Protein AF-0000000067868327 (afdb_homodimer)

Radius of gyration: 33.92 Å; Cα contacts (8 Å, |Δi|>4): 1290; chains: 2; bounding box: 62×102×83 Å

Structure (mmCIF, N/CA/C/O backbone):
data_AF-0000000067868327-model_v1
#
loop_
_entity.id
_entity.type
_entity.pdbx_description
1 polymer Phosphoribulokinase
#
loop_
_atom_site.group_PDB
_atom_site.id
_atom_site.type_symbol
_atom_site.label_atom_id
_atom_site.label_alt_id
_atom_site.label_comp_id
_atom_site.label_asym_id
_atom_site.label_entity_id
_atom_site.label_seq_id
_atom_site.pdbx_PDB_ins_code
_atom_site.Cartn_x
_atom_site.Cartn_y
_atom_site.Cartn_z
_atom_site.occupancy
_atom_site.B_iso_or_equiv
_atom_site.auth_seq_id
_atom_site.auth_comp_id
_atom_site.auth_asym_id
_atom_site.auth_atom_id
_atom_site.pdbx_PDB_model_num
ATOM 1 N N . MET A 1 1 ? 2.818 30.891 40.094 1 38.47 1 MET A N 1
ATOM 2 C CA . MET A 1 1 ? 3.377 29.781 39.312 1 38.47 1 MET A CA 1
ATOM 3 C C . MET A 1 1 ? 4.801 30.078 38.875 1 38.47 1 MET A C 1
ATOM 5 O O . MET A 1 1 ? 5.082 31.188 38.406 1 38.47 1 MET A O 1
ATOM 9 N N . SER A 1 2 ? 5.742 29.391 39.375 1 47.66 2 SER A N 1
ATOM 10 C CA . SER A 1 2 ? 7.152 29.641 39.094 1 47.66 2 SER A CA 1
ATOM 11 C C . SER A 1 2 ? 7.391 29.844 37.594 1 47.66 2 SER A C 1
ATOM 13 O O . SER A 1 2 ? 6.688 29.266 36.781 1 47.66 2 SER A O 1
ATOM 15 N N . LYS A 1 3 ? 7.977 30.969 37.188 1 58.06 3 LYS A N 1
ATOM 16 C CA . LYS A 1 3 ? 8.367 31.297 35.844 1 58.06 3 LYS A CA 1
ATOM 17 C C . LYS A 1 3 ? 8.906 30.078 35.094 1 58.06 3 LYS A C 1
ATOM 19 O O . LYS A 1 3 ? 9.805 29.391 35.594 1 58.06 3 LYS A O 1
ATOM 24 N N . PRO A 1 4 ? 8.094 29.688 34.062 1 64.44 4 PRO A N 1
ATOM 25 C CA . PRO A 1 4 ? 8.594 28.5 33.344 1 64.44 4 PRO A CA 1
ATOM 26 C C . PRO A 1 4 ? 10 28.703 32.781 1 64.44 4 PRO A C 1
ATOM 28 O O . PRO A 1 4 ? 10.367 29.812 32.406 1 64.44 4 PRO A O 1
ATOM 31 N N . ASP A 1 5 ? 10.883 27.781 32.969 1 71.19 5 ASP A N 1
ATOM 32 C CA . ASP A 1 5 ? 12.266 27.828 32.469 1 71.19 5 ASP A CA 1
ATOM 33 C C . ASP A 1 5 ? 12.32 28 30.969 1 71.19 5 ASP A C 1
ATOM 35 O O . ASP A 1 5 ? 13.133 28.781 30.453 1 71.19 5 ASP A O 1
ATOM 39 N N . ARG A 1 6 ? 11.367 27.453 30.219 1 88.62 6 ARG A N 1
ATOM 40 C CA . ARG A 1 6 ? 11.328 27.625 28.781 1 88.62 6 ARG A CA 1
ATOM 41 C C . ARG A 1 6 ? 9.898 27.547 28.25 1 88.62 6 ARG A C 1
ATOM 43 O O . ARG A 1 6 ? 9.164 26.609 28.578 1 88.62 6 ARG A O 1
ATOM 50 N N . VAL A 1 7 ? 9.492 28.594 27.547 1 94.75 7 VAL A N 1
ATOM 51 C CA . VAL A 1 7 ? 8.156 28.625 26.969 1 94.75 7 VAL A CA 1
ATOM 52 C C . VAL A 1 7 ? 8.188 28.031 25.562 1 94.75 7 VAL A C 1
ATOM 54 O O . VAL A 1 7 ? 9.008 28.422 24.719 1 94.75 7 VAL A O 1
ATOM 57 N N . VAL A 1 8 ? 7.402 26.984 25.375 1 96.06 8 VAL A N 1
ATOM 58 C CA . VAL A 1 8 ? 7.234 26.438 24.031 1 96.06 8 VAL A CA 1
ATOM 59 C C . VAL A 1 8 ? 6.059 27.109 23.328 1 96.06 8 VAL A C 1
ATOM 61 O O . VAL A 1 8 ? 4.941 27.125 23.844 1 96.06 8 VAL A O 1
ATOM 64 N N . LEU A 1 9 ? 6.348 27.734 22.188 1 97.75 9 LEU A N 1
ATOM 65 C CA . LEU A 1 9 ? 5.359 28.516 21.453 1 97.75 9 LEU A CA 1
ATOM 66 C C . LEU A 1 9 ? 4.879 27.766 20.219 1 97.75 9 LEU A C 1
ATOM 68 O O . LEU A 1 9 ? 5.676 27.406 19.359 1 97.75 9 LEU A O 1
ATOM 72 N N . ILE A 1 10 ? 3.545 27.531 20.125 1 97.88 10 ILE A N 1
ATOM 73 C CA . ILE A 1 10 ? 2.938 26.766 19.047 1 97.88 10 ILE A CA 1
ATOM 74 C C . ILE A 1 10 ? 1.974 27.656 18.266 1 97.88 10 ILE A C 1
ATOM 76 O O . ILE A 1 10 ? 1.19 28.406 18.859 1 97.88 10 ILE A O 1
ATOM 80 N N . GLY A 1 11 ? 2.072 27.641 16.953 1 98.44 11 GLY A N 1
ATOM 81 C CA . GLY A 1 11 ? 1.162 28.406 16.109 1 98.44 11 GLY A CA 1
ATOM 82 C C . GLY A 1 11 ? 0.113 27.531 15.43 1 98.44 11 GLY A C 1
ATOM 83 O O . GLY A 1 11 ? 0.439 26.516 14.836 1 98.44 11 GLY A O 1
ATOM 84 N N . VAL A 1 12 ? -1.164 27.875 15.531 1 98.44 12 VAL A N 1
ATOM 85 C CA . VAL A 1 12 ? -2.275 27.219 14.859 1 98.44 12 VAL A CA 1
ATOM 86 C C . VAL A 1 12 ? -3.006 28.219 13.961 1 98.44 12 VAL A C 1
ATOM 88 O O . VAL A 1 12 ? -3.701 29.109 14.453 1 98.44 12 VAL A O 1
ATOM 91 N N . ALA A 1 13 ? -2.84 28.016 12.688 1 98.31 13 ALA A N 1
ATOM 92 C CA . ALA A 1 13 ? -3.412 28.969 11.734 1 98.31 13 ALA A CA 1
ATOM 93 C C . ALA A 1 13 ? -4.523 28.312 10.914 1 98.31 13 ALA A C 1
ATOM 95 O O . ALA A 1 13 ? -4.488 27.109 10.656 1 98.31 13 ALA A O 1
ATOM 96 N N . GLY A 1 14 ? -5.461 29.094 10.508 1 95.75 14 GLY A N 1
ATOM 97 C CA . GLY A 1 14 ? -6.559 28.688 9.641 1 95.75 14 GLY A CA 1
ATOM 98 C C . GLY A 1 14 ? -7.66 29.719 9.555 1 95.75 14 GLY A C 1
ATOM 99 O O . GLY A 1 14 ? -7.715 30.656 10.367 1 95.75 14 GLY A O 1
ATOM 100 N N . ASP A 1 15 ? -8.5 29.516 8.625 1 92.81 15 ASP A N 1
ATOM 101 C CA . ASP A 1 15 ? -9.633 30.422 8.438 1 92.81 15 ASP A CA 1
ATOM 102 C C . ASP A 1 15 ? -10.727 30.156 9.469 1 92.81 15 ASP A C 1
ATOM 104 O O . ASP A 1 15 ? -10.594 29.266 10.305 1 92.81 15 ASP A O 1
ATOM 108 N N . SER A 1 16 ? -11.695 31.094 9.477 1 85.75 16 SER A N 1
ATOM 109 C CA . SER A 1 16 ? -12.844 30.891 10.359 1 85.75 16 SER A CA 1
ATOM 110 C C . SER A 1 16 ? -13.594 29.609 10.008 1 85.75 16 SER A C 1
ATOM 112 O O . SER A 1 16 ? -13.789 29.297 8.828 1 85.75 16 SER A O 1
ATOM 114 N N . GLY A 1 17 ? -13.859 28.781 10.977 1 83.81 17 GLY A N 1
ATOM 115 C CA . GLY A 1 17 ? -14.68 27.594 10.781 1 83.81 17 GLY A CA 1
ATOM 116 C C . GLY A 1 17 ? -13.891 26.391 10.297 1 83.81 17 GLY A C 1
ATOM 117 O O . GLY A 1 17 ? -14.461 25.438 9.773 1 83.81 17 GLY A O 1
ATOM 118 N N . CYS A 1 18 ? -12.617 26.422 10.477 1 89.19 18 CYS A N 1
ATOM 119 C CA . CYS A 1 18 ? -11.805 25.359 9.914 1 89.19 18 CYS A CA 1
ATOM 120 C C . CYS A 1 18 ? -11.523 24.281 10.953 1 89.19 18 CYS A C 1
ATOM 122 O O . CYS A 1 18 ? -10.773 23.344 10.688 1 89.19 18 CYS A O 1
ATOM 124 N N . GLY A 1 19 ? -12.023 24.422 12.156 1 89.25 19 GLY A N 1
ATOM 125 C CA . GLY A 1 19 ? -11.852 23.375 13.156 1 89.25 1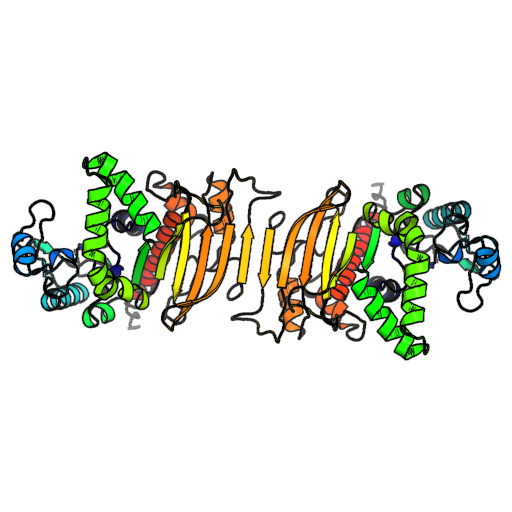9 GLY A CA 1
ATOM 126 C C . GLY A 1 19 ? -10.781 23.688 14.18 1 89.25 19 GLY A C 1
ATOM 127 O O . GLY A 1 19 ? -10.352 22.812 14.93 1 89.25 19 GLY A O 1
ATOM 128 N N . LYS A 1 20 ? -10.344 24.938 14.305 1 93.94 20 LYS A N 1
ATOM 129 C CA . LYS A 1 20 ? -9.32 25.344 15.258 1 93.94 20 LYS A CA 1
ATOM 130 C C . LYS A 1 20 ? -9.758 25.047 16.688 1 93.94 20 LYS A C 1
ATOM 132 O O . LYS A 1 20 ? -8.977 24.516 17.484 1 93.94 20 LYS A O 1
ATOM 137 N N . SER A 1 21 ? -11.055 25.406 16.969 1 91.69 21 SER A N 1
ATOM 138 C CA . SER A 1 21 ? -11.547 25.234 18.328 1 91.69 21 SER A CA 1
ATOM 139 C C . SER A 1 21 ? -11.531 23.766 18.734 1 91.69 21 SER A C 1
ATOM 141 O O . SER A 1 21 ? -11.109 23.438 19.844 1 91.69 21 SER A O 1
ATOM 143 N N . THR A 1 22 ? -12 22.938 17.828 1 92.31 22 THR A N 1
ATOM 144 C CA . THR A 1 22 ? -11.984 21.5 18.125 1 92.31 22 THR A CA 1
ATOM 145 C C . THR A 1 22 ? -10.555 21.016 18.344 1 92.31 22 THR A C 1
ATOM 147 O O . THR A 1 22 ? -10.289 20.266 19.281 1 92.31 22 THR A O 1
ATOM 150 N N . PHE A 1 23 ? -9.672 21.438 17.516 1 95.88 23 PHE A N 1
ATOM 151 C CA . PHE A 1 23 ? -8.266 21.047 17.641 1 95.88 23 PHE A CA 1
ATOM 152 C C . PHE A 1 23 ? -7.684 21.516 18.969 1 95.88 23 PHE A C 1
ATOM 154 O O . PHE A 1 23 ? -7.008 20.734 19.656 1 95.88 23 PHE A O 1
ATOM 161 N N . LEU A 1 24 ? -7.949 22.703 19.359 1 95.38 24 LEU A N 1
ATOM 162 C CA . LEU A 1 24 ? -7.43 23.266 20.594 1 95.38 24 LEU A CA 1
ATOM 163 C C . LEU A 1 24 ? -7.965 22.5 21.812 1 95.38 24 LEU A C 1
ATOM 165 O O . LEU A 1 24 ? -7.254 22.328 22.797 1 95.38 24 LEU A O 1
ATOM 169 N N . ASN A 1 25 ? -9.203 22.062 21.688 1 93.5 25 ASN A N 1
ATOM 170 C CA . ASN A 1 25 ? -9.758 21.25 22.766 1 93.5 25 ASN A CA 1
ATOM 171 C C . ASN A 1 25 ? -9.023 19.922 22.891 1 93.5 25 ASN A C 1
ATOM 173 O O . ASN A 1 25 ? -8.742 19.453 24 1 93.5 25 ASN A O 1
ATOM 177 N N . ARG A 1 26 ? -8.672 19.406 21.812 1 93.44 26 ARG A N 1
ATOM 178 C CA . ARG A 1 26 ? -7.926 18.156 21.828 1 93.44 26 ARG A CA 1
ATOM 179 C C . ARG A 1 26 ? -6.531 18.359 22.406 1 93.44 26 ARG A C 1
ATOM 181 O O . ARG A 1 26 ? -6.023 17.5 23.141 1 93.44 26 ARG A O 1
ATOM 188 N N . LEU A 1 27 ? -5.938 19.469 22.094 1 94.06 27 LEU A N 1
ATOM 189 C CA . LEU A 1 27 ? -4.625 19.781 22.641 1 94.06 27 LEU A CA 1
ATOM 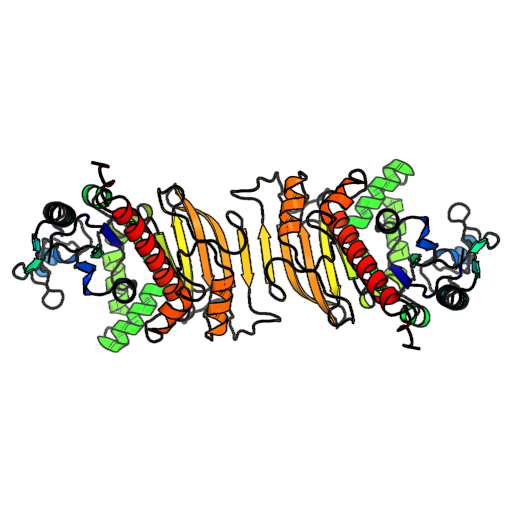190 C C . LEU A 1 27 ? -4.699 19.953 24.156 1 94.06 27 LEU A C 1
ATOM 192 O O . LEU A 1 27 ? -3.809 19.5 24.891 1 94.06 27 LEU A O 1
ATOM 196 N N . ALA A 1 28 ? -5.73 20.609 24.578 1 91.38 28 ALA A N 1
ATOM 197 C CA . ALA A 1 28 ? -5.914 20.812 26 1 91.38 28 ALA A CA 1
ATOM 198 C C . ALA A 1 28 ? -6.047 19.484 26.734 1 91.38 28 ALA A C 1
ATOM 200 O O . ALA A 1 28 ? -5.539 19.328 27.859 1 91.38 28 ALA A O 1
ATOM 201 N N . ASP A 1 29 ? -6.68 18.609 26.125 1 88.25 29 ASP A N 1
ATOM 202 C CA . ASP A 1 29 ? -6.832 17.266 26.703 1 88.25 29 ASP A CA 1
ATOM 203 C C . ASP A 1 29 ? -5.488 16.547 26.781 1 88.25 29 ASP A C 1
ATOM 205 O O . ASP A 1 29 ? -5.23 15.805 27.719 1 88.25 29 ASP A O 1
ATOM 209 N N . LEU A 1 30 ? -4.707 16.766 25.844 1 90.81 30 LEU A N 1
ATOM 210 C CA . LEU A 1 30 ? -3.42 16.078 25.75 1 90.81 30 LEU A CA 1
ATOM 211 C C . LEU A 1 30 ? -2.416 16.672 26.734 1 90.81 30 LEU A C 1
ATOM 213 O O . LEU A 1 30 ? -1.729 15.93 27.438 1 90.81 30 LEU A O 1
ATOM 217 N N . PHE A 1 31 ? -2.334 18.016 26.812 1 90.25 31 PHE A N 1
ATOM 218 C CA . PHE A 1 31 ? -1.317 18.688 27.625 1 90.25 31 PHE A CA 1
ATOM 219 C C . PHE A 1 31 ? -1.834 18.969 29.031 1 90.25 31 PHE A C 1
ATOM 221 O O . PHE A 1 31 ? -1.048 19.094 29.969 1 90.25 31 PHE A O 1
ATOM 228 N N . GLY A 1 32 ? -3.111 19.016 29.156 1 87.56 32 GLY A N 1
ATOM 229 C CA . GLY A 1 32 ? -3.705 19.562 30.375 1 87.56 32 GLY A CA 1
ATOM 230 C C . GLY A 1 32 ? -3.896 21.062 30.328 1 87.56 32 GLY A C 1
ATOM 231 O O . GLY A 1 32 ? -3.027 21.797 29.844 1 87.56 32 GLY A O 1
ATOM 232 N N . THR A 1 33 ? -4.941 21.516 30.906 1 84.25 33 THR A N 1
ATOM 233 C CA . THR A 1 33 ? -5.324 22.922 30.812 1 84.25 33 THR A CA 1
ATOM 234 C C . THR A 1 33 ? -4.391 23.797 31.656 1 84.25 33 THR A C 1
ATOM 236 O O . THR A 1 33 ? -4.23 24.984 31.406 1 84.25 33 THR A O 1
ATOM 239 N N . GLU A 1 34 ? -3.684 23.219 32.531 1 88.06 34 GLU A N 1
ATOM 240 C CA . GLU A 1 34 ? -2.828 23.984 33.438 1 88.06 34 GLU A CA 1
ATOM 241 C C . GLU A 1 34 ? -1.495 24.328 32.781 1 88.06 34 GLU A C 1
ATOM 243 O O . GLU A 1 34 ? -0.847 25.312 33.125 1 88.06 34 GLU A O 1
ATOM 248 N N . LEU A 1 35 ? -1.161 23.531 31.812 1 89.81 35 LEU A N 1
ATOM 249 C CA . LEU A 1 35 ? 0.156 23.688 31.203 1 89.81 35 LEU A CA 1
ATOM 250 C C . LEU A 1 35 ? 0.079 24.547 29.938 1 89.81 35 LEU A C 1
ATOM 252 O O . LEU A 1 35 ? 1.105 25.016 29.438 1 89.81 35 LEU A O 1
ATOM 256 N N . MET A 1 36 ? -1.143 24.844 29.547 1 93.62 36 MET A N 1
ATOM 257 C CA . MET A 1 36 ? -1.281 25.469 28.234 1 93.62 36 MET A CA 1
ATOM 258 C C . MET A 1 36 ? -2.143 26.719 28.312 1 93.62 36 MET A C 1
ATOM 260 O O . MET A 1 36 ? -3.156 26.734 29 1 93.62 36 MET A O 1
ATOM 264 N N . THR A 1 37 ? -1.653 27.797 27.719 1 94.38 37 THR A N 1
ATOM 265 C CA . THR A 1 37 ? -2.434 29 27.516 1 94.38 37 THR A CA 1
ATOM 266 C C . THR A 1 37 ? -2.674 29.25 26.031 1 94.38 37 THR A C 1
ATOM 268 O O . THR A 1 37 ? -1.747 29.172 25.219 1 94.38 37 THR A O 1
ATOM 271 N N . VAL A 1 38 ? -3.938 29.5 25.703 1 95.81 38 VAL A N 1
ATOM 272 C CA . VAL A 1 38 ? -4.293 29.781 24.312 1 95.81 38 VAL A CA 1
ATOM 273 C C . VAL A 1 38 ? -4.531 31.281 24.141 1 95.81 38 VAL A C 1
ATOM 275 O O . VAL A 1 38 ? -5.262 31.891 24.922 1 95.81 38 VAL A O 1
ATOM 278 N N . ILE A 1 39 ? -3.891 31.828 23.156 1 96.25 39 ILE A N 1
ATOM 279 C CA . ILE A 1 39 ? -4.051 33.25 22.828 1 96.25 39 ILE A CA 1
ATOM 280 C C . ILE A 1 39 ? -4.68 33.375 21.453 1 96.25 39 ILE A C 1
ATOM 282 O O . ILE A 1 39 ? -4.141 32.875 20.469 1 96.25 39 ILE A O 1
ATOM 286 N N . CYS A 1 40 ? -5.789 34.094 21.422 1 96.38 40 CYS A N 1
ATOM 287 C CA . CYS A 1 40 ? -6.418 34.375 20.141 1 96.38 40 CYS A CA 1
ATOM 288 C C . CYS A 1 40 ? -5.797 35.594 19.5 1 96.38 40 CYS A C 1
ATOM 290 O O . CYS A 1 40 ? -5.945 36.719 20 1 96.38 40 CYS A O 1
ATOM 292 N N . LEU A 1 41 ? -5.262 35.438 18.359 1 96.56 41 LEU A N 1
ATOM 293 C CA . LEU A 1 41 ? -4.574 36.531 17.719 1 96.56 41 LEU A CA 1
ATOM 294 C C . LEU A 1 41 ? -5.566 37.438 16.984 1 96.56 41 LEU A C 1
ATOM 296 O O . LEU A 1 41 ? -5.23 38.562 16.609 1 96.56 41 LEU A O 1
ATOM 300 N N . ASP A 1 42 ? -6.773 37 16.844 1 95.12 42 ASP A N 1
ATOM 301 C CA . ASP A 1 42 ? -7.805 37.844 16.266 1 95.12 42 ASP A CA 1
ATOM 302 C C . ASP A 1 42 ? -8.148 39 17.203 1 95.12 42 ASP A C 1
ATOM 304 O O . ASP A 1 42 ? -8.789 39.969 16.797 1 95.12 42 ASP A O 1
ATOM 308 N N . ASP A 1 43 ? -7.684 38.906 18.422 1 96.69 43 ASP A N 1
ATOM 309 C CA . ASP A 1 43 ? -7.883 39.969 19.391 1 96.69 43 ASP A CA 1
ATOM 310 C C . ASP A 1 43 ? -7.023 41.188 19.062 1 96.69 43 ASP A C 1
ATOM 312 O O . ASP A 1 43 ? -7.227 42.281 19.625 1 96.69 43 ASP A O 1
ATOM 316 N N . TYR A 1 44 ? -6.129 41.031 18.203 1 97.44 44 TYR A N 1
ATOM 317 C CA . TYR A 1 44 ? -5.223 42.125 17.859 1 97.44 44 TYR A CA 1
ATOM 318 C C . TYR A 1 44 ? -5.746 42.906 16.672 1 97.44 44 TYR A C 1
ATOM 320 O O . TYR A 1 44 ? -5 43.688 16.047 1 97.44 44 TYR A O 1
ATOM 328 N N . HIS A 1 45 ? -6.961 42.688 16.312 1 96.19 45 HIS A N 1
ATOM 329 C CA . HIS A 1 45 ? -7.574 43.594 15.344 1 96.19 45 HIS A CA 1
ATOM 330 C C . HIS A 1 45 ? -7.406 45.062 15.766 1 96.19 45 HIS A C 1
ATOM 332 O O . HIS A 1 45 ? -7.637 45.406 16.922 1 96.19 45 HIS A O 1
ATOM 338 N N . SER A 1 46 ? -6.957 45.875 14.797 1 95.44 46 SER A N 1
ATOM 339 C CA . SER A 1 46 ? -6.738 47.312 15.094 1 95.44 46 SER A CA 1
ATOM 340 C C . SER A 1 46 ? -7.988 48.125 14.812 1 95.44 46 SER A C 1
ATOM 342 O O . SER A 1 46 ? -8.102 49.25 15.273 1 95.44 46 SER A O 1
ATOM 344 N N . LEU A 1 47 ? -8.867 47.531 14.023 1 95.12 47 LEU A N 1
ATOM 345 C CA . LEU A 1 47 ? -10.133 48.188 13.695 1 95.12 47 LEU A CA 1
ATOM 346 C C . LEU A 1 47 ? -11.32 47.344 14.188 1 95.12 47 LEU A C 1
ATOM 348 O O . LEU A 1 47 ? -11.336 46.125 14.031 1 95.12 47 LEU A O 1
ATOM 352 N N . ASP A 1 48 ? -12.258 48 14.789 1 94.06 48 ASP A N 1
ATOM 353 C CA . ASP A 1 48 ? -13.492 47.312 15.125 1 94.06 48 ASP A CA 1
ATOM 354 C C . ASP A 1 48 ? -14.383 47.156 13.898 1 94.06 48 ASP A C 1
ATOM 356 O O . ASP A 1 48 ? -13.969 47.469 12.781 1 94.06 48 ASP A O 1
ATOM 360 N N . ARG A 1 49 ? -15.539 46.594 14.086 1 92.62 49 ARG A N 1
ATOM 361 C CA . ARG A 1 49 ? -16.422 46.281 12.969 1 92.62 49 ARG A CA 1
ATOM 362 C C . ARG A 1 49 ? -16.766 47.531 12.164 1 92.62 49 ARG A C 1
ATOM 364 O O . ARG A 1 49 ? -16.719 47.5 10.93 1 92.62 49 ARG A O 1
ATOM 371 N N . LYS A 1 50 ? -17.094 48.562 12.828 1 93.88 50 LYS A N 1
ATOM 372 C CA . LYS A 1 50 ? -17.438 49.844 12.164 1 93.88 50 LYS A CA 1
ATOM 373 C C . LYS A 1 50 ? -16.234 50.406 11.422 1 93.88 50 LYS A C 1
ATOM 375 O O . LYS A 1 50 ? -16.359 50.875 10.281 1 93.88 50 LYS A O 1
ATOM 380 N N . GLY A 1 51 ? -15.164 50.375 12.102 1 94.12 51 GLY A N 1
ATOM 381 C CA . GLY A 1 51 ? -13.945 50.844 11.484 1 94.12 51 GLY A CA 1
ATOM 382 C C . GLY A 1 51 ? -13.562 50.094 10.227 1 94.12 51 GLY A C 1
ATOM 383 O O . GLY A 1 51 ? -13.102 50.719 9.25 1 94.12 51 GLY A O 1
ATOM 384 N N . ARG A 1 52 ? -13.742 48.812 1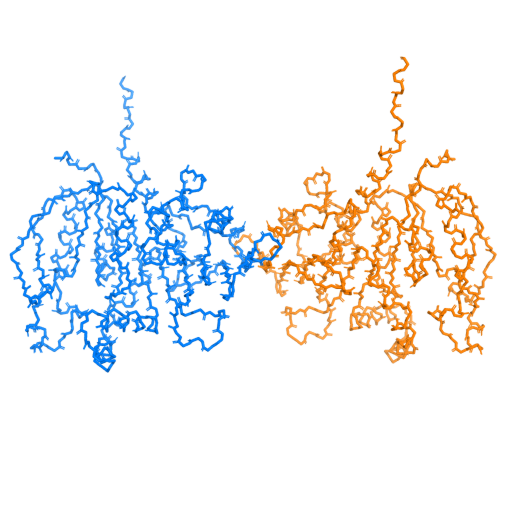0.188 1 92.88 52 ARG A N 1
ATOM 385 C CA . ARG A 1 52 ? -13.43 48 9.016 1 92.88 52 ARG A CA 1
ATOM 386 C C . ARG A 1 52 ? -14.375 48.344 7.859 1 92.88 52 ARG A C 1
ATOM 388 O O . ARG A 1 52 ? -13.945 48.406 6.703 1 92.88 52 ARG A O 1
ATOM 395 N N . LYS A 1 53 ? -15.602 48.5 8.211 1 91.31 53 LYS A N 1
ATOM 396 C CA . LYS A 1 53 ? -16.578 48.875 7.195 1 91.31 53 LYS A CA 1
ATOM 397 C C . LYS A 1 53 ? -16.219 50.219 6.555 1 91.31 53 LYS A C 1
ATOM 399 O O . LYS A 1 53 ? -16.281 50.375 5.332 1 91.31 53 LYS A O 1
ATOM 404 N N . GLU A 1 54 ? -15.844 51.125 7.391 1 94.94 54 GLU A N 1
ATOM 405 C CA . GLU A 1 54 ? -15.484 52.469 6.914 1 94.94 54 GLU A CA 1
ATOM 406 C C . GLU A 1 54 ? -14.219 52.438 6.059 1 94.94 54 GLU A C 1
ATOM 408 O O . GLU A 1 54 ? -14.117 53.125 5.059 1 94.94 54 GLU A O 1
ATOM 413 N N . ALA A 1 55 ? -13.32 51.625 6.488 1 93.81 55 ALA A N 1
ATOM 414 C CA . ALA A 1 55 ? -12.047 51.531 5.785 1 93.81 55 ALA A CA 1
ATOM 415 C C . ALA A 1 55 ? -12.172 50.656 4.551 1 93.81 55 ALA A C 1
ATOM 417 O O . ALA A 1 55 ? -11.289 50.656 3.686 1 93.81 55 ALA A O 1
ATOM 418 N N . GLY A 1 56 ? -13.227 49.844 4.422 1 91.81 56 GLY A N 1
ATOM 419 C CA . GLY A 1 56 ? -13.438 48.969 3.297 1 91.81 56 GLY A CA 1
ATOM 420 C C . GLY A 1 56 ? -12.516 47.75 3.316 1 91.81 56 GLY A C 1
ATOM 421 O O . GLY A 1 56 ? -11.992 47.344 2.277 1 91.81 56 GLY A O 1
ATOM 422 N N . VAL A 1 57 ? -12.227 47.281 4.488 1 92.94 57 VAL A N 1
ATOM 423 C CA . VAL A 1 57 ? -11.32 46.125 4.602 1 92.94 57 VAL A CA 1
ATOM 424 C C . VAL A 1 57 ? -11.969 45.031 5.461 1 92.94 57 VAL A C 1
ATOM 426 O O . VAL A 1 57 ? -12.82 45.344 6.297 1 92.94 57 VAL A O 1
ATOM 429 N N . THR A 1 58 ? -11.609 43.812 5.168 1 92.38 58 THR A N 1
ATOM 430 C CA . THR A 1 58 ? -12.055 42.719 6.004 1 92.38 58 THR A CA 1
ATOM 431 C C . THR A 1 58 ? -11.117 42.5 7.191 1 92.38 58 THR A C 1
ATOM 433 O O . THR A 1 58 ? -10.07 43.156 7.27 1 92.38 58 THR A O 1
ATOM 436 N N . ALA A 1 59 ? -11.508 41.656 8.172 1 92.19 59 ALA A N 1
ATOM 437 C CA . ALA A 1 59 ? -10.672 41.312 9.328 1 92.19 59 ALA A CA 1
ATOM 438 C C . ALA A 1 59 ? -9.391 40.625 8.883 1 92.19 59 ALA A C 1
ATOM 440 O O . ALA A 1 59 ? -8.422 40.531 9.648 1 92.19 59 ALA A O 1
ATOM 441 N N . LEU A 1 60 ? -9.336 40.094 7.617 1 95.75 60 LEU A N 1
ATOM 442 C CA . LEU A 1 60 ? -8.195 39.375 7.105 1 95.75 60 LEU A CA 1
ATOM 443 C C . LEU A 1 60 ? -7.113 40.312 6.598 1 95.75 60 LEU A C 1
ATOM 445 O O . LEU A 1 60 ? -5.949 39.938 6.473 1 95.75 60 LEU A O 1
ATOM 449 N N . ASP A 1 61 ? -7.535 41.531 6.309 1 96.44 61 ASP A N 1
ATOM 450 C CA . ASP A 1 61 ? -6.633 42.531 5.746 1 96.44 61 ASP A CA 1
ATOM 451 C C . ASP A 1 61 ? -5.621 43 6.785 1 96.44 61 ASP A C 1
ATOM 453 O O . ASP A 1 61 ? -5.988 43.344 7.914 1 96.44 61 ASP A O 1
ATOM 457 N N . PRO A 1 62 ? -4.355 43.094 6.371 1 96.56 62 PRO A N 1
ATOM 458 C CA . PRO A 1 62 ? -3.318 43.5 7.312 1 96.56 62 PRO A CA 1
ATOM 459 C C . PRO A 1 62 ? -3.59 44.875 7.906 1 96.56 62 PRO A C 1
ATOM 461 O O . PRO A 1 62 ? -3.172 45.188 9.031 1 96.56 62 PRO A O 1
ATOM 464 N N . ARG A 1 63 ? -4.348 45.75 7.227 1 95.62 63 ARG A N 1
ATOM 465 C CA . ARG A 1 63 ? -4.641 47.094 7.699 1 95.62 63 ARG A CA 1
ATOM 466 C C . ARG A 1 63 ? -5.586 47.062 8.898 1 95.62 63 ARG A C 1
ATOM 468 O O . ARG A 1 63 ? -5.699 48.062 9.625 1 95.62 63 ARG A O 1
ATOM 475 N N . ALA A 1 64 ? -6.164 45.938 9.047 1 96.56 64 ALA A N 1
ATOM 476 C CA . ALA A 1 64 ? -7.137 45.812 10.133 1 96.56 64 ALA A CA 1
ATOM 477 C C . ALA A 1 64 ? -6.531 45.125 11.344 1 96.56 64 ALA A C 1
ATOM 479 O O . ALA A 1 64 ? -7.246 44.719 12.266 1 96.56 64 ALA A O 1
ATOM 480 N N . ASN A 1 65 ? -5.203 44.938 11.414 1 97.19 65 ASN A N 1
ATOM 481 C CA . ASN A 1 65 ? -4.547 44.188 12.477 1 97.19 65 ASN A CA 1
ATOM 482 C C . ASN A 1 65 ? -3.299 44.875 12.984 1 97.19 65 ASN A C 1
ATOM 484 O O . ASN A 1 65 ? -2.562 45.5 12.211 1 97.19 65 ASN A O 1
ATOM 488 N N . ASN A 1 66 ? -3.016 44.844 14.25 1 97.69 66 ASN A N 1
ATOM 489 C CA . ASN A 1 66 ? -1.822 45.406 14.867 1 97.69 66 ASN A CA 1
ATOM 490 C C . ASN A 1 66 ? -0.726 44.344 15.023 1 97.69 66 ASN A C 1
ATOM 492 O O . ASN A 1 66 ? -0.478 43.875 16.141 1 97.69 66 ASN A O 1
ATOM 496 N N . PHE A 1 67 ? 0.006 44.125 13.953 1 98 67 PHE A N 1
ATOM 497 C CA . PHE A 1 67 ? 1.001 43.062 13.922 1 98 67 PHE A CA 1
ATOM 498 C C . PHE A 1 67 ? 2.205 43.438 14.789 1 98 67 PHE A C 1
ATOM 500 O O . PHE A 1 67 ? 2.871 42.562 15.328 1 98 67 PHE A O 1
ATOM 507 N N . ASP A 1 68 ? 2.479 44.75 14.945 1 98.25 68 ASP A N 1
ATOM 508 C CA . ASP A 1 68 ? 3.58 45.156 15.805 1 98.25 68 ASP A CA 1
ATOM 509 C C . ASP A 1 68 ? 3.32 44.781 17.266 1 98.25 68 ASP A C 1
ATOM 511 O O . ASP A 1 68 ? 4.176 44.156 17.906 1 98.25 68 ASP A O 1
ATOM 515 N N . LEU A 1 69 ? 2.17 45.125 17.719 1 98.19 69 LEU A N 1
ATOM 516 C CA . LEU A 1 69 ? 1.818 44.75 19.078 1 98.19 69 LEU A CA 1
ATOM 517 C C . LEU A 1 69 ? 1.769 43.25 19.25 1 98.19 69 LEU A C 1
ATOM 519 O O . LEU A 1 69 ? 2.199 42.719 20.281 1 98.19 69 LEU A O 1
ATOM 523 N N . MET A 1 70 ? 1.196 42.562 18.312 1 98.12 70 MET A N 1
ATOM 524 C CA . MET A 1 70 ? 1.14 41.094 18.312 1 98.12 70 MET A CA 1
ATOM 525 C C . MET A 1 70 ? 2.527 40.5 18.516 1 98.12 70 MET A C 1
ATOM 527 O O . MET A 1 70 ? 2.73 39.688 19.406 1 98.12 70 MET A O 1
ATOM 531 N N . TYR A 1 71 ? 3.48 40.906 17.688 1 98.5 71 TYR A N 1
ATOM 532 C CA . TYR A 1 71 ? 4.852 40.438 17.766 1 98.5 71 TYR A CA 1
ATOM 533 C C . TYR A 1 71 ? 5.453 40.719 19.141 1 98.5 71 TYR A C 1
ATOM 535 O O . TYR A 1 71 ? 6.031 39.844 19.781 1 98.5 71 TYR A O 1
ATOM 543 N N . GLU A 1 72 ? 5.297 41.938 19.578 1 98.56 72 GLU A N 1
ATOM 544 C CA . GLU A 1 72 ? 5.875 42.344 20.844 1 98.56 72 GLU A CA 1
ATOM 545 C C . GLU A 1 72 ? 5.352 41.5 22 1 98.56 72 GLU A C 1
ATOM 547 O O . GLU A 1 72 ? 6.125 41.094 22.859 1 98.56 72 GLU A O 1
ATOM 552 N N . GLN A 1 73 ? 4.113 41.281 22 1 98.5 73 GLN A N 1
ATOM 553 C CA . GLN A 1 73 ? 3.516 40.562 23.141 1 98.5 73 GLN A CA 1
ATOM 554 C C . GLN A 1 73 ? 3.768 39.062 23.047 1 98.5 73 GLN A C 1
ATOM 556 O O . GLN A 1 73 ? 3.945 38.406 24.078 1 98.5 73 GLN A O 1
ATOM 561 N N . VAL A 1 74 ? 3.777 38.5 21.844 1 98.25 74 VAL A N 1
ATOM 562 C CA . VAL A 1 74 ? 4.137 37.094 21.688 1 98.25 74 VAL A CA 1
ATOM 563 C C . VAL A 1 74 ? 5.578 36.875 22.141 1 98.25 74 VAL A C 1
ATOM 565 O O . VAL A 1 74 ? 5.871 35.906 22.844 1 98.25 74 VAL A O 1
ATOM 568 N N . LYS A 1 75 ? 6.453 37.781 21.766 1 98.25 75 LYS A N 1
ATOM 569 C CA . LYS A 1 75 ? 7.848 37.719 22.172 1 98.25 75 LYS A CA 1
ATOM 570 C C . LYS A 1 75 ? 7.973 37.844 23.703 1 98.25 75 LYS A C 1
ATOM 572 O O . LYS A 1 75 ? 8.75 37.094 24.312 1 98.25 75 LYS A O 1
ATOM 577 N N . ALA A 1 76 ? 7.219 38.719 24.25 1 97.94 76 ALA A N 1
ATOM 578 C CA . ALA A 1 76 ? 7.223 38.875 25.703 1 97.94 76 ALA A CA 1
ATOM 579 C C . ALA A 1 76 ? 6.805 37.594 26.406 1 97.94 76 ALA A C 1
ATOM 581 O O . ALA A 1 76 ? 7.461 37.156 27.344 1 97.94 76 ALA A O 1
ATOM 582 N N . LEU A 1 77 ? 5.801 37.031 25.953 1 97.19 77 LEU A N 1
ATOM 583 C CA . LEU A 1 77 ? 5.32 35.781 26.531 1 97.19 77 LEU A CA 1
ATOM 584 C C . LEU A 1 77 ? 6.371 34.688 26.406 1 97.19 77 LEU A C 1
ATOM 586 O O . LEU A 1 77 ? 6.586 33.906 27.344 1 97.19 77 LEU A O 1
ATOM 590 N N . LYS A 1 78 ? 6.941 34.594 25.203 1 96.31 78 LYS A N 1
ATOM 591 C CA . LYS A 1 78 ? 7.988 33.594 24.969 1 96.31 78 LYS A CA 1
ATOM 592 C C . LYS A 1 78 ? 9.141 33.781 25.953 1 96.31 78 LYS A C 1
ATOM 594 O O . LYS A 1 78 ? 9.781 32.812 26.344 1 96.31 78 LYS A O 1
ATOM 599 N N . ASN A 1 79 ? 9.367 35 26.375 1 95.25 79 ASN A N 1
ATOM 600 C CA . ASN A 1 79 ? 10.43 35.312 27.312 1 95.25 79 ASN A CA 1
ATOM 601 C C . ASN A 1 79 ? 9.961 35.219 28.766 1 95.25 79 ASN A C 1
ATOM 603 O O . ASN A 1 79 ? 10.672 35.594 29.688 1 95.25 79 ASN A O 1
ATOM 607 N N . GLY A 1 80 ? 8.789 34.781 28.938 1 94.44 80 GLY A N 1
ATOM 608 C CA . GLY A 1 80 ? 8.281 34.562 30.281 1 94.44 80 GLY A CA 1
ATOM 609 C C . GLY A 1 80 ? 7.699 35.781 30.922 1 94.44 80 GLY A C 1
ATOM 610 O O . GLY A 1 80 ? 7.613 35.875 32.156 1 94.44 80 GLY A O 1
ATOM 611 N N . GLU A 1 81 ? 7.316 36.75 30.109 1 96.25 81 GLU A N 1
ATOM 612 C CA . GLU A 1 81 ? 6.785 38 30.625 1 96.25 81 GLU A CA 1
ATOM 613 C C . GLU A 1 81 ? 5.27 38.062 30.484 1 96.25 81 GLU A C 1
ATOM 615 O O . GLU A 1 81 ? 4.707 37.531 29.516 1 96.25 81 GLU A O 1
ATOM 620 N N . THR A 1 82 ? 4.664 38.688 31.484 1 96.88 82 THR A N 1
ATOM 621 C CA . THR A 1 82 ? 3.221 38.906 31.469 1 96.88 82 THR A CA 1
ATOM 622 C C . THR A 1 82 ? 2.859 40.062 30.5 1 96.88 82 THR A C 1
ATOM 624 O O . THR A 1 82 ? 3.613 41 30.359 1 96.88 82 THR A O 1
ATOM 627 N N . ILE A 1 83 ? 1.695 39.906 29.922 1 97.88 83 ILE A N 1
ATOM 628 C CA . ILE A 1 83 ? 1.266 40.938 29 1 97.88 83 ILE A CA 1
ATOM 629 C C . ILE A 1 83 ? -0.164 41.375 29.328 1 97.88 83 ILE A C 1
ATOM 631 O O . ILE A 1 83 ? -0.86 40.688 30.094 1 97.88 83 ILE A O 1
ATOM 635 N N . MET A 1 84 ? -0.533 42.562 28.781 1 98.25 84 MET A N 1
ATOM 636 C CA . MET A 1 84 ? -1.925 43 28.719 1 98.25 84 MET A CA 1
ATOM 637 C C . MET A 1 84 ? -2.479 42.844 27.312 1 98.25 84 MET A C 1
ATOM 639 O O . MET A 1 84 ? -2.295 43.75 26.469 1 98.25 84 MET A O 1
ATOM 643 N N . LYS A 1 85 ? -3.143 41.75 27.109 1 97.88 85 LYS A N 1
ATOM 644 C CA . LYS A 1 85 ? -3.584 41.406 25.766 1 97.88 85 LYS A CA 1
ATOM 645 C C . LYS A 1 85 ? -4.832 42.188 25.359 1 97.88 85 LYS A C 1
ATOM 647 O O . LYS A 1 85 ? -5.801 42.25 26.125 1 97.88 85 LYS A O 1
ATOM 652 N N . PRO A 1 86 ? -4.809 42.75 24.203 1 97.62 86 PRO A N 1
ATOM 653 C CA . PRO A 1 86 ? -6.066 43.344 23.734 1 97.62 86 PRO A CA 1
ATOM 654 C C . PRO A 1 86 ? -7.176 42.312 23.547 1 97.62 86 PRO A C 1
ATOM 656 O O . PRO A 1 86 ? -6.902 41.125 23.484 1 97.62 86 PRO A O 1
ATOM 659 N N . ILE A 1 87 ? -8.398 42.781 23.516 1 96.75 87 ILE A N 1
ATOM 660 C CA . ILE A 1 87 ? -9.555 41.938 23.344 1 96.75 87 ILE A CA 1
ATOM 661 C C . ILE A 1 87 ? -10.453 42.469 22.234 1 96.75 87 ILE A C 1
ATOM 663 O O . ILE A 1 87 ? -10.859 43.625 22.281 1 96.75 87 ILE A O 1
ATOM 667 N N . TYR A 1 88 ? -10.641 41.688 21.297 1 96.06 88 TYR A N 1
ATOM 668 C CA . TYR A 1 88 ? -11.68 41.969 20.312 1 96.06 88 TYR A CA 1
ATOM 669 C C . TYR A 1 88 ? -12.938 41.156 20.594 1 96.06 88 TYR A C 1
ATOM 671 O O . TYR A 1 88 ? -12.906 39.906 20.531 1 96.06 88 TYR A O 1
ATOM 679 N N . ASN A 1 89 ? -14.031 41.812 20.875 1 94.25 89 ASN A N 1
ATOM 680 C CA . ASN A 1 89 ? -15.297 41.156 21.156 1 94.25 89 ASN A CA 1
ATOM 681 C C . ASN A 1 89 ? -16.031 40.781 19.859 1 94.25 89 ASN A C 1
ATOM 683 O O . ASN A 1 89 ? -16.625 41.625 19.219 1 94.25 89 ASN A O 1
ATOM 687 N N . HIS A 1 90 ? -16.094 39.531 19.578 1 86.56 90 HIS A N 1
ATOM 688 C CA . HIS A 1 90 ? -16.656 39.062 18.328 1 86.56 90 HIS A CA 1
ATOM 689 C C . HIS A 1 90 ? -18.172 39.219 18.328 1 86.56 90 HIS A C 1
ATOM 691 O O . HIS A 1 90 ? -18.797 39.281 17.266 1 86.56 90 HIS A O 1
ATOM 697 N N . GLU A 1 91 ? -18.75 39.219 19.391 1 87.94 91 GLU A N 1
ATOM 698 C CA . GLU A 1 91 ? -20.188 39.406 19.484 1 87.94 91 GLU A CA 1
ATOM 699 C C . GLU A 1 91 ? -20.594 40.844 19.203 1 87.94 91 GLU A C 1
ATOM 701 O O . GLU A 1 91 ? -21.484 41.094 18.391 1 87.94 91 GLU A O 1
ATOM 706 N N . THR A 1 92 ? -19.844 41.781 19.797 1 92.44 92 THR A N 1
ATOM 707 C CA . THR A 1 92 ? -20.203 43.188 19.672 1 92.44 92 THR A CA 1
ATOM 708 C C . THR A 1 92 ? -19.469 43.844 18.484 1 92.44 92 THR A C 1
ATOM 710 O O . THR A 1 92 ? -19.906 44.844 17.969 1 92.44 92 THR A O 1
ATOM 713 N N . GLY A 1 93 ? -18.406 43.281 18.203 1 92.5 93 GLY A N 1
ATOM 714 C CA . GLY A 1 93 ? -17.578 43.875 17.172 1 92.5 93 GLY A CA 1
ATOM 715 C C . GLY A 1 93 ? -16.688 45 17.672 1 92.5 93 GLY A C 1
ATOM 716 O O . GLY A 1 93 ? -16.094 45.719 16.875 1 92.5 93 GLY A O 1
ATOM 717 N N . LEU A 1 94 ? -16.594 45.125 18.984 1 95.31 94 LEU A N 1
ATOM 718 C CA . LEU A 1 94 ? -15.844 46.219 19.578 1 95.31 94 LEU A CA 1
ATOM 719 C C . LEU A 1 94 ? -14.555 45.719 20.219 1 95.31 94 LEU A C 1
ATOM 721 O O . LEU A 1 94 ? -14.383 44.5 20.391 1 95.31 94 LEU A O 1
ATOM 725 N N . ILE A 1 95 ? -13.656 46.688 20.453 1 95.5 95 ILE A N 1
ATOM 726 C CA . ILE A 1 95 ? -12.422 46.375 21.172 1 95.5 95 ILE A CA 1
ATOM 727 C C . ILE A 1 95 ? -12.633 46.625 22.672 1 95.5 95 ILE A C 1
ATOM 729 O O . ILE A 1 95 ? -12.922 47.75 23.094 1 95.5 95 ILE A O 1
ATOM 733 N N . ASP A 1 96 ? -12.492 45.594 23.406 1 96 96 ASP A N 1
ATOM 734 C CA . ASP A 1 96 ? -12.68 45.625 24.859 1 96 96 ASP A CA 1
ATOM 735 C C . ASP A 1 96 ? -11.367 45.969 25.578 1 96 96 ASP A C 1
ATOM 737 O O . ASP A 1 96 ? -10.305 45.969 24.953 1 96 96 ASP A O 1
ATOM 741 N N . PRO A 1 97 ? -11.461 46.375 26.891 1 96.06 97 PRO A N 1
ATOM 742 C CA . PRO A 1 97 ? -10.219 46.562 27.656 1 96.06 97 PRO A CA 1
ATOM 743 C C . PRO A 1 97 ? -9.328 45.344 27.672 1 96.06 97 PRO A C 1
ATOM 745 O O . PRO A 1 97 ? -9.836 44.219 27.688 1 96.06 97 PRO A O 1
ATOM 748 N N . PRO A 1 98 ? -8.039 45.625 27.641 1 97.38 98 PRO A N 1
ATOM 749 C CA . PRO A 1 98 ? -7.109 44.5 27.609 1 97.38 98 PRO A CA 1
ATOM 750 C C . PRO A 1 98 ? -7.207 43.625 28.859 1 97.38 98 PRO A C 1
ATOM 752 O O . PRO A 1 98 ? -7.719 44.062 29.891 1 97.38 98 PRO A O 1
ATOM 755 N N . GLU A 1 99 ? -6.781 42.438 28.719 1 97.19 99 GLU A N 1
ATOM 756 C CA . GLU A 1 99 ? -6.75 41.5 29.844 1 97.19 99 GLU A CA 1
ATOM 757 C C . GLU A 1 99 ? -5.328 41.031 30.125 1 97.19 99 GLU A C 1
ATOM 759 O O . GLU A 1 99 ? -4.512 40.906 29.203 1 97.19 99 GLU A O 1
ATOM 764 N N . LYS A 1 100 ? -5.121 40.688 31.359 1 97.44 100 LYS A N 1
ATOM 765 C CA . LYS A 1 100 ? -3.812 40.188 31.781 1 97.44 100 LYS A CA 1
ATOM 766 C C . LYS A 1 100 ? -3.623 38.719 31.422 1 97.44 100 LYS A C 1
ATOM 768 O O . LYS A 1 100 ? -4.492 37.906 31.703 1 97.44 100 LYS A O 1
ATOM 773 N N . ILE A 1 101 ? -2.498 38.406 30.75 1 96.69 101 ILE A N 1
ATOM 774 C CA . ILE A 1 101 ? -2.139 37.031 30.422 1 96.69 101 ILE A CA 1
ATOM 775 C C . ILE A 1 101 ? -0.749 36.719 30.969 1 96.69 101 ILE A C 1
ATOM 777 O O . ILE A 1 101 ? 0.22 37.406 30.656 1 96.69 101 ILE A O 1
ATOM 781 N N . GLU A 1 102 ? -0.669 35.719 31.734 1 94.56 102 GLU A N 1
ATOM 782 C CA . GLU A 1 102 ? 0.608 35.281 32.281 1 94.56 102 GLU A CA 1
ATOM 783 C C . GLU A 1 102 ? 1.215 34.188 31.391 1 94.56 102 GLU A C 1
ATOM 785 O O . GLU A 1 102 ? 0.49 33.406 30.766 1 94.56 102 GLU A O 1
ATOM 790 N N . PRO A 1 103 ? 2.533 34.219 31.312 1 92.69 103 PRO A N 1
ATOM 791 C CA . PRO A 1 103 ? 3.172 33.156 30.547 1 92.69 103 PRO A CA 1
ATOM 792 C C . PRO A 1 103 ? 2.924 31.781 31.156 1 92.69 103 PRO A C 1
ATOM 794 O O . PRO A 1 103 ? 2.605 31.672 32.344 1 92.69 103 PRO A O 1
ATOM 797 N N . ASN A 1 104 ? 2.93 30.781 30.312 1 93.94 104 ASN A N 1
ATOM 798 C CA . ASN A 1 104 ? 2.791 29.375 30.672 1 93.94 104 ASN A CA 1
ATOM 799 C C . ASN A 1 104 ? 3.869 28.516 30.016 1 93.94 104 ASN A C 1
ATOM 801 O O . ASN A 1 104 ? 4.723 29.047 29.297 1 93.94 104 ASN A O 1
ATOM 805 N N . ARG A 1 105 ? 3.875 27.25 30.359 1 93.56 105 ARG A N 1
ATOM 806 C CA . ARG A 1 105 ? 4.871 26.359 29.766 1 93.56 105 ARG A CA 1
ATOM 807 C C . ARG A 1 105 ? 4.652 26.219 28.266 1 93.56 105 ARG A C 1
ATOM 809 O O . ARG A 1 105 ? 5.617 26.188 27.484 1 93.56 105 ARG A O 1
ATOM 816 N N . ILE A 1 106 ? 3.404 26.156 27.891 1 96.12 106 ILE A N 1
ATOM 817 C CA . ILE A 1 106 ? 3.031 26.062 26.484 1 96.12 106 ILE A CA 1
ATOM 818 C C . ILE A 1 106 ? 2.076 27.203 26.141 1 96.12 106 ILE A C 1
ATOM 820 O O . ILE A 1 106 ? 1.049 27.391 26.797 1 96.12 106 ILE A O 1
ATOM 824 N N . ILE A 1 107 ? 2.43 27.984 25.172 1 96.94 107 ILE A N 1
ATOM 825 C CA . ILE A 1 107 ? 1.552 29.016 24.656 1 96.94 107 ILE A CA 1
ATOM 826 C C . ILE A 1 107 ? 1.155 28.688 23.219 1 96.94 107 ILE A C 1
ATOM 828 O O . ILE A 1 107 ? 2.018 28.469 22.359 1 96.94 107 ILE A O 1
ATOM 832 N N . VAL A 1 108 ? -0.121 28.578 23 1 97.62 108 VAL A N 1
ATOM 833 C CA . VAL A 1 108 ? -0.644 28.359 21.656 1 97.62 108 VAL A CA 1
ATOM 834 C C . VAL A 1 108 ? -1.247 29.656 21.125 1 97.62 108 VAL A C 1
ATOM 836 O O . VAL A 1 108 ? -2.176 30.203 21.719 1 97.62 108 VAL A O 1
ATOM 839 N N . ILE A 1 109 ? -0.673 30.172 20.094 1 98.19 109 ILE A N 1
ATOM 840 C CA . ILE A 1 109 ? -1.274 31.328 19.422 1 98.19 109 ILE A CA 1
ATOM 841 C C . ILE A 1 109 ? -2.096 30.859 18.234 1 98.19 109 ILE A C 1
ATOM 843 O O . ILE A 1 109 ? -1.591 30.141 17.359 1 98.19 109 ILE A O 1
ATOM 847 N N . GLU A 1 110 ? -3.363 31.203 18.188 1 98.19 110 GLU A N 1
ATOM 848 C CA . GLU A 1 110 ? -4.266 30.703 17.156 1 98.19 110 GLU A CA 1
ATOM 849 C C . GLU A 1 110 ? -5.055 31.828 16.516 1 98.19 110 GLU A C 1
ATOM 851 O O . GLU A 1 110 ? -5.215 32.906 17.109 1 98.19 110 GLU A O 1
ATOM 856 N N . GLY A 1 111 ? -5.453 31.656 15.312 1 97.25 111 GLY A N 1
ATOM 857 C CA . GLY A 1 111 ? -6.277 32.625 14.625 1 97.25 111 GLY A CA 1
ATOM 858 C C . GLY A 1 111 ? -6.016 32.688 13.133 1 97.25 111 GLY A C 1
ATOM 859 O O . GLY A 1 111 ? -5.586 31.703 12.531 1 97.25 111 GLY A O 1
ATOM 860 N N . LEU A 1 112 ? -6.301 33.844 12.555 1 97.12 112 LEU A N 1
ATOM 861 C CA . LEU A 1 112 ? -6.191 34.094 11.125 1 97.12 112 LEU A CA 1
ATOM 862 C C . LEU A 1 112 ? -4.738 34.312 10.711 1 97.12 112 LEU A C 1
ATOM 864 O O . LEU A 1 112 ? -4.34 33.938 9.609 1 97.12 112 LEU A O 1
ATOM 868 N N . HIS A 1 113 ? -3.859 34.844 11.68 1 98.19 113 HIS A N 1
ATOM 869 C CA . HIS A 1 113 ? -2.582 35.344 11.195 1 98.19 113 HIS A CA 1
ATOM 870 C C . HIS A 1 113 ? -1.426 34.844 12.055 1 98.19 113 HIS A C 1
ATOM 872 O O . HIS A 1 113 ? -0.468 35.562 12.305 1 98.19 113 HIS A O 1
ATOM 878 N N . PRO A 1 114 ? -1.463 33.625 12.547 1 98 114 PRO A N 1
ATOM 879 C CA . PRO A 1 114 ? -0.33 33.188 13.359 1 98 114 PRO A CA 1
ATOM 880 C C . PRO A 1 114 ? 0.957 33.031 12.547 1 98 114 PRO A C 1
ATOM 882 O O . PRO A 1 114 ? 2.055 33.125 13.102 1 98 114 PRO A O 1
ATOM 885 N N . LEU A 1 115 ? 0.876 32.781 11.273 1 98.38 115 LEU A N 1
ATOM 886 C CA . LEU A 1 115 ? 2.055 32.5 10.461 1 98.38 115 LEU A CA 1
ATOM 887 C C . LEU A 1 115 ? 2.27 33.562 9.414 1 98.38 115 LEU A C 1
ATOM 889 O O . LEU A 1 115 ? 3.02 33.375 8.453 1 98.38 115 LEU A O 1
ATOM 893 N N . TYR A 1 116 ? 1.608 34.656 9.57 1 98.25 116 TYR A N 1
ATOM 894 C CA . TYR A 1 116 ? 1.66 35.719 8.57 1 98.25 116 TYR A CA 1
ATOM 895 C C . TYR A 1 116 ? 2.908 36.594 8.742 1 98.25 116 TYR A C 1
ATOM 897 O O . TYR A 1 116 ? 3.684 36.75 7.805 1 98.25 116 TYR A O 1
ATOM 905 N N . ASP A 1 117 ? 3.115 37.125 9.969 1 98.12 117 ASP A N 1
ATOM 906 C CA . ASP A 1 117 ? 4.254 37.969 10.281 1 98.12 117 ASP A CA 1
ATOM 907 C C . ASP A 1 117 ? 5.516 37.156 10.516 1 98.12 117 ASP A C 1
ATOM 909 O O . ASP A 1 117 ? 5.555 36.312 11.414 1 98.12 117 ASP A O 1
ATOM 913 N N . GLU A 1 118 ? 6.523 37.406 9.773 1 98 118 GLU A N 1
ATOM 914 C CA . GLU A 1 118 ? 7.766 36.656 9.844 1 98 118 GLU A CA 1
ATOM 915 C C . GLU A 1 118 ? 8.383 36.719 11.234 1 98 118 GLU A C 1
ATOM 917 O O . GLU A 1 118 ? 8.977 35.75 11.711 1 98 118 GLU A O 1
ATOM 922 N N . ARG A 1 119 ? 8.281 37.844 11.883 1 98.38 119 ARG A N 1
ATOM 923 C CA . ARG A 1 119 ? 8.844 38.031 13.219 1 98.38 119 ARG A CA 1
ATOM 924 C C . ARG A 1 119 ? 8.195 37.062 14.219 1 98.38 119 ARG A C 1
ATOM 926 O O . ARG A 1 119 ? 8.867 36.531 15.094 1 98.38 119 ARG A O 1
ATOM 933 N N . VAL A 1 120 ? 6.93 36.875 14.047 1 98.25 120 VAL A N 1
ATOM 934 C CA . VAL A 1 120 ? 6.203 35.969 14.906 1 98.25 120 VAL A CA 1
ATOM 935 C C . VAL A 1 120 ? 6.578 34.531 14.562 1 98.25 120 VAL A C 1
ATOM 937 O O . VAL A 1 120 ? 6.816 33.688 15.445 1 98.25 120 VAL A O 1
ATOM 940 N N . ARG A 1 121 ? 6.734 34.188 13.273 1 97.5 121 ARG A N 1
ATOM 941 C CA . ARG A 1 121 ? 7.094 32.844 12.82 1 97.5 121 ARG A CA 1
ATOM 942 C C . ARG A 1 121 ? 8.43 32.406 13.414 1 97.5 121 ARG A C 1
ATOM 944 O O . ARG A 1 121 ? 8.594 31.25 13.773 1 97.5 121 ARG A O 1
ATOM 951 N N . GLU A 1 122 ? 9.305 33.312 13.477 1 97.38 122 GLU A N 1
ATOM 952 C CA . GLU A 1 122 ? 10.648 33 13.953 1 97.38 122 GLU A CA 1
ATOM 953 C C . GLU A 1 122 ? 10.641 32.625 15.43 1 97.38 122 GLU A C 1
ATOM 955 O O . GLU A 1 122 ? 11.578 32 15.922 1 97.38 122 GLU A O 1
ATOM 960 N N . LEU A 1 123 ? 9.57 33.031 16.078 1 97.88 123 LEU A N 1
ATOM 961 C CA . LEU A 1 123 ? 9.469 32.75 17.516 1 97.88 123 LEU A CA 1
ATOM 962 C C . LEU A 1 123 ? 8.852 31.359 17.734 1 97.88 123 LEU A C 1
ATOM 964 O O . LEU A 1 123 ? 8.953 30.797 18.828 1 97.88 123 LEU A O 1
ATOM 968 N N . LEU A 1 124 ? 8.227 30.781 16.719 1 97.88 124 LEU A N 1
ATOM 969 C CA . LEU A 1 124 ? 7.445 29.562 16.875 1 97.88 124 LEU A CA 1
ATOM 970 C C . LEU A 1 124 ? 8.359 28.344 16.969 1 97.88 124 LEU A C 1
ATOM 972 O O . LEU A 1 124 ? 9.359 28.25 16.25 1 97.88 124 LEU A O 1
ATOM 976 N N . ASP A 1 125 ? 7.977 27.438 17.812 1 97 125 ASP A N 1
ATOM 977 C CA . ASP A 1 125 ? 8.68 26.172 17.953 1 97 125 ASP A CA 1
ATOM 978 C C . ASP A 1 125 ? 8.008 25.078 17.109 1 97 125 ASP A C 1
ATOM 980 O O . ASP A 1 125 ? 8.633 24.062 16.781 1 97 125 ASP A O 1
ATOM 984 N N . PHE A 1 126 ? 6.785 25.234 16.875 1 97.5 126 PHE A N 1
ATOM 985 C CA . PHE A 1 126 ? 5.996 24.312 16.062 1 97.5 126 PHE A CA 1
ATOM 986 C C . PHE A 1 126 ? 4.766 25.016 15.492 1 97.5 126 PHE A C 1
ATOM 988 O O . PHE A 1 126 ? 4.215 25.922 16.109 1 97.5 126 PHE A O 1
ATOM 995 N N . SER A 1 127 ? 4.34 24.625 14.305 1 98.12 127 SER A N 1
ATOM 996 C CA . SER A 1 127 ? 3.205 25.312 13.703 1 98.12 127 SER A CA 1
ATOM 997 C C . SER A 1 127 ? 2.344 24.359 12.883 1 98.12 127 SER A C 1
ATOM 999 O O . SER A 1 127 ? 2.855 23.406 12.289 1 98.12 127 SER A O 1
ATOM 1001 N N . VAL A 1 128 ? 1.044 24.625 12.867 1 98.38 128 VAL A N 1
ATOM 1002 C CA . VAL A 1 128 ? 0.081 23.859 12.094 1 98.38 128 VAL A CA 1
ATOM 1003 C C . VAL A 1 128 ? -0.868 24.797 11.352 1 98.38 128 VAL A C 1
ATOM 1005 O O . VAL A 1 128 ? -1.223 25.859 11.867 1 98.38 128 VAL A O 1
ATOM 1008 N N . TYR A 1 129 ? -1.199 24.438 10.156 1 98.62 129 TYR A N 1
ATOM 1009 C CA . TYR A 1 129 ? -2.219 25.141 9.375 1 98.62 129 TYR A CA 1
ATOM 1010 C C . TYR A 1 129 ? -3.375 24.203 9.031 1 98.62 129 TYR A C 1
ATOM 1012 O O . TYR A 1 129 ? -3.162 23.094 8.531 1 98.62 129 TYR A O 1
ATOM 1020 N N . LEU A 1 130 ? -4.594 24.594 9.352 1 98.19 130 LEU A N 1
ATOM 1021 C CA . LEU A 1 130 ? -5.785 23.844 8.984 1 98.19 130 LEU A CA 1
ATOM 1022 C C . LEU A 1 130 ? -6.359 24.328 7.66 1 98.19 130 LEU A C 1
ATOM 1024 O O . LEU A 1 130 ? -6.879 25.453 7.582 1 98.19 130 LEU A O 1
ATOM 1028 N N . ASP A 1 131 ? -6.246 23.469 6.633 1 97.75 131 ASP A N 1
ATOM 1029 C CA . ASP A 1 131 ? -6.617 23.812 5.262 1 97.75 131 ASP A CA 1
ATOM 1030 C C . ASP A 1 131 ? -7.902 23.094 4.852 1 97.75 131 ASP A C 1
ATOM 1032 O O . ASP A 1 131 ? -7.863 21.938 4.414 1 97.75 131 ASP A O 1
ATOM 1036 N N . ILE A 1 132 ? -9 23.828 4.871 1 95.19 132 ILE A N 1
ATOM 1037 C CA . ILE A 1 132 ? -10.273 23.234 4.512 1 95.19 132 ILE A CA 1
ATOM 1038 C C . ILE A 1 132 ? -10.688 23.688 3.113 1 95.19 132 ILE A C 1
ATOM 1040 O O . ILE A 1 132 ? -10.781 24.891 2.85 1 95.19 132 ILE A O 1
ATOM 1044 N N . ASP A 1 133 ? -10.945 22.734 2.314 1 92.56 133 ASP A N 1
ATOM 1045 C CA . ASP A 1 133 ? -11.398 23.031 0.96 1 92.56 133 ASP A CA 1
ATOM 1046 C C . ASP A 1 133 ? -12.695 23.828 0.982 1 92.56 133 ASP A C 1
ATOM 1048 O O . ASP A 1 133 ? -13.539 23.625 1.852 1 92.56 133 ASP A O 1
ATOM 1052 N N . ASP A 1 134 ? -12.875 24.609 -0.045 1 86.81 134 ASP A N 1
ATOM 1053 C CA . ASP A 1 134 ? -14.008 25.531 -0.115 1 86.81 134 ASP A CA 1
ATOM 1054 C C . ASP A 1 134 ? -15.328 24.766 -0.044 1 86.81 134 ASP A C 1
ATOM 1056 O O . ASP A 1 134 ? -16.25 25.172 0.661 1 86.81 134 ASP A O 1
ATOM 1060 N N . GLU A 1 135 ? -15.359 23.688 -0.753 1 86.62 135 GLU A N 1
ATOM 1061 C CA . GLU A 1 135 ? -16.609 22.938 -0.8 1 86.62 135 GLU A CA 1
ATOM 1062 C C . GLU A 1 135 ? -16.969 22.391 0.579 1 86.62 135 GLU A C 1
ATOM 1064 O O . GLU A 1 135 ? -18.141 22.391 0.957 1 86.62 135 GLU A O 1
ATOM 1069 N N . VAL A 1 136 ? -15.992 22 1.24 1 89.62 136 VAL A N 1
ATOM 1070 C CA . VAL A 1 136 ? -16.219 21.453 2.576 1 89.62 136 VAL A CA 1
ATOM 1071 C C . VAL A 1 136 ? -16.594 22.594 3.535 1 89.62 136 VAL A C 1
ATOM 1073 O O . VAL A 1 136 ? -17.5 22.438 4.352 1 89.62 136 VAL A O 1
ATOM 1076 N N . LYS A 1 137 ? -15.922 23.688 3.439 1 86.38 137 LYS A N 1
ATOM 1077 C CA . LYS A 1 137 ? -16.172 24.844 4.285 1 86.38 137 LYS A CA 1
ATOM 1078 C C . LYS A 1 137 ? -17.594 25.344 4.141 1 86.38 137 LYS A C 1
ATOM 1080 O O . LYS A 1 137 ? -18.266 25.641 5.137 1 86.38 137 LYS A O 1
ATOM 1085 N N . ILE A 1 138 ? -18.031 25.375 2.951 1 84.12 138 ILE A N 1
ATOM 1086 C CA . ILE A 1 138 ? -19.391 25.812 2.666 1 84.12 138 ILE A CA 1
ATOM 1087 C C . ILE A 1 138 ? -20.391 24.844 3.281 1 84.12 138 ILE A C 1
ATOM 1089 O O . ILE A 1 138 ? -21.344 25.266 3.938 1 84.12 138 ILE A O 1
ATOM 1093 N N . ALA A 1 139 ? -20.109 23.656 3.121 1 84.38 139 ALA A N 1
ATOM 1094 C CA . ALA A 1 139 ? -21.016 22.641 3.66 1 84.38 139 ALA A CA 1
ATOM 1095 C C . ALA A 1 139 ? -21.078 22.719 5.184 1 84.38 139 ALA A C 1
ATOM 1097 O O . ALA A 1 139 ? -22.156 22.625 5.77 1 84.38 139 ALA A O 1
ATOM 1098 N N . TRP A 1 140 ? -19.938 22.875 5.785 1 83.31 140 TRP A N 1
ATOM 1099 C CA . TRP A 1 140 ? -19.875 22.984 7.238 1 83.31 140 TRP A CA 1
ATOM 1100 C C . TRP A 1 140 ? -20.609 24.234 7.715 1 83.31 140 TRP A C 1
ATOM 1102 O O . TRP A 1 140 ? -21.312 24.203 8.727 1 83.31 140 TRP A O 1
ATOM 1112 N N . LYS A 1 141 ? -20.406 25.328 7.066 1 78.25 141 LYS A N 1
ATOM 1113 C CA . LYS A 1 141 ? -21.031 26.594 7.445 1 78.25 141 LYS A CA 1
ATOM 1114 C C . LYS A 1 141 ? -22.547 26.531 7.293 1 78.25 141 LYS A C 1
ATOM 1116 O O . LYS A 1 141 ? -23.281 27.062 8.125 1 78.25 141 LYS A O 1
ATOM 1121 N N . ILE A 1 142 ? -22.906 25.875 6.203 1 76.75 142 ILE A N 1
ATOM 1122 C CA . ILE A 1 142 ? -24.328 25.719 5.977 1 76.75 142 ILE A CA 1
ATOM 1123 C C . ILE A 1 142 ? -24.953 24.891 7.102 1 76.75 142 ILE A C 1
ATOM 1125 O O . ILE A 1 142 ? -25.984 25.25 7.656 1 76.75 142 ILE A O 1
ATOM 1129 N N . GLN A 1 143 ? -24.312 23.875 7.383 1 76.81 143 GLN A N 1
ATOM 1130 C CA . GLN A 1 143 ? -24.812 23.016 8.445 1 76.81 143 GLN A CA 1
ATOM 1131 C C . GLN A 1 143 ? -24.844 23.75 9.781 1 76.81 143 GLN A C 1
ATOM 1133 O O . GLN A 1 143 ? -25.797 23.625 10.547 1 76.81 143 GLN A O 1
ATOM 1138 N N . ARG A 1 144 ? -23.875 24.531 10.102 1 74.12 144 ARG A N 1
ATOM 1139 C CA . ARG A 1 144 ? -23.766 25.25 11.359 1 74.12 144 ARG A CA 1
ATOM 1140 C C . ARG A 1 144 ? -24.719 26.438 11.391 1 74.12 144 ARG A C 1
ATOM 1142 O O . ARG A 1 144 ? -25.469 26.609 12.359 1 74.12 144 ARG A O 1
ATOM 1149 N N . ASP A 1 145 ? -24.672 27.281 10.359 1 68.62 145 ASP A N 1
ATOM 1150 C CA . ASP A 1 145 ? -25.391 28.562 10.359 1 68.62 145 ASP A CA 1
ATOM 1151 C C . ASP A 1 145 ? -26.891 28.359 10.125 1 68.62 145 ASP A C 1
ATOM 1153 O O . ASP A 1 145 ? -27.703 29.125 10.617 1 68.62 145 ASP A O 1
ATOM 1157 N N . MET A 1 146 ? -27.125 27.328 9.328 1 66.62 146 MET A N 1
ATOM 1158 C CA . MET A 1 146 ? -28.547 27.047 9.164 1 66.62 146 MET A CA 1
ATOM 1159 C C . MET A 1 146 ? -29.125 26.469 10.453 1 66.62 146 MET A C 1
ATOM 1161 O O . MET A 1 146 ? -30.25 26.797 10.828 1 66.62 146 MET A O 1
ATOM 1165 N N . ALA A 1 147 ? -28.359 25.703 11.023 1 64.19 147 ALA A N 1
ATOM 1166 C CA . ALA A 1 147 ? -28.812 25.062 12.25 1 64.19 147 ALA A CA 1
ATOM 1167 C C . ALA A 1 147 ? -28.859 26.078 13.398 1 64.19 147 ALA A C 1
ATOM 1169 O O . ALA A 1 147 ? -29.812 26.094 14.188 1 64.19 147 ALA A O 1
ATOM 1170 N N . GLU A 1 148 ? -27.938 26.984 13.359 1 63.03 148 GLU A N 1
ATOM 1171 C CA . GLU A 1 148 ? -27.781 27.781 14.57 1 63.03 148 GLU A CA 1
ATOM 1172 C C . GLU A 1 148 ? -28.281 29.219 14.344 1 63.03 148 GLU A C 1
ATOM 1174 O O . GLU A 1 148 ? -28.781 29.859 15.273 1 63.03 148 GLU A O 1
ATOM 1179 N N . ARG A 1 149 ? -28.188 29.797 13.031 1 62.72 149 ARG A N 1
ATOM 1180 C CA . ARG A 1 149 ? -28.281 31.25 12.961 1 62.72 149 ARG A CA 1
ATOM 1181 C C . ARG A 1 149 ? -29.375 31.672 11.977 1 62.72 149 ARG A C 1
ATOM 1183 O O . ARG A 1 149 ? -29.594 32.875 11.773 1 62.72 149 ARG A O 1
ATOM 1190 N N . GLY A 1 150 ? -29.984 30.703 11.383 1 66.75 150 GLY A N 1
ATOM 1191 C CA . GLY A 1 150 ? -31.094 31 10.508 1 66.75 150 GLY A CA 1
ATOM 1192 C C . GLY A 1 150 ? -30.688 31.719 9.234 1 66.75 150 GLY A C 1
ATOM 1193 O O . GLY A 1 150 ? -31.469 32.469 8.656 1 66.75 150 GLY A O 1
ATOM 1194 N N . HIS A 1 151 ? -29.422 31.734 8.859 1 69.44 151 HIS A N 1
ATOM 1195 C CA . HIS A 1 151 ? -28.969 32.375 7.641 1 69.44 151 HIS A CA 1
ATOM 1196 C C . HIS A 1 151 ? -29.375 31.594 6.406 1 69.44 151 HIS A C 1
ATOM 1198 O O . HIS A 1 151 ? -29.562 30.375 6.477 1 69.44 151 HIS A O 1
ATOM 1204 N N . SER A 1 152 ? -29.562 32.469 5.301 1 75.19 152 SER A N 1
ATOM 1205 C CA . SER A 1 152 ? -29.859 31.812 4.035 1 75.19 152 SER A CA 1
ATOM 1206 C C . SER A 1 152 ? -28.594 31.297 3.367 1 75.19 152 SER A C 1
ATOM 1208 O O . SER A 1 152 ? -27.484 31.719 3.701 1 75.19 152 SER A O 1
ATOM 1210 N N . TYR A 1 153 ? -28.797 30.344 2.576 1 77.31 153 TYR A N 1
ATOM 1211 C CA . TYR A 1 153 ? -27.719 29.797 1.762 1 77.31 153 TYR A CA 1
ATOM 1212 C C . TYR A 1 153 ? -26.984 30.906 1.016 1 77.31 153 TYR A C 1
ATOM 1214 O O . TYR A 1 153 ? -25.75 30.938 0.999 1 77.31 153 TYR A O 1
ATOM 1222 N N . GLU A 1 154 ? -27.688 31.797 0.566 1 79.56 154 GLU A N 1
ATOM 1223 C CA . GLU A 1 154 ? -27.125 32.875 -0.233 1 79.56 154 GLU A CA 1
ATOM 1224 C C . GLU A 1 154 ? -26.281 33.812 0.622 1 79.56 154 GLU A C 1
ATOM 1226 O O . GLU A 1 154 ? -25.234 34.312 0.171 1 79.56 154 GLU A O 1
ATOM 1231 N N . ASP A 1 155 ? -26.688 34.031 1.778 1 78.31 155 ASP A N 1
ATOM 1232 C CA . ASP A 1 155 ? -25.938 34.875 2.686 1 78.31 155 ASP A CA 1
ATOM 1233 C C . ASP A 1 155 ? -24.594 34.281 3.047 1 78.31 155 ASP A C 1
ATOM 1235 O O . ASP A 1 155 ? -23.578 34.969 3.121 1 78.31 155 ASP A O 1
ATOM 1239 N N . VAL A 1 156 ? -24.672 33.062 3.264 1 77.31 156 VAL A N 1
ATOM 1240 C CA . VAL A 1 156 ? -23.453 32.344 3.615 1 77.31 156 VAL A CA 1
ATOM 1241 C C . VAL A 1 156 ? -22.469 32.406 2.459 1 77.31 156 VAL A C 1
ATOM 1243 O O . VAL A 1 156 ? -21.297 32.719 2.658 1 77.31 156 VAL A O 1
ATOM 1246 N N . LEU A 1 157 ? -22.953 32.156 1.31 1 82.44 157 LEU A N 1
ATOM 1247 C CA . LEU A 1 157 ? -22.094 32.156 0.126 1 82.44 157 LEU A CA 1
ATOM 1248 C C . LEU A 1 157 ? -21.531 33.562 -0.115 1 82.44 157 LEU A C 1
ATOM 1250 O O . LEU A 1 157 ? -20.359 33.688 -0.503 1 82.44 157 LEU A O 1
ATOM 1254 N N . ALA A 1 158 ? -22.344 34.5 0.072 1 82.31 158 ALA A N 1
ATOM 1255 C CA . ALA A 1 158 ? -21.906 35.875 -0.138 1 82.31 158 ALA A CA 1
ATOM 1256 C C . ALA A 1 158 ? -20.781 36.25 0.832 1 82.31 158 ALA A C 1
ATOM 1258 O O . ALA A 1 158 ? -19.859 36.969 0.461 1 82.31 158 ALA A O 1
ATOM 1259 N N . SER A 1 159 ? -20.938 35.844 1.986 1 78.81 159 SER A N 1
ATOM 1260 C CA . SER A 1 159 ? -19.938 36.156 3 1 78.81 159 SER A CA 1
ATOM 1261 C C . SER A 1 159 ? -18.609 35.5 2.67 1 78.81 159 SER A C 1
ATOM 1263 O O . SER A 1 159 ? -17.547 36.125 2.873 1 78.81 159 SER A O 1
ATOM 1265 N N . ILE A 1 160 ? -18.672 34.344 2.197 1 81.81 160 ILE A N 1
ATOM 1266 C CA . ILE A 1 160 ? -17.453 33.625 1.828 1 81.81 160 ILE A CA 1
ATOM 1267 C C . ILE A 1 160 ? -16.797 34.312 0.632 1 81.81 160 ILE A C 1
ATOM 1269 O O . ILE A 1 160 ? -15.578 34.531 0.628 1 81.81 160 ILE A O 1
ATOM 1273 N N . GLU A 1 161 ? -17.609 34.656 -0.291 1 85.94 161 GLU A N 1
ATOM 1274 C CA . GLU A 1 161 ? -17.094 35.25 -1.509 1 85.94 161 GLU A CA 1
ATOM 1275 C C . GLU A 1 161 ? -16.5 36.625 -1.225 1 85.94 161 GLU A C 1
ATOM 1277 O O . GLU A 1 161 ? -15.508 37.031 -1.841 1 85.94 161 GLU A O 1
ATOM 1282 N N . ALA A 1 162 ? -17.078 37.312 -0.348 1 85.38 162 ALA A N 1
ATOM 1283 C CA . ALA A 1 162 ? -16.625 38.656 -0.013 1 85.38 162 ALA A CA 1
ATOM 1284 C C . ALA A 1 162 ? -15.219 38.625 0.592 1 85.38 162 ALA A C 1
ATOM 1286 O O . ALA A 1 162 ? -14.445 39.562 0.415 1 85.38 162 ALA A O 1
ATOM 1287 N N . ARG A 1 163 ? -14.906 37.562 1.172 1 88.38 163 ARG A N 1
ATOM 1288 C CA . ARG A 1 163 ? -13.641 37.5 1.891 1 88.38 163 ARG A CA 1
ATOM 1289 C C . ARG A 1 163 ? -12.578 36.781 1.05 1 88.38 163 ARG A C 1
ATOM 1291 O O . ARG A 1 163 ? -11.406 36.719 1.431 1 88.38 163 ARG A O 1
ATOM 1298 N N . ARG A 1 164 ? -12.922 36.281 -0.061 1 90.94 164 ARG A N 1
ATOM 1299 C CA . ARG A 1 164 ? -12.086 35.406 -0.86 1 90.94 164 ARG A CA 1
ATOM 1300 C C . ARG A 1 164 ? -10.797 36.094 -1.278 1 90.94 164 ARG A C 1
ATOM 1302 O O . ARG A 1 164 ? -9.711 35.531 -1.179 1 90.94 164 ARG A O 1
ATOM 1309 N N . PRO A 1 165 ? -10.828 37.344 -1.772 1 94 165 PRO A N 1
ATOM 1310 C CA . PRO A 1 165 ? -9.578 38 -2.174 1 94 165 PRO A CA 1
ATOM 1311 C C . PRO A 1 165 ? -8.586 38.156 -1.02 1 94 165 PRO A C 1
ATOM 1313 O O . PRO A 1 165 ? -7.398 37.844 -1.185 1 94 165 PRO A O 1
ATOM 1316 N N . ASP A 1 166 ? -9.039 38.531 0.142 1 95.81 166 ASP A N 1
ATOM 1317 C CA . ASP A 1 166 ? -8.164 38.688 1.303 1 95.81 166 ASP A CA 1
ATOM 1318 C C . ASP A 1 166 ? -7.68 37.344 1.809 1 95.81 166 ASP A C 1
ATOM 1320 O O . ASP A 1 166 ? -6.539 37.219 2.256 1 95.81 166 ASP A O 1
ATOM 1324 N N . PHE A 1 167 ? -8.57 36.375 1.714 1 95.12 167 PHE A N 1
ATOM 1325 C CA . PHE A 1 167 ? -8.172 35.031 2.1 1 95.12 167 PHE A CA 1
ATOM 1326 C C . PHE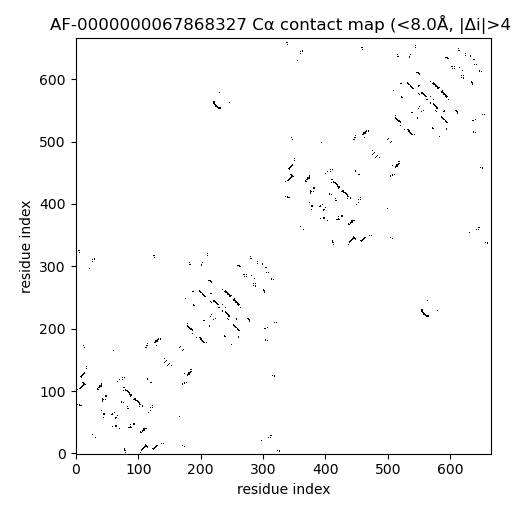 A 1 167 ? -6.996 34.562 1.26 1 95.12 167 PHE A C 1
ATOM 1328 O O . PHE A 1 167 ? -6 34.094 1.799 1 95.12 167 PHE A O 1
ATOM 1335 N N . LYS A 1 168 ? -7.078 34.719 -0.024 1 95.62 168 LYS A N 1
ATOM 1336 C CA . LYS A 1 168 ? -6.055 34.25 -0.958 1 95.62 168 LYS A CA 1
ATOM 1337 C C . LYS A 1 168 ? -4.754 35.031 -0.769 1 95.62 168 LYS A C 1
ATOM 1339 O O . LYS A 1 168 ? -3.664 34.5 -0.948 1 95.62 168 LYS A O 1
ATOM 1344 N N . ALA A 1 169 ? -4.879 36.219 -0.334 1 96.69 169 ALA A N 1
ATOM 1345 C CA . ALA A 1 169 ? -3.707 37.094 -0.25 1 96.69 169 ALA A CA 1
ATOM 1346 C C . ALA A 1 169 ? -2.982 36.906 1.081 1 96.69 169 ALA A C 1
ATOM 1348 O O . ALA A 1 169 ? -1.751 36.938 1.135 1 96.69 169 ALA A O 1
ATOM 1349 N N . TYR A 1 170 ? -3.783 36.719 2.193 1 97.5 170 TYR A N 1
ATOM 1350 C CA . TYR A 1 170 ? -3.15 36.938 3.49 1 97.5 170 TYR A CA 1
ATOM 1351 C C . TYR A 1 170 ? -3.268 35.688 4.367 1 97.5 170 TYR A C 1
ATOM 1353 O O . TYR A 1 170 ? -2.52 35.531 5.332 1 97.5 170 TYR A O 1
ATOM 1361 N N . ILE A 1 171 ? -4.203 34.812 4.035 1 97.44 171 ILE A N 1
ATOM 1362 C CA . ILE A 1 171 ? -4.449 33.656 4.902 1 97.44 171 ILE A CA 1
ATOM 1363 C C . ILE A 1 171 ? -3.898 32.375 4.254 1 97.44 171 ILE A C 1
ATOM 1365 O O . ILE A 1 171 ? -3.047 31.703 4.828 1 97.44 171 ILE A O 1
ATOM 1369 N N . GLU A 1 172 ? -4.266 32.094 3.012 1 96.69 172 GLU A N 1
ATOM 1370 C CA . GLU A 1 172 ? -3.959 30.875 2.289 1 96.69 172 GLU A CA 1
ATOM 1371 C C . GLU A 1 172 ? -2.451 30.656 2.168 1 96.69 172 GLU A C 1
ATOM 1373 O O . GLU A 1 172 ? -1.954 29.547 2.377 1 96.69 172 GLU A O 1
ATOM 1378 N N . PRO A 1 173 ? -1.654 31.688 1.947 1 97.44 173 PRO A N 1
ATOM 1379 C CA . PRO A 1 173 ? -0.219 31.484 1.751 1 97.44 173 PRO A CA 1
ATOM 1380 C C . PRO A 1 173 ? 0.489 31.016 3.025 1 97.44 173 PRO A C 1
ATOM 1382 O O . PRO A 1 173 ? 1.613 30.516 2.965 1 97.44 173 PRO A O 1
ATOM 1385 N N . GLN A 1 174 ? -0.152 31.219 4.16 1 98.12 174 GLN A N 1
ATOM 1386 C CA . GLN A 1 174 ? 0.462 30.859 5.434 1 98.12 174 GLN A CA 1
ATOM 1387 C C . GLN A 1 174 ? 0.726 29.359 5.516 1 98.12 174 GLN A C 1
ATOM 1389 O O . GLN A 1 174 ? 1.629 28.922 6.23 1 98.12 174 GLN A O 1
ATOM 1394 N N . ARG A 1 175 ? -0.028 28.547 4.754 1 97.81 175 ARG A N 1
ATOM 1395 C CA . ARG A 1 175 ? 0.132 27.094 4.816 1 97.81 175 ARG A CA 1
ATOM 1396 C C . ARG A 1 175 ? 1.522 26.688 4.348 1 97.81 175 ARG A C 1
ATOM 1398 O O . ARG A 1 175 ? 2.055 25.672 4.797 1 97.81 175 ARG A O 1
ATOM 1405 N N . GLY A 1 176 ? 2.182 27.516 3.578 1 97.25 176 GLY A N 1
ATOM 1406 C CA . GLY A 1 176 ? 3.527 27.234 3.104 1 97.25 176 GLY A CA 1
ATOM 1407 C C . GLY A 1 176 ? 4.582 27.359 4.188 1 97.25 176 GLY A C 1
ATOM 1408 O O . GLY A 1 176 ? 5.711 26.891 4.02 1 97.25 176 GLY A O 1
ATOM 1409 N N . HIS A 1 177 ? 4.207 27.953 5.328 1 97.5 177 HIS A N 1
ATOM 1410 C CA . HIS A 1 177 ? 5.16 28.188 6.406 1 97.5 177 HIS A CA 1
ATOM 1411 C C . HIS A 1 177 ? 4.969 27.203 7.547 1 97.5 177 HIS A C 1
ATOM 1413 O O . HIS A 1 177 ? 5.754 27.172 8.5 1 97.5 177 HIS A O 1
ATOM 1419 N N . ALA A 1 178 ? 3.982 26.359 7.453 1 98.25 178 ALA A N 1
ATOM 1420 C CA . ALA A 1 178 ? 3.627 25.484 8.57 1 98.25 178 ALA A CA 1
ATOM 1421 C C . ALA A 1 178 ? 4.473 24.203 8.555 1 98.25 178 ALA A C 1
ATOM 1423 O O . ALA A 1 178 ? 4.855 23.719 7.492 1 98.25 178 ALA A O 1
ATOM 1424 N N . ASP A 1 179 ? 4.73 23.641 9.766 1 98.19 179 ASP A N 1
ATOM 1425 C CA . ASP A 1 179 ? 5.379 22.344 9.891 1 98.19 179 ASP A CA 1
ATOM 1426 C C . ASP A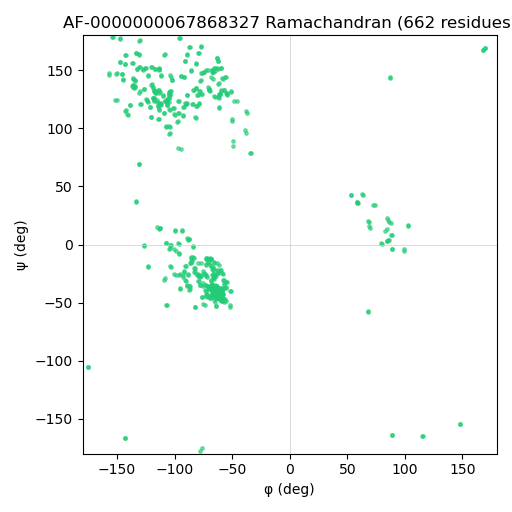 1 179 ? 4.445 21.219 9.438 1 98.19 179 ASP A C 1
ATOM 1428 O O . ASP A 1 179 ? 4.891 20.234 8.852 1 98.19 179 ASP A O 1
ATOM 1432 N N . ILE A 1 180 ? 3.191 21.438 9.766 1 98.69 180 ILE A N 1
ATOM 1433 C CA . ILE A 1 180 ? 2.16 20.469 9.398 1 98.69 180 ILE A CA 1
ATOM 1434 C C . ILE A 1 180 ? 0.954 21.203 8.812 1 98.69 180 ILE A C 1
ATOM 1436 O O . ILE A 1 180 ? 0.561 22.266 9.312 1 98.69 180 ILE A O 1
ATOM 1440 N N . VAL A 1 181 ? 0.45 20.672 7.746 1 98.75 181 VAL A N 1
ATOM 1441 C CA . VAL A 1 181 ? -0.827 21.125 7.203 1 98.75 181 VAL A CA 1
ATOM 1442 C C . VAL A 1 181 ? -1.838 19.984 7.234 1 98.75 181 VAL A C 1
ATOM 1444 O O . VAL A 1 181 ? -1.542 18.875 6.789 1 98.75 181 VAL A O 1
ATOM 1447 N N . ILE A 1 182 ? -2.979 20.203 7.828 1 98.75 182 ILE A N 1
ATOM 1448 C CA . ILE A 1 182 ? -4.102 19.266 7.746 1 98.75 182 ILE A CA 1
ATOM 1449 C C . ILE A 1 182 ? -5.109 19.766 6.715 1 98.75 182 ILE A C 1
ATOM 1451 O O . ILE A 1 182 ? -5.773 20.781 6.926 1 98.75 182 ILE A O 1
ATOM 1455 N N . ARG A 1 183 ? -5.207 19.047 5.648 1 98.44 183 ARG A N 1
ATOM 1456 C CA . ARG A 1 183 ? -6.066 19.453 4.539 1 98.44 183 ARG A CA 1
ATOM 1457 C C . ARG A 1 183 ? -7.316 18.578 4.473 1 98.44 183 ARG A C 1
ATOM 1459 O O . ARG A 1 183 ? -7.219 17.344 4.43 1 98.44 183 ARG A O 1
ATOM 1466 N N . VAL A 1 184 ? -8.477 19.219 4.512 1 97.69 184 VAL A N 1
ATOM 1467 C CA . VAL A 1 184 ? -9.75 18.5 4.473 1 97.69 184 VAL A CA 1
ATOM 1468 C C . VAL A 1 184 ? -10.43 18.719 3.121 1 97.69 184 VAL A C 1
ATOM 1470 O O . VAL A 1 184 ? -10.664 19.859 2.715 1 97.69 184 VAL A O 1
ATOM 1473 N N . MET A 1 185 ? -10.734 17.625 2.438 1 97.06 185 MET A N 1
ATOM 1474 C CA . MET A 1 185 ? -11.258 17.641 1.075 1 97.06 185 MET A CA 1
ATOM 1475 C C . MET A 1 185 ? -12.453 16.703 0.937 1 97.06 185 MET A C 1
ATOM 1477 O O . MET A 1 185 ? -12.695 15.875 1.81 1 97.06 185 MET A O 1
ATOM 1481 N N . PRO A 1 186 ? -13.188 16.891 -0.165 1 95.75 186 PRO A N 1
ATOM 1482 C CA . PRO A 1 186 ? -14.242 15.898 -0.426 1 95.75 186 PRO A CA 1
ATOM 1483 C C . PRO A 1 186 ? -13.688 14.508 -0.712 1 95.75 186 PRO A C 1
ATOM 1485 O O . PRO A 1 186 ? -12.602 14.375 -1.293 1 95.75 186 PRO A O 1
ATOM 1488 N N . THR A 1 187 ? -14.508 13.531 -0.378 1 97.31 187 THR A N 1
ATOM 1489 C CA . THR A 1 187 ? -14.109 12.141 -0.568 1 97.31 187 THR A CA 1
ATOM 1490 C C . THR A 1 187 ? -14 11.805 -2.053 1 97.31 187 THR A C 1
ATOM 1492 O O . THR A 1 187 ? -14.664 12.43 -2.885 1 97.31 187 THR A O 1
ATOM 1495 N N . GLN A 1 188 ? -13.125 10.883 -2.422 1 96.19 188 GLN A N 1
ATOM 1496 C CA . GLN A 1 188 ? -13.039 10.336 -3.771 1 96.19 188 GLN A CA 1
ATOM 1497 C C . GLN A 1 188 ? -13.648 8.938 -3.834 1 96.19 188 GLN A C 1
ATOM 1499 O O . GLN A 1 188 ? -13.633 8.289 -4.887 1 96.19 188 GLN A O 1
ATOM 1504 N N . LEU A 1 189 ? -14.109 8.516 -2.693 1 95.94 189 LEU A N 1
ATOM 1505 C CA . LEU A 1 189 ? -14.672 7.176 -2.625 1 95.94 189 LEU A CA 1
ATOM 1506 C C . LEU A 1 189 ? -16.078 7.141 -3.232 1 95.94 189 LEU A C 1
ATOM 1508 O O . LEU A 1 189 ? -16.547 6.082 -3.658 1 95.94 189 LEU A O 1
ATOM 1512 N N . ILE A 1 190 ? -16.781 8.281 -3.207 1 95 190 ILE A N 1
ATOM 1513 C CA . ILE A 1 190 ? -18.156 8.391 -3.695 1 95 190 ILE A CA 1
ATOM 1514 C C . ILE A 1 190 ? -18.188 9.289 -4.926 1 95 190 ILE A C 1
ATOM 1516 O O . ILE A 1 190 ? -18.062 10.516 -4.812 1 95 190 ILE A O 1
ATOM 1520 N N . PRO A 1 191 ? -18.391 8.703 -6.051 1 91.12 191 PRO A N 1
ATOM 1521 C CA . PRO A 1 191 ? -18.453 9.539 -7.254 1 91.12 191 PRO A CA 1
ATOM 1522 C C . PRO A 1 191 ? -19.578 10.578 -7.191 1 91.12 191 PRO A C 1
ATOM 1524 O O . PRO A 1 191 ? -20.688 10.258 -6.789 1 91.12 191 PRO A O 1
ATOM 1527 N N . ASN A 1 192 ? -19.359 11.797 -7.496 1 89.44 192 ASN A N 1
ATOM 1528 C CA . ASN A 1 192 ? -20.328 12.891 -7.551 1 89.44 192 ASN A CA 1
ATOM 1529 C C . ASN A 1 192 ? -21.016 13.102 -6.207 1 89.44 192 ASN A C 1
ATOM 1531 O O . ASN A 1 192 ? -22.234 13.242 -6.145 1 89.44 192 ASN A O 1
ATOM 1535 N N . ASP A 1 193 ? -20.281 12.922 -5.156 1 89 193 ASP A N 1
ATOM 1536 C CA . ASP A 1 193 ? -20.797 13.125 -3.811 1 89 193 ASP A CA 1
ATOM 1537 C C . ASP A 1 193 ? -21.25 14.57 -3.611 1 89 193 ASP A C 1
ATOM 1539 O O . ASP A 1 193 ? -20.422 15.484 -3.568 1 89 193 ASP A O 1
ATOM 1543 N N . THR A 1 194 ? -22.516 14.781 -3.344 1 82.88 194 THR A N 1
ATOM 1544 C CA . THR A 1 194 ? -23.047 16.125 -3.158 1 82.88 194 THR A CA 1
ATOM 1545 C C . THR A 1 194 ? -23.266 16.422 -1.677 1 82.88 194 THR A C 1
ATOM 1547 O O . THR A 1 194 ? -23.406 17.578 -1.284 1 82.88 194 THR A O 1
ATOM 1550 N N . GLU A 1 195 ? -23.344 15.461 -0.861 1 82.06 195 GLU A N 1
ATOM 1551 C CA . GLU A 1 195 ? -23.625 15.656 0.558 1 82.06 195 GLU A CA 1
ATOM 1552 C C . GLU A 1 195 ? -22.375 16.109 1.314 1 82.06 195 GLU A C 1
ATOM 1554 O O . GLU A 1 195 ? -22.469 16.891 2.254 1 82.06 195 GLU A O 1
ATOM 1559 N N . ARG A 1 196 ? -21.219 15.688 0.891 1 85.94 196 ARG A N 1
ATOM 1560 C CA . ARG A 1 196 ? -19.922 16.062 1.451 1 85.94 196 ARG A CA 1
ATOM 1561 C C . ARG A 1 196 ? -19.828 15.672 2.924 1 85.94 196 ARG A C 1
ATOM 1563 O O . ARG A 1 196 ? -19.281 16.422 3.736 1 85.94 196 ARG A O 1
ATOM 1570 N N . LYS A 1 197 ? -20.406 14.555 3.322 1 87.38 197 LYS A N 1
ATOM 1571 C CA . LYS A 1 197 ? -20.359 14.047 4.691 1 87.38 197 LYS A CA 1
ATOM 1572 C C . LYS A 1 197 ? -19.125 13.188 4.91 1 87.38 197 LYS A C 1
ATOM 1574 O O . LYS A 1 197 ? -18.562 13.164 6.008 1 87.38 197 LYS A O 1
ATOM 1579 N N . VAL A 1 198 ? -18.797 12.5 3.877 1 94.06 198 VAL A N 1
ATOM 1580 C CA . VAL A 1 198 ? -17.578 11.711 3.91 1 94.06 198 VAL A CA 1
ATOM 1581 C C . VAL A 1 198 ? -16.391 12.555 3.424 1 94.06 198 VAL A C 1
ATOM 1583 O O . VAL A 1 198 ? -16.484 13.203 2.381 1 94.06 198 VAL A O 1
ATOM 1586 N N . LEU A 1 199 ? -15.328 12.547 4.25 1 96.81 199 LEU A N 1
ATOM 1587 C CA . LEU A 1 199 ? -14.242 13.477 3.967 1 96.81 199 LEU A CA 1
ATOM 1588 C C . LEU A 1 199 ? -12.953 12.727 3.643 1 96.81 199 LEU A C 1
ATOM 1590 O O . LEU A 1 199 ? -12.773 11.578 4.059 1 96.81 199 LEU A O 1
ATOM 1594 N N . ARG A 1 200 ? -12.125 13.328 2.854 1 98.19 200 ARG A N 1
ATOM 1595 C CA . ARG A 1 200 ? -10.734 12.961 2.6 1 98.19 200 ARG A CA 1
ATOM 1596 C C . ARG A 1 200 ? -9.781 13.945 3.271 1 98.19 200 ARG A C 1
ATOM 1598 O O . ARG A 1 200 ? -9.891 15.156 3.076 1 98.19 200 ARG A O 1
ATOM 1605 N N . VAL A 1 201 ? -8.883 13.406 4.094 1 98.69 201 VAL A N 1
ATOM 1606 C CA . VAL A 1 201 ? -8.039 14.289 4.891 1 98.69 201 VAL A CA 1
ATOM 1607 C C . VAL A 1 201 ? -6.57 13.938 4.68 1 98.69 201 VAL A C 1
ATOM 1609 O O . VAL A 1 201 ? -6.199 12.758 4.688 1 98.69 201 VAL A O 1
ATOM 1612 N N . GLN A 1 202 ? -5.773 14.938 4.473 1 98.81 202 GLN A N 1
ATOM 1613 C CA . GLN A 1 202 ? -4.336 14.766 4.312 1 98.81 202 GLN A CA 1
ATOM 1614 C C . GLN A 1 202 ? -3.572 15.414 5.465 1 98.81 202 GLN A C 1
ATOM 1616 O O . GLN A 1 202 ? -3.928 16.5 5.914 1 98.81 202 GLN A O 1
ATOM 1621 N N . LEU A 1 203 ? -2.648 14.711 6.004 1 98.88 203 LEU A N 1
ATOM 1622 C CA . LEU A 1 203 ? -1.617 15.242 6.887 1 98.88 203 LEU A CA 1
ATOM 1623 C C . LEU A 1 203 ? -0.326 15.5 6.121 1 98.88 203 LEU A C 1
ATOM 1625 O O . LEU A 1 203 ? 0.394 14.562 5.77 1 98.88 203 LEU A O 1
ATOM 1629 N N . ILE A 1 204 ? -0.036 16.75 5.859 1 98.81 204 ILE A N 1
ATOM 1630 C CA . ILE A 1 204 ? 1.162 17.156 5.133 1 98.81 204 ILE A CA 1
ATOM 1631 C C . ILE A 1 204 ? 2.256 17.547 6.121 1 98.81 204 ILE A C 1
ATOM 1633 O O . ILE A 1 204 ? 2.123 18.562 6.824 1 98.81 204 ILE A O 1
ATOM 1637 N N . GLN A 1 205 ? 3.326 16.781 6.176 1 98.75 205 GLN A N 1
ATOM 1638 C CA . GLN A 1 205 ? 4.387 16.953 7.164 1 98.75 205 GLN A CA 1
ATOM 1639 C C . GLN A 1 205 ? 5.684 17.406 6.508 1 98.75 205 GLN A C 1
ATOM 1641 O O . GLN A 1 205 ? 6.258 16.703 5.68 1 98.75 205 GLN A O 1
ATOM 1646 N N . ARG A 1 206 ? 6.16 18.516 6.918 1 97.88 206 ARG A N 1
ATOM 1647 C CA . ARG A 1 206 ? 7.395 19.047 6.348 1 97.88 206 ARG A CA 1
ATOM 1648 C C . ARG A 1 206 ? 8.594 18.219 6.781 1 97.88 206 ARG A C 1
ATOM 1650 O O . ARG A 1 206 ? 8.727 17.875 7.957 1 97.88 206 ARG A O 1
ATOM 1657 N N . GLU A 1 207 ? 9.422 17.891 5.832 1 96.06 207 GLU A N 1
ATOM 1658 C CA . GLU A 1 207 ? 10.641 17.141 6.121 1 96.06 207 GLU A CA 1
ATOM 1659 C C . GLU A 1 207 ? 11.812 18.078 6.41 1 96.06 207 GLU A C 1
ATOM 1661 O O . GLU A 1 207 ? 11.766 19.266 6.055 1 96.06 207 GLU A O 1
ATOM 1666 N N . GLY A 1 208 ? 12.797 17.594 7.094 1 92.69 208 GLY A N 1
ATOM 1667 C CA . GLY A 1 208 ? 14.047 18.312 7.281 1 92.69 208 GLY A CA 1
ATOM 1668 C C . GLY A 1 208 ? 14.023 19.266 8.469 1 92.69 208 GLY A C 1
ATOM 1669 O O . GLY A 1 208 ? 14.938 20.062 8.641 1 92.69 208 GLY A O 1
ATOM 1670 N N . ARG A 1 209 ? 12.984 19.297 9.211 1 91.44 209 ARG A N 1
ATOM 1671 C CA . ARG A 1 209 ? 12.914 20.141 10.406 1 91.44 209 ARG A CA 1
ATOM 1672 C C . ARG A 1 209 ? 13.562 19.438 11.602 1 91.44 209 ARG A C 1
ATOM 1674 O O . ARG A 1 209 ? 13.258 18.266 11.883 1 91.44 209 ARG A O 1
ATOM 1681 N N . ASP A 1 210 ? 14.344 20.156 12.25 1 89.5 210 ASP A N 1
ATOM 1682 C CA . ASP A 1 210 ? 15.055 19.578 13.383 1 89.5 210 ASP A CA 1
ATOM 1683 C C . ASP A 1 210 ? 14.086 19.094 14.453 1 89.5 210 ASP A C 1
ATOM 1685 O O . ASP A 1 210 ? 13.18 19.828 14.859 1 89.5 210 ASP A O 1
ATOM 1689 N N . GLY A 1 211 ? 14.312 17.906 14.828 1 90.19 211 GLY A N 1
ATOM 1690 C CA . GLY A 1 211 ? 13.555 17.328 15.93 1 90.19 211 GLY A CA 1
ATOM 1691 C C . GLY A 1 211 ? 12.18 16.844 15.508 1 90.19 211 GLY A C 1
ATOM 1692 O O . GLY A 1 211 ? 11.406 16.359 16.344 1 90.19 211 GLY A O 1
ATOM 1693 N N . PHE A 1 212 ? 11.891 17 14.281 1 94.81 212 PHE A N 1
ATOM 1694 C CA . PHE A 1 212 ? 10.586 16.578 13.789 1 94.81 212 PHE A CA 1
ATOM 1695 C C . PHE A 1 212 ? 10.727 15.422 12.805 1 94.81 212 PHE A C 1
ATOM 1697 O O . PHE A 1 212 ? 11.391 15.555 11.773 1 94.81 212 PHE A O 1
ATOM 1704 N N . GLU A 1 213 ? 10.141 14.312 13.125 1 96.12 213 GLU A N 1
ATOM 1705 C CA . GLU A 1 213 ? 10.102 13.148 12.242 1 96.12 213 GLU A CA 1
ATOM 1706 C C . GLU A 1 213 ? 8.68 12.859 11.773 1 96.12 213 GLU A C 1
ATOM 1708 O O . GLU A 1 213 ? 7.824 12.477 12.578 1 96.12 213 GLU A O 1
ATOM 1713 N N . PRO A 1 214 ? 8.438 12.969 10.5 1 97.81 214 PRO A N 1
ATOM 1714 C CA . PRO A 1 214 ? 7.094 12.719 9.977 1 97.81 214 PRO A CA 1
ATOM 1715 C C . PRO A 1 214 ? 6.617 11.289 10.227 1 97.81 214 PRO A C 1
ATOM 1717 O O . PRO A 1 214 ? 7.406 10.352 10.125 1 97.81 214 PRO A O 1
ATOM 1720 N N . ALA A 1 215 ? 5.375 11.141 10.594 1 98.56 215 ALA A N 1
ATOM 1721 C CA . ALA A 1 215 ? 4.758 9.82 10.68 1 98.56 215 ALA A CA 1
ATOM 1722 C C . ALA A 1 215 ? 4.609 9.195 9.297 1 98.56 215 ALA A C 1
ATOM 1724 O O . ALA A 1 215 ? 4.48 9.906 8.297 1 98.56 215 ALA A O 1
ATOM 1725 N N . TYR A 1 216 ? 4.688 7.871 9.211 1 98.06 216 TYR A N 1
ATOM 1726 C CA . TYR A 1 216 ? 4.551 7.219 7.918 1 98.06 216 TYR A CA 1
ATOM 1727 C C . TYR A 1 216 ? 3.777 5.91 8.047 1 98.06 216 TYR A C 1
ATOM 1729 O O . TYR A 1 216 ? 3.541 5.43 9.164 1 98.06 216 TYR A O 1
ATOM 1737 N N . LEU A 1 217 ? 3.287 5.395 6.91 1 97.94 217 LEU A N 1
ATOM 1738 C CA . LEU A 1 217 ? 2.508 4.164 6.801 1 97.94 217 LEU A CA 1
ATOM 1739 C C . LEU A 1 217 ? 3.342 3.045 6.188 1 97.94 217 LEU A C 1
ATOM 1741 O O . LEU A 1 217 ? 3.82 3.168 5.059 1 97.94 217 LEU A O 1
ATOM 1745 N N . PHE A 1 218 ? 3.578 1.889 6.863 1 96.31 218 PHE A N 1
ATOM 1746 C CA . PHE A 1 218 ? 4.184 0.633 6.434 1 96.31 218 PHE A CA 1
ATOM 1747 C C . PHE A 1 218 ? 5.668 0.823 6.137 1 96.31 218 PHE A C 1
ATOM 1749 O O . PHE A 1 218 ? 6.516 0.151 6.727 1 96.31 218 PHE A O 1
ATOM 1756 N N . ASP A 1 219 ? 6.047 1.74 5.207 1 96 219 ASP A N 1
ATOM 1757 C CA . ASP A 1 219 ? 7.406 1.864 4.695 1 96 219 ASP A CA 1
ATOM 1758 C C . ASP A 1 219 ? 7.777 3.33 4.477 1 96 219 ASP A C 1
ATOM 1760 O O . ASP A 1 219 ? 7.258 3.977 3.564 1 96 219 ASP A O 1
ATOM 1764 N N . GLU A 1 220 ? 8.758 3.805 5.227 1 95.81 220 GLU A N 1
ATOM 1765 C CA . GLU A 1 220 ? 9.141 5.215 5.195 1 95.81 220 GLU A CA 1
ATOM 1766 C C . GLU A 1 220 ? 9.711 5.602 3.834 1 95.81 220 GLU A C 1
ATOM 1768 O O . GLU A 1 220 ? 10.594 4.93 3.309 1 95.81 220 GLU A O 1
ATOM 1773 N N . GLY A 1 221 ? 9.148 6.652 3.271 1 94.38 221 GLY A N 1
ATOM 1774 C CA . GLY A 1 221 ? 9.727 7.223 2.061 1 94.38 221 GLY A CA 1
ATOM 1775 C C . GLY A 1 221 ? 9.18 6.594 0.792 1 94.38 221 GLY A C 1
ATOM 1776 O O . GLY A 1 221 ? 9.516 7.023 -0.313 1 94.38 221 GLY A O 1
ATOM 1777 N N . SER A 1 222 ? 8.328 5.566 0.935 1 95.94 222 SER A N 1
ATOM 1778 C CA . SER A 1 222 ? 7.723 4.938 -0.233 1 95.94 222 SER A CA 1
ATOM 1779 C C . SER A 1 222 ? 6.34 5.512 -0.518 1 95.94 222 SER A C 1
ATOM 1781 O O . SER A 1 222 ? 5.91 6.465 0.139 1 95.94 222 SER A O 1
ATOM 1783 N N . THR A 1 223 ? 5.754 5.023 -1.595 1 97 223 THR A N 1
ATOM 1784 C CA . THR A 1 223 ? 4.379 5.391 -1.913 1 97 223 THR A CA 1
ATOM 1785 C C . THR A 1 223 ? 3.441 4.203 -1.718 1 97 223 THR A C 1
ATOM 1787 O O . THR A 1 223 ? 3.674 3.125 -2.27 1 97 223 THR A O 1
ATOM 1790 N N . ILE A 1 224 ? 2.389 4.477 -0.946 1 98 224 ILE A N 1
ATOM 1791 C CA . ILE A 1 224 ? 1.527 3.363 -0.559 1 98 224 ILE A CA 1
ATOM 1792 C C . ILE A 1 224 ? 0.063 3.775 -0.698 1 98 224 ILE A C 1
ATOM 1794 O O . ILE A 1 224 ? -0.31 4.898 -0.346 1 98 224 ILE A O 1
ATOM 1798 N N . GLN A 1 225 ? -0.716 2.932 -1.245 1 98.19 225 GLN A N 1
ATOM 1799 C CA . GLN A 1 225 ? -2.17 2.939 -1.116 1 98.19 225 GLN A CA 1
ATOM 1800 C C . GLN A 1 225 ? -2.666 1.678 -0.416 1 98.19 225 GLN A C 1
ATOM 1802 O O . GLN A 1 225 ? -2.207 0.574 -0.715 1 98.19 225 GLN A O 1
ATOM 1807 N N . TRP A 1 226 ? -3.514 1.851 0.54 1 97.94 226 TRP A N 1
ATOM 1808 C CA . TRP A 1 226 ? -3.924 0.732 1.382 1 97.94 226 TRP A CA 1
ATOM 1809 C C . TRP A 1 226 ? -5.422 0.777 1.656 1 97.94 226 TRP A C 1
ATOM 1811 O O . TRP A 1 226 ? -5.945 1.795 2.117 1 97.94 226 TRP A O 1
ATOM 1821 N N . THR A 1 227 ? -6.137 -0.215 1.284 1 96.5 227 THR A N 1
ATOM 1822 C CA . THR A 1 227 ? -7.512 -0.462 1.712 1 96.5 227 THR A CA 1
ATOM 1823 C C . THR A 1 227 ? -7.562 -1.586 2.742 1 96.5 227 THR A C 1
ATOM 1825 O O . THR A 1 227 ? -7.508 -2.766 2.387 1 96.5 227 THR A O 1
ATOM 1828 N N . PRO A 1 228 ? -7.688 -1.199 3.965 1 93.62 228 PRO A N 1
ATOM 1829 C CA . PRO A 1 228 ? -7.594 -2.205 5.023 1 93.62 228 PRO A CA 1
ATOM 1830 C C . PRO A 1 228 ? -8.75 -3.203 4.996 1 93.62 228 PRO A C 1
ATOM 1832 O O . PRO A 1 228 ? -8.602 -4.336 5.465 1 93.62 228 PRO A O 1
ATOM 1835 N N . CYS A 1 229 ? -9.906 -2.793 4.445 1 89.25 229 CYS A N 1
ATOM 1836 C CA . CYS A 1 229 ? -11.07 -3.678 4.438 1 89.25 229 CYS A CA 1
ATOM 1837 C C . CYS A 1 229 ? -10.922 -4.75 3.363 1 89.25 229 CYS A C 1
ATOM 1839 O O . CYS A 1 229 ? -10.555 -4.453 2.227 1 89.25 229 CYS A O 1
ATOM 1841 N N . GLY A 1 230 ? -11.125 -5.953 3.766 1 86.62 230 GLY A N 1
ATOM 1842 C CA . GLY A 1 230 ? -11.039 -7.133 2.918 1 86.62 230 GLY A CA 1
ATOM 1843 C C . GLY A 1 230 ? -11.43 -8.414 3.635 1 86.62 230 GLY A C 1
ATOM 1844 O O . GLY A 1 230 ? -12.594 -8.594 3.998 1 86.62 230 GLY A O 1
ATOM 1845 N N . ARG A 1 231 ? -10.312 -9.172 3.932 1 85.88 231 ARG A N 1
ATOM 1846 C CA . ARG A 1 231 ? -10.633 -10.453 4.543 1 85.88 231 ARG A CA 1
ATOM 1847 C C . ARG A 1 231 ? -10.68 -10.344 6.062 1 85.88 231 ARG A C 1
ATOM 1849 O O . ARG A 1 231 ? -11.516 -10.977 6.711 1 85.88 231 ARG A O 1
ATOM 1856 N N . LYS A 1 232 ? -9.875 -9.453 6.613 1 79.12 232 LYS A N 1
ATOM 1857 C CA . LYS A 1 232 ? -9.75 -9.367 8.062 1 79.12 232 LYS A CA 1
ATOM 1858 C C . LYS A 1 232 ? -10.672 -8.289 8.633 1 79.12 232 LYS A C 1
ATOM 1860 O O . LYS A 1 232 ? -11.188 -8.422 9.742 1 79.12 232 LYS A O 1
ATOM 1865 N N . LEU A 1 233 ? -10.781 -7.188 7.891 1 82.56 233 LEU A N 1
ATOM 1866 C CA . LEU A 1 233 ? -11.609 -6.062 8.312 1 82.56 233 LEU A CA 1
ATOM 1867 C C . LEU A 1 233 ? -12.766 -5.848 7.336 1 82.56 233 LEU A C 1
ATOM 1869 O O . LEU A 1 233 ? -12.586 -5.934 6.121 1 82.56 233 LEU A O 1
ATOM 1873 N N . THR A 1 234 ? -13.906 -5.738 7.922 1 84 234 THR A N 1
ATOM 1874 C CA . THR A 1 234 ? -15.078 -5.418 7.105 1 84 234 THR A CA 1
ATOM 1875 C C . THR A 1 234 ? -15.477 -3.957 7.281 1 84 234 THR A C 1
ATOM 1877 O O . THR A 1 234 ? -15.461 -3.436 8.398 1 84 234 THR A O 1
ATOM 1880 N N . CYS A 1 235 ? -15.695 -3.332 6.191 1 86.44 235 CYS A N 1
ATOM 1881 C CA . CYS A 1 235 ? -16.125 -1.938 6.23 1 86.44 235 CYS A CA 1
ATOM 1882 C C . CYS A 1 235 ? -17.438 -1.751 5.488 1 86.44 235 CYS A C 1
ATOM 1884 O O . CYS A 1 235 ? -17.719 -2.457 4.516 1 86.44 235 CYS A O 1
ATOM 1886 N N . SER A 1 236 ? -18.234 -0.863 5.977 1 88 236 SER A N 1
ATOM 1887 C CA . SER A 1 236 ? -19.453 -0.489 5.254 1 88 236 SER A CA 1
ATOM 1888 C C . SER A 1 236 ? -19.141 0.494 4.129 1 88 236 SER A C 1
ATOM 1890 O O . SER A 1 236 ? -18.062 1.08 4.09 1 88 236 SER A O 1
ATOM 1892 N N . TYR A 1 237 ? -20.141 0.599 3.275 1 89.69 237 TYR A N 1
ATOM 1893 C CA . TYR A 1 237 ? -20 1.583 2.207 1 89.69 237 TYR A CA 1
ATOM 1894 C C . TYR A 1 237 ? -19.797 2.982 2.777 1 89.69 237 TYR A C 1
ATOM 1896 O O . TYR A 1 237 ? -20.469 3.373 3.732 1 89.69 237 TYR A O 1
ATOM 1904 N N . PRO A 1 238 ? -18.984 3.783 2.158 1 93.44 238 PRO A N 1
ATOM 1905 C CA . PRO A 1 238 ? -18.156 3.615 0.959 1 93.44 238 PRO A CA 1
ATOM 1906 C C . PRO A 1 238 ? -16.781 3.027 1.267 1 93.44 238 PRO A C 1
ATOM 1908 O O . PRO A 1 238 ? -15.953 2.898 0.368 1 93.44 238 PRO A O 1
ATOM 1911 N N . GLY A 1 239 ? -16.547 2.67 2.451 1 91.38 239 GLY A N 1
ATOM 1912 C CA . GLY A 1 239 ? -15.281 2.119 2.883 1 91.38 239 GLY A CA 1
ATOM 1913 C C . GLY A 1 239 ? -14.297 3.18 3.334 1 91.38 239 GLY A C 1
ATOM 1914 O O . GLY A 1 239 ? -14.688 4.289 3.695 1 91.38 239 GLY A O 1
ATOM 1915 N N . ILE A 1 240 ? -13.016 2.736 3.41 1 95.5 240 ILE A N 1
ATOM 1916 C CA . ILE A 1 240 ? -11.945 3.631 3.836 1 95.5 240 ILE A CA 1
ATOM 1917 C C . ILE A 1 240 ? -10.664 3.299 3.07 1 95.5 240 ILE A C 1
ATOM 1919 O O . ILE A 1 240 ? -10.406 2.135 2.762 1 95.5 240 ILE A O 1
ATOM 1923 N N . ARG A 1 241 ? -9.945 4.227 2.725 1 97.5 241 ARG A N 1
ATOM 1924 C CA . ARG A 1 241 ? -8.664 4.082 2.037 1 97.5 241 ARG A CA 1
ATOM 1925 C C . ARG A 1 241 ? -7.605 4.996 2.645 1 97.5 241 ARG A C 1
ATOM 1927 O O . ARG A 1 241 ? -7.891 6.148 2.975 1 97.5 241 ARG A O 1
ATOM 1934 N N . LEU A 1 242 ? -6.457 4.449 2.848 1 98.31 242 LEU A N 1
ATOM 1935 C CA . LEU A 1 242 ? -5.324 5.242 3.312 1 98.31 242 LEU A CA 1
ATOM 1936 C C . LEU A 1 242 ? -4.242 5.324 2.242 1 98.31 242 LEU A C 1
ATOM 1938 O O . LEU A 1 242 ? -4.133 4.434 1.395 1 98.31 242 LEU A O 1
ATOM 1942 N N . ALA A 1 243 ? -3.527 6.352 2.262 1 98.69 243 ALA A N 1
ATOM 1943 C CA . ALA A 1 243 ? -2.4 6.535 1.349 1 98.69 243 ALA A CA 1
ATOM 1944 C C . ALA A 1 243 ? -1.246 7.254 2.039 1 98.69 243 ALA A C 1
ATOM 1946 O O . ALA A 1 243 ? -1.444 7.926 3.053 1 98.69 243 ALA A O 1
ATOM 1947 N N . TYR A 1 244 ? -0.079 7.062 1.561 1 98.62 244 TYR A N 1
ATOM 1948 C CA . TYR A 1 244 ? 1.142 7.676 2.068 1 98.62 244 TYR A CA 1
ATOM 1949 C C . TYR A 1 244 ? 2.166 7.855 0.954 1 98.62 244 TYR A C 1
ATOM 1951 O O . TYR A 1 244 ? 2.273 7.012 0.06 1 98.62 244 TYR A O 1
ATOM 1959 N N . GLY A 1 245 ? 2.949 8.953 1.102 1 98.12 245 GLY A N 1
ATOM 1960 C CA . GLY A 1 245 ? 4.062 9.055 0.175 1 98.12 245 GLY A CA 1
ATOM 1961 C C . GLY A 1 245 ? 4.754 10.406 0.221 1 98.12 245 GLY A C 1
ATOM 1962 O O . GLY A 1 245 ? 4.266 11.336 0.86 1 98.12 245 GLY A O 1
ATOM 1963 N N . PRO A 1 246 ? 5.906 10.422 -0.463 1 96.62 246 PRO A N 1
ATOM 1964 C CA . PRO A 1 246 ? 6.629 11.695 -0.583 1 96.62 246 PRO A CA 1
ATOM 1965 C C . PRO A 1 246 ? 5.965 12.656 -1.566 1 96.62 246 PRO A C 1
ATOM 1967 O O . PRO A 1 246 ? 5.297 12.219 -2.508 1 96.62 246 PRO A O 1
ATOM 1970 N N . ASP A 1 247 ? 6.074 13.914 -1.323 1 97.06 247 ASP A N 1
ATOM 1971 C CA . ASP A 1 247 ? 5.555 14.969 -2.195 1 97.06 247 ASP A CA 1
ATOM 1972 C C . ASP A 1 247 ? 6.344 16.266 -2.025 1 97.06 247 ASP A C 1
ATOM 1974 O O . ASP A 1 247 ? 7.363 16.281 -1.332 1 97.06 247 ASP A O 1
ATOM 1978 N N . THR A 1 248 ? 6 17.203 -2.742 1 96.94 248 THR A N 1
ATOM 1979 C CA . THR A 1 248 ? 6.477 18.578 -2.572 1 96.94 248 THR A CA 1
ATOM 1980 C C . THR A 1 248 ? 5.312 19.516 -2.307 1 96.94 248 THR A C 1
ATOM 1982 O O . THR A 1 248 ? 4.234 19.375 -2.889 1 96.94 248 THR A O 1
ATOM 1985 N N . TYR A 1 249 ? 5.512 20.438 -1.363 1 96.94 249 TYR A N 1
ATOM 1986 C CA . TYR A 1 249 ? 4.484 21.391 -0.953 1 96.94 249 TYR A CA 1
ATOM 1987 C C . TYR A 1 249 ? 5.09 22.766 -0.693 1 96.94 249 TYR A C 1
ATOM 1989 O O . TYR A 1 249 ? 5.883 22.938 0.236 1 96.94 249 TYR A O 1
ATOM 1997 N N . TYR A 1 250 ? 4.789 23.781 -1.515 1 95.5 250 TYR A N 1
ATOM 1998 C CA . TYR A 1 250 ? 5.312 25.141 -1.438 1 95.5 250 TYR A CA 1
ATOM 1999 C C . TYR A 1 250 ? 6.836 25.125 -1.397 1 95.5 250 TYR A C 1
ATOM 2001 O O . TYR A 1 250 ? 7.441 25.812 -0.564 1 95.5 250 TYR A O 1
ATOM 2009 N N . GLY A 1 251 ? 7.414 24.312 -2.207 1 94.81 251 GLY A N 1
ATOM 2010 C CA . GLY A 1 251 ? 8.859 24.297 -2.383 1 94.81 251 GLY A CA 1
ATOM 2011 C C . GLY A 1 251 ? 9.578 23.453 -1.352 1 94.81 251 GLY A C 1
ATOM 2012 O O . GLY A 1 251 ? 10.805 23.359 -1.362 1 94.81 251 GLY A O 1
ATOM 2013 N N . HIS A 1 252 ? 8.805 22.797 -0.471 1 96.12 252 HIS A N 1
ATOM 2014 C CA . HIS A 1 252 ? 9.414 21.953 0.552 1 96.12 252 HIS A CA 1
ATOM 2015 C C . HIS A 1 252 ? 9.102 20.484 0.306 1 96.12 252 HIS A C 1
ATOM 2017 O O . HIS A 1 252 ? 8.008 20.141 -0.162 1 96.12 252 HIS A O 1
ATOM 2023 N N . GLU A 1 253 ? 10.109 19.625 0.655 1 96.56 253 GLU A N 1
ATOM 2024 C CA . GLU A 1 253 ? 9.828 18.188 0.693 1 96.56 253 GLU A CA 1
ATOM 2025 C C . GLU A 1 253 ? 8.906 17.844 1.861 1 96.56 253 GLU A C 1
ATOM 2027 O O . GLU A 1 253 ? 9.109 18.328 2.979 1 96.56 253 GLU A O 1
ATOM 2032 N N . VAL A 1 254 ? 7.883 17.047 1.515 1 98.25 254 VAL A N 1
ATOM 2033 C CA . VAL A 1 254 ? 6.945 16.703 2.574 1 98.25 254 VAL A CA 1
ATOM 2034 C C . VAL A 1 254 ? 6.605 15.211 2.488 1 98.25 254 VAL A C 1
ATOM 2036 O O . VAL A 1 254 ? 6.82 14.578 1.451 1 98.25 254 VAL A O 1
ATOM 2039 N N . SER A 1 255 ? 6.203 14.672 3.555 1 98.12 255 SER A N 1
ATOM 2040 C CA . SER A 1 255 ? 5.539 13.375 3.633 1 98.12 255 SER A CA 1
ATOM 2041 C C . SER A 1 255 ? 4.039 13.531 3.873 1 98.12 255 SER A C 1
ATOM 2043 O O . SER A 1 255 ? 3.623 14.266 4.77 1 98.12 255 SER A O 1
ATOM 2045 N N . VAL A 1 256 ? 3.256 12.828 3.064 1 98.75 256 VAL A N 1
ATOM 2046 C CA . VAL A 1 256 ? 1.812 13.023 3.141 1 98.75 256 VAL A CA 1
ATOM 2047 C C . VAL A 1 256 ? 1.133 11.719 3.555 1 98.75 256 VAL A C 1
ATOM 2049 O O . VAL A 1 256 ? 1.348 10.672 2.934 1 98.75 256 VAL A O 1
ATOM 2052 N N . LEU A 1 257 ? 0.386 11.781 4.605 1 98.75 257 LEU A N 1
ATOM 2053 C CA . LEU A 1 257 ? -0.559 10.734 4.98 1 98.75 257 LEU A CA 1
ATOM 2054 C C . LEU A 1 257 ? -1.984 11.133 4.609 1 98.75 257 LEU A C 1
ATOM 2056 O O . LEU A 1 257 ? -2.375 12.289 4.777 1 98.75 257 LEU A O 1
ATOM 2060 N N . GLU A 1 258 ? -2.754 10.188 4.152 1 98.81 258 GLU A N 1
ATOM 2061 C CA . GLU A 1 258 ? -4.125 10.492 3.75 1 98.81 258 GLU A CA 1
ATOM 2062 C C . GLU A 1 258 ? -5.094 9.422 4.258 1 98.81 258 GLU A C 1
ATOM 2064 O O . GLU A 1 258 ? -4.781 8.234 4.238 1 98.81 258 GLU A O 1
ATOM 2069 N N . VAL A 1 259 ? -6.176 9.867 4.738 1 98.31 259 VAL A N 1
ATOM 2070 C CA . VAL A 1 259 ? -7.312 9.008 5.055 1 98.31 259 VAL A CA 1
ATOM 2071 C C . VAL A 1 259 ? -8.539 9.461 4.266 1 98.31 259 VAL A C 1
ATOM 2073 O O . VAL A 1 259 ? -8.969 10.617 4.375 1 98.31 259 VAL A O 1
ATOM 2076 N N . ASP A 1 260 ? -9.07 8.656 3.434 1 98.31 260 ASP A N 1
ATOM 2077 C CA . ASP A 1 260 ? -10.32 8.867 2.719 1 98.31 260 ASP A CA 1
ATOM 2078 C C . ASP A 1 260 ? -11.414 7.934 3.246 1 98.31 260 ASP A C 1
ATOM 2080 O O . ASP A 1 260 ? -11.32 6.715 3.109 1 98.31 260 ASP A O 1
ATOM 2084 N N . GLY A 1 261 ? -12.398 8.562 3.859 1 96.5 261 GLY A N 1
ATOM 2085 C CA . GLY A 1 261 ? -13.461 7.773 4.465 1 96.5 261 GLY A CA 1
ATOM 2086 C C . GLY A 1 261 ? -13.508 7.898 5.973 1 96.5 261 GLY A C 1
ATOM 2087 O O . GLY A 1 261 ? -12.984 8.859 6.543 1 96.5 261 GLY A O 1
ATOM 2088 N N . GLN A 1 262 ? -14.289 6.914 6.609 1 94.38 262 GLN A N 1
ATOM 2089 C CA . GLN A 1 262 ? -14.523 6.984 8.047 1 94.38 262 GLN A CA 1
ATOM 2090 C C . GLN A 1 262 ? -14.281 5.629 8.711 1 94.38 262 GLN A C 1
ATOM 2092 O O . GLN A 1 262 ? -14.438 4.586 8.07 1 94.38 262 GLN A O 1
ATOM 2097 N N . PHE A 1 263 ? -13.898 5.746 9.93 1 92.5 263 PHE A N 1
ATOM 2098 C CA . PHE A 1 263 ? -13.797 4.551 10.758 1 92.5 263 PHE A CA 1
ATOM 2099 C C . PHE A 1 263 ? -15.164 4.16 11.305 1 92.5 263 PHE A C 1
ATOM 2101 O O . PHE A 1 263 ? -15.883 5 11.852 1 92.5 263 PHE A O 1
ATOM 2108 N N . GLU A 1 264 ? -15.531 2.949 11.273 1 88.19 264 GLU A N 1
ATOM 2109 C CA . GLU A 1 264 ? -16.828 2.494 11.75 1 88.19 264 GLU A CA 1
ATOM 2110 C C . GLU A 1 264 ? -16.781 2.139 13.234 1 88.19 264 GLU A C 1
ATOM 2112 O O . GLU A 1 264 ? -17.797 2.25 13.93 1 88.19 264 GLU A O 1
ATOM 2117 N N . ASN A 1 265 ? -15.609 1.592 13.594 1 85.56 265 ASN A N 1
AT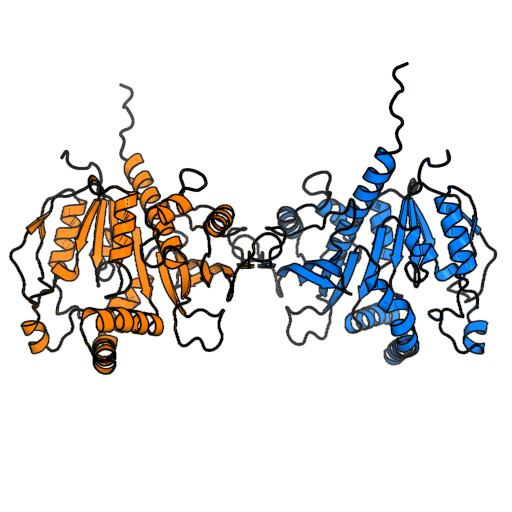OM 2118 C CA . ASN A 1 265 ? -15.484 1.169 14.984 1 85.56 265 ASN A CA 1
ATOM 2119 C C . ASN A 1 265 ? -14.055 1.333 15.492 1 85.56 265 ASN A C 1
ATOM 2121 O O . ASN A 1 265 ? -13.172 1.762 14.75 1 85.56 265 ASN A O 1
ATOM 2125 N N . LEU A 1 266 ? -13.93 1.035 16.672 1 81.31 266 LEU A N 1
ATOM 2126 C CA . LEU A 1 266 ? -12.656 1.214 17.359 1 81.31 266 LEU A CA 1
ATOM 2127 C C . LEU A 1 266 ? -11.609 0.239 16.828 1 81.31 266 LEU A C 1
ATOM 2129 O O . LEU A 1 266 ? -10.422 0.572 16.75 1 81.31 266 LEU A O 1
ATOM 2133 N N . GLU A 1 267 ? -12.047 -0.823 16.453 1 81.94 267 GLU A N 1
ATOM 2134 C CA . GLU A 1 267 ? -11.141 -1.856 15.953 1 81.94 267 GLU A CA 1
ATOM 2135 C C . GLU A 1 267 ? -10.406 -1.395 14.695 1 81.94 267 GLU A C 1
ATOM 2137 O O . GLU A 1 267 ? -9.211 -1.643 14.547 1 81.94 267 GLU A O 1
ATOM 2142 N N . GLU A 1 268 ? -11.102 -0.676 13.945 1 87.81 268 GLU A N 1
ATOM 2143 C CA . GLU A 1 268 ? -10.5 -0.141 12.727 1 87.81 268 GLU A CA 1
ATOM 2144 C C . GLU A 1 268 ? -9.422 0.892 13.055 1 87.81 268 GLU A C 1
ATOM 2146 O O . GLU A 1 268 ? -8.359 0.902 12.43 1 87.81 268 GLU A O 1
ATOM 2151 N N . MET A 1 269 ? -9.703 1.633 14.039 1 90.06 269 MET A N 1
ATOM 2152 C CA . MET A 1 269 ? -8.781 2.699 14.406 1 90.06 269 MET A CA 1
ATOM 2153 C C . MET A 1 269 ? -7.484 2.123 14.977 1 90.06 269 MET A C 1
ATOM 2155 O O . MET A 1 269 ? -6.391 2.555 14.602 1 90.06 269 MET A O 1
ATOM 2159 N N . ILE A 1 270 ? -7.66 1.19 15.836 1 91.25 270 ILE A N 1
ATOM 2160 C CA . ILE A 1 270 ? -6.496 0.561 16.453 1 91.25 270 ILE A CA 1
ATOM 2161 C C . ILE A 1 270 ? -5.688 -0.173 15.383 1 91.25 270 ILE A C 1
ATOM 2163 O O . ILE A 1 270 ? -4.457 -0.21 15.445 1 91.25 270 ILE A O 1
ATOM 2167 N N . TYR A 1 271 ? -6.426 -0.791 14.523 1 92.62 271 TYR A N 1
ATOM 2168 C CA . TYR A 1 271 ? -5.781 -1.526 13.438 1 92.62 271 TYR A CA 1
ATOM 2169 C C . TYR A 1 271 ? -4.926 -0.599 12.578 1 92.62 271 TYR A C 1
ATOM 2171 O O . TYR A 1 271 ? -3.775 -0.915 12.266 1 92.62 271 TYR A O 1
ATOM 2179 N N . VAL A 1 272 ? -5.422 0.549 12.258 1 92.5 272 VAL A N 1
ATOM 2180 C CA . VAL A 1 272 ? -4.711 1.528 11.438 1 92.5 272 VAL A CA 1
ATOM 2181 C C . VAL A 1 272 ? -3.523 2.086 12.227 1 92.5 272 VAL A C 1
ATOM 2183 O O . VAL A 1 272 ? -2.42 2.209 11.688 1 92.5 272 VAL A O 1
ATOM 2186 N N . GLU A 1 273 ? -3.725 2.406 13.469 1 94.56 273 GLU A N 1
ATOM 2187 C CA . GLU A 1 273 ? -2.65 2.912 14.32 1 94.56 273 GLU A CA 1
ATOM 2188 C C . GLU A 1 273 ? -1.467 1.949 14.344 1 94.56 273 GLU A C 1
ATOM 2190 O O . GLU A 1 273 ? -0.311 2.377 14.352 1 94.56 273 GLU A O 1
ATOM 2195 N N . GLY A 1 274 ? -1.832 0.667 14.328 1 94.94 274 GLY A N 1
ATOM 2196 C CA . GLY A 1 274 ? -0.798 -0.353 14.398 1 94.94 274 GLY A CA 1
ATOM 2197 C C . GLY A 1 274 ? 0.105 -0.37 13.172 1 94.94 274 GLY A C 1
ATOM 2198 O O . GLY A 1 274 ? 1.183 -0.968 13.203 1 94.94 274 GLY A O 1
ATOM 2199 N N . HIS A 1 275 ? -0.299 0.26 12.109 1 96 275 HIS A N 1
ATOM 2200 C CA . HIS A 1 275 ? 0.488 0.249 10.883 1 96 275 HIS A CA 1
ATOM 2201 C C . HIS A 1 275 ? 1.151 1.602 10.641 1 96 275 HIS A C 1
ATOM 2203 O O . HIS A 1 275 ? 1.789 1.809 9.609 1 96 275 HIS A O 1
ATOM 2209 N N . LEU A 1 276 ? 0.948 2.523 11.547 1 97.38 276 LEU A N 1
ATOM 2210 C CA . LEU A 1 276 ? 1.634 3.811 11.516 1 97.38 276 LEU A CA 1
ATOM 2211 C C . LEU A 1 276 ? 2.92 3.762 12.328 1 97.38 276 LEU A C 1
ATOM 2213 O O . LEU A 1 276 ? 2.992 3.061 13.344 1 97.38 276 LEU A O 1
ATOM 2217 N N . SER A 1 277 ? 3.898 4.473 11.836 1 97.56 277 SER A N 1
ATOM 2218 C CA . SER A 1 277 ? 5.18 4.562 12.523 1 97.56 277 SER A CA 1
ATOM 2219 C C . SER A 1 277 ? 5.578 6.016 12.773 1 97.56 277 SER A C 1
ATOM 2221 O O . SER A 1 277 ? 5.098 6.918 12.086 1 97.56 277 SER A O 1
ATOM 2223 N N . LYS A 1 278 ? 6.379 6.254 13.875 1 97.88 278 LYS A N 1
ATOM 2224 C CA . LYS A 1 278 ? 6.871 7.57 14.273 1 97.88 278 LYS A CA 1
ATOM 2225 C C . LYS A 1 278 ? 5.715 8.5 14.641 1 97.88 278 LYS A C 1
ATOM 2227 O O . LYS A 1 278 ? 5.664 9.641 14.18 1 97.88 278 LYS A O 1
ATOM 2232 N N . THR A 1 279 ? 4.77 7.961 15.359 1 97.88 279 THR A N 1
ATOM 2233 C CA . THR A 1 279 ? 3.59 8.719 15.758 1 97.88 279 THR A CA 1
ATOM 2234 C C . THR A 1 279 ? 3.867 9.508 17.031 1 97.88 279 THR A C 1
ATOM 2236 O O . THR A 1 279 ? 3.084 10.383 17.406 1 97.88 279 THR A O 1
ATOM 2239 N N . ASP A 1 280 ? 4.992 9.18 17.75 1 97.31 280 ASP A N 1
ATOM 2240 C CA . ASP A 1 280 ? 5.398 9.797 19 1 97.31 280 ASP A CA 1
ATOM 2241 C C . ASP A 1 280 ? 4.438 9.438 20.125 1 97.31 280 ASP A C 1
ATOM 2243 O O . ASP A 1 280 ? 4.273 10.195 21.078 1 97.31 280 ASP A O 1
ATOM 2247 N N . THR A 1 281 ? 3.695 8.328 19.906 1 96.38 281 THR A N 1
ATOM 2248 C CA . THR A 1 281 ? 2.914 7.773 21 1 96.38 281 THR A CA 1
ATOM 2249 C C . THR A 1 281 ? 3.828 7.223 22.094 1 96.38 281 THR A C 1
ATOM 2251 O O . THR A 1 281 ? 4.949 6.793 21.812 1 96.38 281 THR A O 1
ATOM 2254 N N . GLN A 1 282 ? 3.404 7.273 23.281 1 94.5 282 GLN A N 1
ATOM 2255 C CA . GLN A 1 282 ? 4.191 6.766 24.406 1 94.5 282 GLN A CA 1
ATOM 2256 C C . GLN A 1 282 ? 3.918 5.281 24.641 1 94.5 282 GLN A C 1
ATOM 2258 O O . GLN A 1 282 ? 4.746 4.578 25.219 1 94.5 282 GLN A O 1
ATOM 2263 N N . TYR A 1 283 ? 2.781 4.785 24.266 1 93.94 283 TYR A N 1
ATOM 2264 C CA . TYR A 1 283 ? 2.408 3.377 24.328 1 93.94 283 TYR A CA 1
ATOM 2265 C C . TYR A 1 283 ? 1.476 3.004 23.188 1 93.94 283 TYR A C 1
ATOM 2267 O O . TYR A 1 283 ? 0.828 3.871 22.594 1 93.94 283 TYR A O 1
ATOM 2275 N N . TYR A 1 284 ? 1.456 1.747 22.875 1 91.5 284 TYR A N 1
ATOM 2276 C CA . TYR A 1 284 ? 0.575 1.268 21.812 1 91.5 284 TYR A CA 1
ATOM 2277 C C . TYR A 1 284 ? -0.887 1.522 22.172 1 91.5 284 TYR A C 1
ATOM 2279 O O . TYR A 1 284 ? -1.338 1.182 23.266 1 91.5 284 TYR A O 1
ATOM 2287 N N . GLY A 1 285 ? -1.607 2.211 21.203 1 93.31 285 GLY A N 1
ATOM 2288 C CA . GLY A 1 285 ? -3.021 2.471 21.438 1 93.31 285 GLY A CA 1
ATOM 2289 C C . GLY A 1 285 ? -3.297 3.877 21.938 1 93.31 285 GLY A C 1
ATOM 2290 O O . GLY A 1 285 ? -4.453 4.281 22.047 1 93.31 285 GLY A O 1
ATOM 2291 N N . GLU A 1 286 ? -2.273 4.676 22.219 1 94.81 286 GLU A N 1
ATOM 2292 C CA . GLU A 1 286 ? -2.479 6.008 22.781 1 94.81 286 GLU A CA 1
ATOM 2293 C C . GLU A 1 286 ? -3.275 6.887 21.812 1 94.81 286 GLU A C 1
ATOM 2295 O O . GLU A 1 286 ? -4.172 7.621 22.234 1 94.81 286 GLU A O 1
ATOM 2300 N N . LEU A 1 287 ? -2.912 6.836 20.562 1 94.81 287 LEU A N 1
ATOM 2301 C CA . LEU A 1 287 ? -3.611 7.625 19.547 1 94.81 287 LEU A CA 1
ATOM 2302 C C . LEU A 1 287 ? -5.105 7.312 19.562 1 94.81 287 LEU A C 1
ATOM 2304 O O . LEU A 1 287 ? -5.934 8.227 19.625 1 94.81 287 LEU A O 1
ATOM 2308 N N . THR A 1 288 ? -5.41 6.051 19.562 1 93 288 THR A N 1
ATOM 2309 C CA . THR A 1 288 ? -6.801 5.605 19.578 1 93 288 THR A CA 1
ATOM 2310 C C . THR A 1 288 ? -7.48 6.02 20.891 1 93 288 THR A C 1
ATOM 2312 O O . THR A 1 288 ? -8.625 6.477 20.875 1 93 288 THR A O 1
ATOM 2315 N N . HIS A 1 289 ? -6.781 5.918 21.953 1 92.81 289 HIS A N 1
ATOM 2316 C CA . HIS A 1 289 ? -7.305 6.297 23.266 1 92.81 289 HIS A CA 1
ATOM 2317 C C . HIS A 1 289 ? -7.672 7.773 23.297 1 92.81 289 HIS A C 1
ATOM 2319 O O . HIS A 1 289 ? -8.758 8.133 23.766 1 92.81 289 HIS A O 1
ATOM 2325 N N . LEU A 1 290 ? -6.852 8.57 22.828 1 91.81 290 LEU A N 1
ATOM 2326 C CA . LEU A 1 290 ? -7.066 10.016 22.828 1 91.81 290 LEU A CA 1
ATOM 2327 C C . LEU A 1 290 ? -8.25 10.391 21.953 1 91.81 290 LEU A C 1
ATOM 2329 O O . LEU A 1 290 ? -9.008 11.305 22.281 1 91.81 290 LEU A O 1
ATOM 2333 N N . LEU A 1 291 ? -8.414 9.727 20.875 1 91.19 291 LEU A N 1
ATOM 2334 C CA . LEU A 1 291 ? -9.547 9.969 19.984 1 91.19 291 LEU A CA 1
ATOM 2335 C C . LEU A 1 291 ? -10.859 9.547 20.641 1 91.19 291 LEU A C 1
ATOM 2337 O O . LEU A 1 291 ? -11.883 10.219 20.484 1 91.19 291 LEU A O 1
ATOM 2341 N N . LEU A 1 292 ? -10.805 8.531 21.391 1 88.12 292 LEU A N 1
ATOM 2342 C CA . LEU A 1 292 ? -12 7.961 22 1 88.12 292 LEU A CA 1
ATOM 2343 C C . LEU A 1 292 ? -12.414 8.75 23.234 1 88.12 292 LEU A C 1
ATOM 2345 O O . LEU A 1 292 ? -13.57 8.68 23.672 1 88.12 292 LEU A O 1
ATOM 2349 N N . GLN A 1 293 ? -11.508 9.398 23.859 1 87.44 293 GLN A N 1
ATOM 2350 C CA . GLN A 1 293 ? -11.836 10.234 25.016 1 87.44 293 GLN A CA 1
ATOM 2351 C C . GLN A 1 293 ? -12.906 11.258 24.656 1 87.44 293 GLN A C 1
ATOM 2353 O O . GLN A 1 293 ? -13.727 11.625 25.5 1 87.44 293 GLN A O 1
ATOM 2358 N N . HIS A 1 294 ? -12.828 11.641 23.422 1 85.56 294 HIS A N 1
ATOM 2359 C CA . HIS A 1 294 ? -13.836 12.586 22.953 1 85.56 294 HIS A CA 1
ATOM 2360 C C . HIS A 1 294 ? -14.453 12.117 21.641 1 85.56 294 HIS A C 1
ATOM 2362 O O . HIS A 1 294 ? -14.352 12.805 20.625 1 85.56 294 HIS A O 1
ATOM 2368 N N . LYS A 1 295 ? -15.141 11.148 21.719 1 87.5 295 LYS A N 1
ATOM 2369 C CA . LYS A 1 295 ? -15.781 10.539 20.547 1 87.5 295 LYS A CA 1
ATOM 2370 C C . LYS A 1 295 ? -16.844 11.461 19.969 1 87.5 295 LYS A C 1
ATOM 2372 O O . LYS A 1 295 ? -17.156 11.367 18.781 1 87.5 295 LYS A O 1
ATOM 2377 N N . ASP A 1 296 ? -17.281 12.344 20.797 1 89.06 296 ASP A N 1
ATOM 2378 C CA . ASP A 1 296 ? -18.375 13.219 20.391 1 89.06 296 ASP A CA 1
ATOM 2379 C C . ASP A 1 296 ? -17.859 14.445 19.641 1 89.06 296 ASP A C 1
ATOM 2381 O O . ASP A 1 296 ? -18.625 15.18 19.031 1 89.06 296 ASP A O 1
ATOM 2385 N N . TYR A 1 297 ? -16.516 14.578 19.703 1 89.19 297 TYR A N 1
ATOM 2386 C CA . TYR A 1 297 ? -15.961 15.703 18.969 1 89.19 297 TYR A CA 1
ATOM 2387 C C . TYR A 1 297 ? -16.109 15.5 17.469 1 89.19 297 TYR A C 1
ATOM 2389 O O . TYR A 1 297 ? -16 14.375 16.969 1 89.19 297 TYR A O 1
ATOM 2397 N N . PRO A 1 298 ? -16.359 16.562 16.766 1 87.81 298 PRO A N 1
ATOM 2398 C CA . PRO A 1 298 ? -16.406 16.453 15.305 1 87.81 298 PRO A CA 1
ATOM 2399 C C . PRO A 1 298 ? -15.141 15.844 14.711 1 87.81 298 PRO A C 1
ATOM 2401 O O . PRO A 1 298 ? -14.031 16.188 15.141 1 87.81 298 PRO A O 1
ATOM 2404 N N . GLY A 1 299 ? -15.344 14.836 13.836 1 90.88 299 GLY A N 1
ATOM 2405 C CA . GLY A 1 299 ? -14.234 14.281 13.078 1 90.88 299 GLY A CA 1
ATOM 2406 C C . GLY A 1 299 ? -13.508 13.164 13.805 1 90.88 299 GLY A C 1
ATOM 2407 O O . GLY A 1 299 ? -12.477 12.68 13.336 1 90.88 299 GLY A O 1
ATOM 2408 N N . SER A 1 300 ? -14.031 12.719 14.922 1 92.25 300 SER A N 1
ATOM 2409 C CA . SER A 1 300 ? -13.359 11.695 15.719 1 92.25 300 SER A CA 1
ATOM 2410 C C . SER A 1 300 ? -13.359 10.352 15 1 92.25 300 SER A C 1
ATOM 2412 O O . SER A 1 300 ? -12.617 9.445 15.375 1 92.25 300 SER A O 1
ATOM 2414 N N . ASN A 1 301 ? -14.148 10.219 13.945 1 93.06 301 ASN A N 1
ATOM 2415 C CA . ASN A 1 301 ? -14.242 8.945 13.25 1 93.06 301 ASN A CA 1
ATOM 2416 C C . ASN A 1 301 ? -13.641 9.023 11.852 1 93.06 301 ASN A C 1
ATOM 2418 O O . ASN A 1 301 ? -13.953 8.211 10.984 1 93.06 301 ASN A O 1
ATOM 2422 N N . ASN A 1 302 ? -12.898 10.055 11.562 1 94.81 302 ASN A N 1
ATOM 2423 C CA . ASN A 1 302 ? -12.273 10.156 10.25 1 94.81 302 ASN A CA 1
ATOM 2424 C C . ASN A 1 302 ? -10.883 10.773 10.336 1 94.81 302 ASN A C 1
ATOM 2426 O O . ASN A 1 302 ? -10.305 10.867 11.422 1 94.81 302 ASN A O 1
ATOM 2430 N N . GLY A 1 303 ? -10.328 11.172 9.25 1 96.62 303 GLY A N 1
ATOM 2431 C CA . GLY A 1 303 ? -8.961 11.656 9.172 1 96.62 303 GLY A CA 1
ATOM 2432 C C . GLY A 1 303 ? -8.75 12.953 9.922 1 96.62 303 GLY A C 1
ATOM 2433 O O . GLY A 1 303 ? -7.633 13.25 10.359 1 96.62 303 GLY A O 1
ATOM 2434 N N . THR A 1 304 ? -9.828 13.758 10.102 1 96.44 304 THR A N 1
ATOM 2435 C CA . THR A 1 304 ? -9.68 15.031 10.789 1 96.44 304 THR A CA 1
ATOM 2436 C C . THR A 1 304 ? -9.258 14.82 12.242 1 96.44 304 THR A C 1
ATOM 2438 O O . THR A 1 304 ? -8.242 15.352 12.68 1 96.44 304 THR A O 1
ATOM 2441 N N . GLY A 1 305 ? -10.031 13.984 12.953 1 95.69 305 GLY A N 1
ATOM 2442 C CA . GLY A 1 305 ? -9.672 13.695 14.328 1 95.69 305 GLY A CA 1
ATOM 2443 C C . GLY A 1 305 ? -8.336 12.984 14.461 1 95.69 305 GLY A C 1
ATOM 2444 O O . GLY A 1 305 ? -7.52 13.336 15.312 1 95.69 305 GLY A O 1
ATOM 2445 N N . LEU A 1 306 ? -8.141 12.016 13.617 1 96.56 306 LEU A N 1
ATOM 2446 C CA . LEU A 1 306 ? -6.918 11.227 13.656 1 96.56 306 LEU A CA 1
ATOM 2447 C C . LEU A 1 306 ? -5.688 12.117 13.508 1 96.56 306 LEU A C 1
ATOM 2449 O O . LEU A 1 306 ? -4.754 12.031 14.305 1 96.56 306 LEU A O 1
ATOM 2453 N N . PHE A 1 307 ? -5.676 13.008 12.547 1 98.25 307 PHE A N 1
ATOM 2454 C CA . PHE A 1 307 ? -4.492 13.805 12.242 1 98.25 307 PHE A CA 1
ATOM 2455 C C . PHE A 1 307 ? -4.352 14.961 13.219 1 98.25 307 PHE A C 1
ATOM 2457 O O . PHE A 1 307 ? -3.236 15.406 13.508 1 98.25 307 PHE A O 1
ATOM 2464 N N . GLN A 1 308 ? -5.488 15.406 13.773 1 97.5 308 GLN A N 1
ATOM 2465 C CA . GLN A 1 308 ? -5.387 16.406 14.836 1 97.5 308 GLN A CA 1
ATOM 2466 C C . GLN A 1 308 ? -4.703 15.82 16.078 1 97.5 308 GLN A C 1
ATOM 2468 O O . GLN A 1 308 ? -3.805 16.438 16.641 1 97.5 308 GLN A O 1
ATOM 2473 N N . VAL A 1 309 ? -5.113 14.617 16.438 1 96.69 309 VAL A N 1
ATOM 2474 C CA . VAL A 1 309 ? -4.5 13.977 17.609 1 96.69 309 VAL A CA 1
ATOM 2475 C C . VAL A 1 309 ? -3.037 13.656 17.312 1 96.69 309 VAL A C 1
ATOM 2477 O O . VAL A 1 309 ? -2.164 13.891 18.141 1 96.69 309 VAL A O 1
ATOM 2480 N N . LEU A 1 310 ? -2.779 13.148 16.125 1 97.81 310 LEU A N 1
ATOM 2481 C CA . LEU A 1 310 ? -1.404 12.852 15.734 1 97.81 310 LEU A CA 1
ATOM 2482 C C . LEU A 1 310 ? -0.542 14.102 15.781 1 97.81 310 LEU A C 1
ATOM 2484 O O . LEU A 1 310 ? 0.588 14.07 16.266 1 97.81 310 LEU A O 1
ATOM 2488 N N . THR A 1 311 ? -1.059 15.188 15.305 1 98.25 311 THR A N 1
ATOM 2489 C CA . THR A 1 311 ? -0.353 16.469 15.344 1 98.25 311 THR A CA 1
ATOM 2490 C C . THR A 1 311 ? -0.086 16.891 16.781 1 98.25 311 THR A C 1
ATOM 2492 O O . THR A 1 311 ? 1 17.375 17.109 1 98.25 311 THR A O 1
ATOM 2495 N N . GLY A 1 312 ? -1.072 16.688 17.625 1 97.38 312 GLY A N 1
ATOM 2496 C CA . GLY A 1 312 ? -0.869 16.953 19.047 1 97.38 312 GLY A CA 1
ATOM 2497 C C . GLY A 1 312 ? 0.273 16.156 19.641 1 97.38 312 GLY A C 1
ATOM 2498 O O . GLY A 1 312 ? 1.058 16.672 20.438 1 97.38 312 GLY A O 1
ATOM 2499 N N . LEU A 1 313 ? 0.332 14.922 19.266 1 97.38 313 LEU A N 1
ATOM 2500 C CA . LEU A 1 313 ? 1.408 14.062 19.75 1 97.38 313 LEU A CA 1
ATOM 2501 C C . LEU A 1 313 ? 2.766 14.578 19.281 1 97.38 313 LEU A C 1
ATOM 2503 O O . LEU A 1 313 ? 3.74 14.547 20.047 1 97.38 313 LEU A O 1
ATOM 2507 N N . LYS A 1 314 ? 2.816 15.055 18.062 1 97.88 314 LYS A N 1
ATOM 2508 C CA . LYS A 1 314 ? 4.047 15.656 17.547 1 97.88 314 LYS A CA 1
ATOM 2509 C C . LYS A 1 314 ? 4.418 16.906 18.344 1 97.88 314 LYS A C 1
ATOM 2511 O O . LYS A 1 314 ? 5.594 17.141 18.625 1 97.88 314 LYS A O 1
ATOM 2516 N N . MET A 1 315 ? 3.441 17.672 18.703 1 96.75 315 MET A N 1
ATOM 2517 C CA . MET A 1 315 ? 3.652 18.875 19.5 1 96.75 315 MET A CA 1
ATOM 2518 C C . MET A 1 315 ? 4.164 18.516 20.891 1 96.75 315 MET A C 1
ATOM 2520 O O . MET A 1 315 ? 5.066 19.172 21.422 1 96.75 315 MET A O 1
ATOM 2524 N N . ARG A 1 316 ? 3.59 17.5 21.469 1 95.5 316 ARG A N 1
ATOM 2525 C CA . ARG A 1 316 ? 4.047 17.047 22.781 1 95.5 316 ARG A CA 1
ATOM 2526 C C . ARG A 1 316 ? 5.504 16.594 22.719 1 95.5 316 ARG A C 1
ATOM 2528 O O . ARG A 1 316 ? 6.293 16.906 23.609 1 95.5 316 ARG A O 1
ATOM 2535 N N . ALA A 1 317 ? 5.812 15.867 21.688 1 95.75 317 ALA A N 1
ATOM 2536 C CA . ALA A 1 317 ? 7.195 15.43 21.516 1 95.75 317 ALA A CA 1
ATOM 2537 C C . ALA A 1 317 ? 8.141 16.625 21.406 1 95.75 317 ALA A C 1
ATOM 2539 O O . ALA A 1 317 ? 9.242 16.609 21.953 1 95.75 317 ALA A O 1
ATOM 2540 N N . ALA A 1 318 ? 7.738 17.641 20.688 1 94.69 318 ALA A N 1
ATOM 2541 C CA . ALA A 1 318 ? 8.531 18.859 20.562 1 94.69 318 ALA A CA 1
ATOM 2542 C C . ALA A 1 318 ? 8.719 19.531 21.922 1 94.69 318 ALA A C 1
ATOM 2544 O O . ALA A 1 318 ? 9.82 19.969 22.25 1 94.69 318 ALA A O 1
ATOM 2545 N N . TYR A 1 319 ? 7.684 19.578 22.672 1 94.62 319 TYR A N 1
ATOM 2546 C CA . TYR A 1 319 ? 7.73 20.156 24.016 1 94.62 319 TYR A CA 1
ATOM 2547 C C . TYR A 1 319 ? 8.727 19.422 24.891 1 94.62 319 TYR A C 1
ATOM 2549 O O . TYR A 1 319 ? 9.57 20.031 25.547 1 94.62 319 TYR A O 1
ATOM 2557 N N . GLU A 1 320 ? 8.633 18.109 24.844 1 93.62 320 GLU A N 1
ATOM 2558 C CA . GLU A 1 320 ? 9.516 17.281 25.656 1 93.62 320 GLU A CA 1
ATOM 2559 C C . GLU A 1 320 ? 10.977 17.453 25.25 1 93.62 320 GLU A C 1
ATOM 2561 O O . GLU A 1 320 ? 11.859 17.547 26.094 1 93.62 320 GLU A O 1
ATOM 2566 N N . ARG A 1 321 ? 11.172 17.5 24.047 1 93.38 321 ARG A N 1
ATOM 2567 C CA . ARG A 1 321 ? 12.523 17.672 23.531 1 93.38 321 ARG A CA 1
ATOM 2568 C C . ARG A 1 321 ? 13.102 19.031 23.938 1 93.38 321 ARG A C 1
ATOM 2570 O O . ARG A 1 321 ? 14.242 19.109 24.391 1 93.38 321 ARG A O 1
ATOM 2577 N N . LEU A 1 322 ? 12.336 20.062 23.812 1 92.25 322 LEU A N 1
ATOM 2578 C CA . LEU A 1 322 ? 12.797 21.422 24.031 1 92.25 322 LEU A CA 1
ATOM 2579 C C . LEU A 1 322 ? 12.961 21.719 25.516 1 92.25 322 LEU A C 1
ATOM 2581 O O . LEU A 1 322 ? 13.797 22.531 25.906 1 92.25 322 LEU A O 1
ATOM 2585 N N . THR A 1 323 ? 12.297 21.016 26.391 1 90.31 323 THR A N 1
ATOM 2586 C CA . THR A 1 323 ? 12.359 21.297 27.812 1 90.31 323 THR A CA 1
ATOM 2587 C C . THR A 1 323 ? 13.312 20.328 28.516 1 90.31 323 THR A C 1
ATOM 2589 O O . THR A 1 323 ? 13.695 20.562 29.656 1 90.31 323 THR A O 1
ATOM 2592 N N . SER A 1 324 ? 13.57 19.094 28 1 82.69 324 SER A N 1
ATOM 2593 C CA . SER A 1 324 ? 14.586 18.203 28.562 1 82.69 324 SER A CA 1
ATOM 2594 C C . SER A 1 324 ? 15.984 18.781 28.359 1 82.69 324 SER A C 1
ATOM 2596 O O . SER A 1 324 ? 16.875 18.562 29.188 1 82.69 324 SER A O 1
ATOM 2598 N N . GLN A 1 325 ? 16.344 19.312 27.359 1 62.09 325 GLN A N 1
ATOM 2599 C CA . GLN A 1 325 ? 17.641 19.906 27.109 1 62.09 325 GLN A CA 1
ATOM 2600 C C . GLN A 1 325 ? 17.938 21.031 28.109 1 62.09 325 GLN A C 1
ATOM 2602 O O . GLN A 1 325 ? 19.094 21.312 28.406 1 62.09 325 GLN A O 1
ATOM 2607 N N . ALA A 1 326 ? 17.016 21.719 28.812 1 52.66 326 ALA A N 1
ATOM 2608 C CA . ALA A 1 326 ? 17.234 22.812 29.75 1 52.66 326 ALA A CA 1
ATOM 2609 C C . ALA A 1 326 ? 17.578 22.281 31.141 1 52.66 326 ALA A C 1
ATOM 2611 O O . ALA A 1 326 ? 17.891 23.062 32.031 1 52.66 326 ALA A O 1
ATOM 2612 N N . ALA A 1 327 ? 17.641 21.016 31.453 1 48.03 327 ALA A N 1
ATOM 2613 C CA . ALA A 1 327 ? 18.078 20.594 32.781 1 48.03 327 ALA A CA 1
ATOM 2614 C C . ALA A 1 327 ? 19.594 20.609 32.906 1 48.03 327 ALA A C 1
ATOM 2616 O O . ALA A 1 327 ? 20.297 20.062 32.062 1 48.03 327 ALA A O 1
ATOM 2617 N N . PRO A 1 328 ? 20.172 21.406 33.812 1 39.94 328 PRO A N 1
ATOM 2618 C CA . PRO A 1 328 ? 21.609 21.609 34.031 1 39.94 328 PRO A CA 1
ATOM 2619 C C . PRO A 1 328 ? 22.359 20.297 34.281 1 39.94 328 PRO A C 1
ATOM 2621 O O . PRO A 1 328 ? 21.812 19.391 34.906 1 39.94 328 PRO A O 1
ATOM 2624 N N . VAL A 1 329 ? 23.391 20.047 33.594 1 40.97 329 VAL A N 1
ATOM 2625 C CA . VAL A 1 329 ? 24.438 19.109 34 1 40.97 329 VAL A CA 1
ATOM 2626 C C . VAL A 1 329 ? 24.891 19.406 35.438 1 40.97 329 VAL A C 1
ATOM 2628 O O . VAL A 1 329 ? 25.25 20.531 35.75 1 40.97 329 VAL A O 1
ATOM 2631 N N . ALA A 1 330 ? 24.453 18.5 36.406 1 41.06 330 ALA A N 1
ATOM 2632 C CA . ALA A 1 330 ? 25.109 18.531 37.719 1 41.06 330 ALA A CA 1
ATOM 2633 C C . ALA A 1 330 ? 26.609 18.781 37.562 1 41.06 330 ALA A C 1
ATOM 2635 O O . ALA A 1 330 ? 27.312 18 36.938 1 41.06 330 ALA A O 1
ATOM 2636 N N . ALA A 1 331 ? 26.984 19.906 37.719 1 33.69 331 ALA A N 1
ATOM 2637 C CA . ALA A 1 331 ? 28.406 20.172 37.938 1 33.69 331 ALA A CA 1
ATOM 2638 C C . ALA A 1 331 ? 28.969 19.266 39.031 1 33.69 331 ALA A C 1
ATOM 2640 O O . ALA A 1 331 ? 28.453 19.25 40.156 1 33.69 331 ALA A O 1
ATOM 2641 N N . SER A 1 332 ? 29.469 18.031 38.656 1 33.81 332 SER A N 1
ATOM 2642 C CA . SER A 1 332 ? 30.344 17.375 39.625 1 33.81 332 SER A CA 1
ATOM 2643 C C . SER A 1 332 ? 31.172 18.391 40.375 1 33.81 332 SER A C 1
ATOM 2645 O O . SER A 1 332 ? 32.062 19.047 39.812 1 33.81 332 SER A O 1
ATOM 2647 N N . VAL A 1 333 ? 30.438 18.953 41.312 1 25 333 VAL A N 1
ATOM 2648 C CA . VAL A 1 333 ? 31.328 19.391 42.406 1 25 333 VAL A CA 1
ATOM 2649 C C . VAL A 1 333 ? 31.812 18.188 43.188 1 25 333 VAL A C 1
ATOM 2651 O O . VAL A 1 333 ? 31.016 17.297 43.531 1 25 333 VAL A O 1
ATOM 2654 N N . MET B 1 1 ? 18.438 -47.219 -3.543 1 38.28 1 MET B N 1
ATOM 2655 C CA . MET B 1 1 ? 17.938 -46.156 -2.697 1 38.28 1 MET B CA 1
ATOM 2656 C C . MET B 1 1 ? 16.688 -46.594 -1.947 1 38.28 1 MET B C 1
ATOM 2658 O O . MET B 1 1 ? 15.805 -47.219 -2.521 1 38.28 1 MET B O 1
ATOM 2662 N N . SER B 1 2 ? 16.75 -46.656 -0.676 1 47.31 2 SER B N 1
ATOM 2663 C CA . SER B 1 2 ? 15.656 -47.156 0.154 1 47.31 2 SER B CA 1
ATOM 2664 C C . SER B 1 2 ? 14.336 -46.5 -0.256 1 47.31 2 SER B C 1
ATOM 2666 O O . SER B 1 2 ? 14.305 -45.344 -0.697 1 47.31 2 SER B O 1
ATOM 2668 N N . LYS B 1 3 ? 13.312 -47.312 -0.611 1 58 3 LYS B N 1
ATOM 2669 C CA . LYS B 1 3 ? 11.961 -46.875 -0.952 1 58 3 LYS B CA 1
ATOM 2670 C C . LYS B 1 3 ? 11.5 -45.719 -0.064 1 58 3 LYS B C 1
ATOM 2672 O O . LYS B 1 3 ? 11.586 -45.812 1.163 1 58 3 LYS B O 1
ATOM 2677 N N . PRO B 1 4 ? 11.32 -44.562 -0.777 1 64.12 4 PRO B N 1
ATOM 2678 C CA . PRO B 1 4 ? 10.898 -43.438 0.059 1 64.12 4 PRO B CA 1
ATOM 2679 C C . PRO B 1 4 ? 9.609 -43.719 0.832 1 64.12 4 PRO B C 1
ATOM 2681 O O . PRO B 1 4 ? 8.734 -44.438 0.34 1 64.12 4 PRO B O 1
ATOM 2684 N N . ASP B 1 5 ? 9.539 -43.438 2.084 1 70.94 5 ASP B N 1
ATOM 2685 C CA . ASP B 1 5 ? 8.375 -43.656 2.943 1 70.94 5 ASP B CA 1
ATOM 2686 C C . ASP B 1 5 ? 7.145 -42.938 2.398 1 70.94 5 ASP B C 1
ATOM 2688 O O . ASP B 1 5 ? 6.043 -43.469 2.4 1 70.94 5 ASP B O 1
ATOM 2692 N N . ARG B 1 6 ? 7.305 -41.781 1.786 1 88.69 6 ARG B N 1
ATOM 2693 C CA . ARG B 1 6 ? 6.184 -41.031 1.199 1 88.69 6 ARG B CA 1
ATOM 2694 C C . ARG B 1 6 ? 6.637 -40.219 0.009 1 88.69 6 ARG B C 1
ATOM 2696 O O . ARG B 1 6 ? 7.613 -39.469 0.104 1 88.69 6 ARG B O 1
ATOM 2703 N N . VAL B 1 7 ? 5.98 -40.438 -1.134 1 94.62 7 VAL B N 1
ATOM 2704 C CA . VAL B 1 7 ? 6.301 -39.656 -2.338 1 94.62 7 VAL B CA 1
ATOM 2705 C C . VAL B 1 7 ? 5.43 -38.406 -2.408 1 94.62 7 VAL B C 1
ATOM 2707 O O . VAL B 1 7 ? 4.203 -38.5 -2.285 1 94.62 7 VAL B O 1
ATOM 2710 N N . VAL B 1 8 ? 6.09 -37.281 -2.443 1 95.94 8 VAL B N 1
ATOM 2711 C CA . VAL B 1 8 ? 5.363 -36.031 -2.666 1 95.94 8 VAL B CA 1
ATOM 2712 C C . VAL B 1 8 ? 5.277 -35.75 -4.164 1 95.94 8 VAL B C 1
ATOM 2714 O O . VAL B 1 8 ? 6.301 -35.688 -4.848 1 95.94 8 VAL B O 1
ATOM 2717 N N . LEU B 1 9 ? 4.051 -35.625 -4.664 1 97.69 9 LEU B N 1
ATOM 2718 C CA . LEU B 1 9 ? 3.801 -35.469 -6.094 1 97.69 9 LEU B CA 1
ATOM 2719 C C . LEU B 1 9 ? 3.404 -34.031 -6.398 1 97.69 9 LEU B C 1
ATOM 2721 O O . LEU B 1 9 ? 2.416 -33.531 -5.859 1 97.69 9 LEU B O 1
ATOM 2725 N N . ILE B 1 10 ? 4.168 -33.344 -7.293 1 97.75 10 ILE B N 1
ATOM 2726 C CA . ILE B 1 10 ? 3.953 -31.953 -7.645 1 97.75 10 ILE B CA 1
ATOM 2727 C C . ILE B 1 10 ? 3.625 -31.828 -9.133 1 97.75 10 ILE B C 1
ATOM 2729 O O . ILE B 1 10 ? 4.27 -32.469 -9.969 1 97.75 10 ILE B O 1
ATOM 2733 N N . GLY B 1 11 ? 2.586 -31.078 -9.461 1 98.38 11 GLY B N 1
ATOM 2734 C CA . GLY B 1 11 ? 2.223 -30.844 -10.844 1 98.38 11 GLY B CA 1
ATOM 2735 C C . GLY B 1 11 ? 2.607 -29.469 -11.336 1 98.38 11 GLY B C 1
ATOM 2736 O O . GLY B 1 11 ? 2.312 -28.469 -10.68 1 98.38 11 GLY B O 1
ATOM 2737 N N . VAL B 1 12 ? 3.301 -29.359 -12.461 1 98.44 12 VAL B N 1
ATOM 2738 C CA . VAL B 1 12 ? 3.652 -28.109 -13.117 1 98.44 12 VAL B CA 1
ATOM 2739 C C . VAL B 1 12 ? 3.068 -28.078 -14.531 1 98.44 12 VAL B C 1
ATOM 2741 O O . VAL B 1 12 ? 3.537 -28.797 -15.414 1 98.44 12 VAL B O 1
ATOM 2744 N N . ALA B 1 13 ? 2.082 -27.234 -14.68 1 98.31 13 ALA B N 1
ATOM 2745 C CA . ALA B 1 13 ? 1.381 -27.188 -15.961 1 98.31 13 ALA B CA 1
ATOM 2746 C C . ALA B 1 13 ? 1.62 -25.859 -16.672 1 98.31 13 ALA B C 1
ATOM 2748 O O . ALA B 1 13 ? 1.805 -24.828 -16.031 1 98.31 13 ALA B O 1
ATOM 2749 N N . GLY B 1 14 ? 1.579 -25.891 -17.953 1 95.75 14 GLY B N 1
ATOM 2750 C CA . GLY B 1 14 ? 1.69 -24.719 -18.812 1 95.75 14 GLY B CA 1
ATOM 2751 C C . GLY B 1 14 ? 1.911 -25.078 -20.281 1 95.75 14 GLY B C 1
ATOM 2752 O O . GLY B 1 14 ? 2.25 -26.219 -20.609 1 95.75 14 GLY B O 1
ATOM 2753 N N . ASP B 1 15 ? 1.76 -24.094 -21.078 1 92.75 15 ASP B N 1
ATOM 2754 C CA . ASP B 1 15 ? 1.964 -24.281 -22.516 1 92.75 15 ASP B CA 1
ATOM 2755 C C . ASP B 1 15 ? 3.451 -24.328 -22.844 1 92.75 15 ASP B C 1
ATOM 2757 O O . ASP B 1 15 ? 4.301 -24.172 -21.969 1 92.75 15 ASP B O 1
ATOM 2761 N N . SER B 1 16 ? 3.705 -24.703 -24.125 1 85.69 16 SER B N 1
ATOM 2762 C CA . SER B 1 16 ? 5.086 -24.688 -24.594 1 85.69 16 SER B CA 1
ATOM 2763 C C . SER B 1 16 ? 5.676 -23.281 -24.531 1 85.69 16 SER B C 1
ATOM 2765 O O . SER B 1 16 ? 5.004 -22.297 -24.859 1 85.69 16 SER B O 1
ATOM 2767 N N . GLY B 1 17 ? 6.828 -23.141 -23.922 1 83.81 17 GLY B N 1
ATOM 2768 C CA . GLY B 1 17 ? 7.535 -21.875 -23.922 1 83.81 17 GLY B CA 1
ATOM 2769 C C . GLY B 1 17 ? 7.129 -20.953 -22.781 1 83.81 17 GLY B C 1
ATOM 2770 O O . GLY B 1 17 ? 7.391 -19.75 -22.812 1 83.81 17 GLY B O 1
ATOM 2771 N N . CYS B 1 18 ? 6.527 -21.516 -21.781 1 89.06 18 CYS B N 1
ATOM 2772 C CA . CYS B 1 18 ? 6 -20.656 -20.734 1 89.06 18 CYS B CA 1
ATOM 2773 C C . CYS B 1 18 ? 6.977 -20.562 -19.562 1 89.06 18 CYS B C 1
ATOM 2775 O O . CYS B 1 18 ? 6.668 -19.953 -18.531 1 89.06 18 CYS B O 1
ATOM 2777 N N . GLY B 1 19 ? 8.125 -21.203 -19.641 1 89.25 19 GLY B N 1
ATOM 2778 C CA . GLY B 1 19 ? 9.125 -21.062 -18.594 1 89.25 19 GLY B CA 1
ATOM 2779 C C . GLY B 1 19 ? 9.172 -22.25 -17.656 1 89.25 19 GLY B C 1
ATOM 2780 O O . GLY B 1 19 ? 9.781 -22.188 -16.578 1 89.25 19 GLY B O 1
ATOM 2781 N N . LYS B 1 20 ? 8.602 -23.406 -18.031 1 93.94 20 LYS B N 1
ATOM 2782 C CA . LYS B 1 20 ? 8.594 -24.594 -17.188 1 93.94 20 LYS B CA 1
ATOM 2783 C C . LYS B 1 20 ? 10.016 -25.078 -16.891 1 93.94 20 LYS B C 1
ATOM 2785 O O . LYS B 1 20 ? 10.344 -25.406 -15.758 1 93.94 20 LYS B O 1
ATOM 2790 N N . SER B 1 21 ? 10.836 -25.062 -18 1 91.56 21 SER B N 1
ATOM 2791 C CA . SER B 1 21 ? 12.195 -25.578 -17.844 1 91.56 21 SER B CA 1
ATOM 2792 C C . SER B 1 21 ? 12.984 -24.734 -16.844 1 91.56 21 SER B C 1
ATOM 2794 O O . SER B 1 21 ? 13.688 -25.266 -15.992 1 91.56 21 SER B O 1
ATOM 2796 N N . THR B 1 22 ? 12.859 -23.422 -17 1 92.19 22 THR B N 1
ATOM 2797 C CA . THR B 1 22 ? 13.539 -22.547 -16.062 1 92.19 22 THR B CA 1
ATOM 2798 C C . THR B 1 22 ? 13.055 -22.781 -14.641 1 92.19 22 THR B C 1
ATOM 2800 O O . THR B 1 22 ? 13.867 -22.859 -13.711 1 92.19 22 THR B O 1
ATOM 2803 N N . PHE B 1 23 ? 11.797 -22.906 -14.477 1 95.75 23 PHE B N 1
ATOM 2804 C CA . PHE B 1 23 ? 11.211 -23.156 -13.172 1 95.75 23 PHE B CA 1
ATOM 2805 C C . PHE B 1 23 ? 11.719 -24.469 -12.578 1 95.75 23 PHE B C 1
ATOM 2807 O O . PHE B 1 23 ? 12.102 -24.516 -11.414 1 95.75 23 PHE B O 1
ATOM 2814 N N . LEU B 1 24 ? 11.773 -25.484 -13.344 1 95.31 24 LEU B N 1
ATOM 2815 C CA . LEU B 1 24 ? 12.219 -26.797 -12.891 1 95.31 24 LEU B CA 1
ATOM 2816 C C . LEU B 1 24 ? 13.688 -26.766 -12.477 1 95.31 24 LEU B C 1
ATOM 2818 O O . LEU B 1 24 ? 14.086 -27.438 -11.531 1 95.31 24 LEU B O 1
ATOM 2822 N N . ASN B 1 25 ? 14.445 -25.969 -13.188 1 93.44 25 ASN B N 1
ATOM 2823 C CA . ASN B 1 25 ? 15.844 -25.797 -12.797 1 93.44 25 ASN B CA 1
ATOM 2824 C C . ASN B 1 25 ? 15.961 -25.141 -11.43 1 93.44 25 ASN B C 1
ATOM 2826 O O . ASN B 1 25 ? 16.781 -25.531 -10.609 1 93.44 25 ASN B O 1
ATOM 2830 N N . ARG B 1 26 ? 15.125 -24.234 -11.211 1 93.38 26 ARG B N 1
ATOM 2831 C CA . ARG B 1 26 ? 15.133 -23.562 -9.914 1 93.38 26 ARG B CA 1
ATOM 2832 C C . ARG B 1 26 ? 14.711 -24.531 -8.805 1 93.38 26 ARG B C 1
ATOM 2834 O O . ARG B 1 26 ? 15.25 -24.484 -7.699 1 93.38 26 ARG B O 1
ATOM 2841 N N . LEU B 1 27 ? 13.75 -25.359 -9.102 1 94 27 LEU B N 1
ATOM 2842 C CA . LEU B 1 27 ? 13.312 -26.359 -8.125 1 94 27 LEU B CA 1
ATOM 2843 C C . LEU B 1 27 ? 14.438 -27.328 -7.809 1 94 27 LEU B C 1
ATOM 2845 O O . LEU B 1 27 ? 14.625 -27.719 -6.652 1 94 27 LEU B O 1
ATOM 2849 N N . ALA B 1 28 ? 15.117 -27.703 -8.836 1 91.38 28 ALA B N 1
ATOM 2850 C CA . ALA B 1 28 ? 16.234 -28.641 -8.648 1 91.38 28 ALA B CA 1
ATOM 2851 C C . ALA B 1 28 ? 17.297 -28.031 -7.746 1 91.38 28 ALA B C 1
ATOM 2853 O O . ALA B 1 28 ? 17.891 -28.734 -6.93 1 91.38 28 ALA B O 1
ATOM 2854 N N . ASP B 1 29 ? 17.484 -26.812 -7.902 1 88.38 29 ASP B N 1
ATOM 2855 C CA . ASP B 1 29 ? 18.453 -26.109 -7.062 1 88.38 29 ASP B CA 1
ATOM 2856 C C . ASP B 1 29 ? 17.984 -26.062 -5.609 1 88.38 29 ASP B C 1
ATOM 2858 O O . ASP B 1 29 ? 18.797 -26.156 -4.688 1 88.38 29 ASP B O 1
ATOM 2862 N N . LEU B 1 30 ? 16.766 -25.938 -5.434 1 90.88 30 LEU B N 1
ATOM 2863 C CA . LEU B 1 30 ? 16.188 -25.812 -4.102 1 90.88 30 LEU B CA 1
ATOM 2864 C C . LEU B 1 30 ? 16.156 -27.156 -3.385 1 90.88 30 LEU B C 1
ATOM 2866 O O . LEU B 1 30 ? 16.547 -27.25 -2.217 1 90.88 30 LEU B O 1
ATOM 2870 N N . PHE B 1 31 ? 15.734 -28.219 -4.066 1 90.38 31 PHE B N 1
ATOM 2871 C CA . PHE B 1 31 ? 15.531 -29.531 -3.449 1 90.38 31 PHE B CA 1
ATOM 2872 C C . PHE B 1 31 ? 16.781 -30.375 -3.564 1 90.38 31 PHE B C 1
ATOM 2874 O O . PHE B 1 31 ? 17 -31.297 -2.76 1 90.38 31 PHE B O 1
ATOM 2881 N N . GLY B 1 32 ? 17.594 -30.078 -4.516 1 87.44 32 GLY B N 1
ATOM 2882 C CA . GLY B 1 32 ? 18.672 -30.984 -4.898 1 87.44 32 GLY B CA 1
ATOM 2883 C C . GLY B 1 32 ? 18.234 -32.031 -5.93 1 87.44 32 GLY B C 1
ATOM 2884 O O . GLY B 1 32 ? 17.141 -32.562 -5.852 1 87.44 32 GLY B O 1
ATOM 2885 N N . THR B 1 33 ? 19.109 -32.344 -6.809 1 84.12 33 THR B N 1
ATOM 2886 C CA . THR B 1 33 ? 18.797 -33.188 -7.941 1 84.12 33 THR B CA 1
ATOM 2887 C C . THR B 1 33 ? 18.609 -34.656 -7.48 1 84.12 33 THR B C 1
ATOM 2889 O O . THR B 1 33 ? 17.922 -35.438 -8.148 1 84.12 33 THR B O 1
ATOM 2892 N N . GLU B 1 34 ? 19.062 -34.969 -6.344 1 87.94 34 GLU B N 1
ATOM 2893 C CA . GLU B 1 34 ? 18.984 -36.344 -5.875 1 87.94 34 GLU B CA 1
ATOM 2894 C C . GLU B 1 34 ? 17.609 -36.656 -5.277 1 87.94 34 GLU B C 1
ATOM 2896 O O . GLU B 1 34 ? 17.188 -37.812 -5.254 1 87.94 34 GLU B O 1
ATOM 2901 N N . LEU B 1 35 ? 16.953 -35.625 -4.859 1 89.75 35 LEU B N 1
ATOM 2902 C CA . LEU B 1 35 ? 15.703 -35.812 -4.145 1 89.75 35 LEU B CA 1
ATOM 2903 C C . LEU B 1 35 ? 14.516 -35.688 -5.094 1 89.75 35 LEU B C 1
ATOM 2905 O O . LEU B 1 35 ? 13.391 -36.094 -4.746 1 89.75 35 LEU B O 1
ATOM 2909 N N . MET B 1 36 ? 14.812 -35.281 -6.309 1 93.5 36 MET B N 1
ATOM 2910 C CA . MET B 1 36 ? 13.695 -34.906 -7.18 1 93.5 36 MET B CA 1
ATOM 2911 C C . MET B 1 36 ? 13.828 -35.594 -8.539 1 93.5 36 MET B C 1
ATOM 2913 O O . MET B 1 36 ? 14.922 -35.688 -9.094 1 93.5 36 MET B O 1
ATOM 2917 N N . THR B 1 37 ? 12.75 -36.219 -8.977 1 94.25 37 THR B N 1
ATOM 2918 C CA . THR B 1 37 ? 12.641 -36.75 -10.336 1 94.25 37 THR B CA 1
ATOM 2919 C C . THR B 1 37 ? 11.578 -35.969 -11.125 1 94.25 37 THR B C 1
ATOM 2921 O O . THR B 1 37 ? 10.469 -35.75 -10.633 1 94.25 37 THR B O 1
ATOM 2924 N N . VAL B 1 38 ? 11.977 -35.562 -12.312 1 95.69 38 VAL B N 1
ATOM 2925 C CA . VAL B 1 38 ? 11.047 -34.844 -13.172 1 95.69 38 VAL B CA 1
ATOM 2926 C C . VAL B 1 38 ? 10.555 -35.75 -14.281 1 95.69 38 VAL B C 1
ATOM 2928 O O . VAL B 1 38 ? 11.359 -36.438 -14.945 1 95.69 38 VAL B O 1
ATOM 2931 N N . ILE B 1 39 ? 9.266 -35.812 -14.422 1 96.12 39 ILE B N 1
ATOM 2932 C CA . ILE B 1 39 ? 8.641 -36.625 -15.469 1 96.12 39 ILE B CA 1
ATOM 2933 C C . ILE B 1 39 ? 7.91 -35.719 -16.453 1 96.12 39 ILE B C 1
ATOM 2935 O O . ILE B 1 39 ? 7.031 -34.938 -16.062 1 96.12 39 ILE B O 1
ATOM 2939 N N . CYS B 1 40 ? 8.297 -35.844 -17.703 1 96.38 40 CYS B N 1
ATOM 2940 C CA . CYS B 1 40 ? 7.598 -35.094 -18.734 1 96.38 40 CYS B CA 1
ATOM 2941 C C . CYS B 1 40 ? 6.348 -35.844 -19.188 1 96.38 40 CYS B C 1
ATOM 2943 O O . CYS B 1 40 ? 6.438 -36.906 -19.797 1 96.38 40 CYS B O 1
ATOM 2945 N N . LEU B 1 41 ? 5.25 -35.219 -19.047 1 96.56 41 LEU B N 1
ATOM 2946 C CA . LEU B 1 41 ? 3.994 -35.906 -19.375 1 96.56 41 LEU B CA 1
ATOM 2947 C C . LEU B 1 41 ? 3.715 -35.812 -20.875 1 96.56 41 LEU B C 1
ATOM 2949 O O . LEU B 1 41 ? 2.863 -36.531 -21.391 1 96.56 41 LEU B O 1
ATOM 2953 N N . ASP B 1 42 ? 4.449 -35 -21.578 1 94.94 42 ASP B N 1
ATOM 2954 C CA . ASP B 1 42 ? 4.32 -34.938 -23.031 1 94.94 42 ASP B CA 1
ATOM 2955 C C . ASP B 1 42 ? 4.836 -36.25 -23.672 1 94.94 42 ASP B C 1
ATOM 2957 O O . ASP B 1 42 ? 4.562 -36.5 -24.828 1 94.94 42 ASP B O 1
ATOM 2961 N N . ASP B 1 43 ? 5.512 -37.031 -22.875 1 96.69 43 ASP B N 1
ATOM 2962 C CA . ASP B 1 43 ? 6.004 -38.344 -23.344 1 96.69 43 ASP B CA 1
ATOM 2963 C C . ASP B 1 43 ? 4.855 -39.344 -23.5 1 96.69 43 ASP B C 1
ATOM 2965 O O . ASP B 1 43 ? 5.027 -40.375 -24.109 1 96.69 43 ASP B O 1
ATOM 2969 N N . TYR B 1 44 ? 3.74 -39 -23 1 97.38 44 TYR B N 1
ATOM 2970 C CA . TYR B 1 44 ? 2.604 -39.906 -23.062 1 97.38 44 TYR B CA 1
ATOM 2971 C C . TYR B 1 44 ? 1.744 -39.625 -24.297 1 97.38 44 TYR B C 1
ATOM 2973 O O . TYR B 1 44 ? 0.599 -40.062 -24.375 1 97.38 44 TYR B O 1
ATOM 2981 N N . HIS B 1 45 ? 2.248 -38.844 -25.188 1 96.06 45 HIS B N 1
ATOM 2982 C CA . HIS B 1 45 ? 1.57 -38.75 -26.469 1 96.06 45 HIS B CA 1
ATOM 2983 C C . HIS B 1 45 ? 1.301 -40.125 -27.062 1 96.06 45 HIS B C 1
ATOM 2985 O O . HIS B 1 45 ? 2.188 -40.969 -27.078 1 96.06 45 HIS B O 1
ATOM 2991 N N . SER B 1 46 ? 0.04 -40.344 -27.516 1 95.31 46 SER B N 1
ATOM 2992 C CA . SER B 1 46 ? -0.332 -41.625 -28.078 1 95.31 46 SER B CA 1
ATOM 2993 C C . SER B 1 46 ? -0.106 -41.656 -29.594 1 95.31 46 SER B C 1
ATOM 2995 O O . SER B 1 46 ? -0.075 -42.75 -30.203 1 95.31 46 SER B O 1
ATOM 2997 N N . LEU B 1 47 ? 0.003 -40.469 -30.156 1 94.88 47 LEU B N 1
ATOM 2998 C CA . LEU B 1 47 ? 0.255 -40.344 -31.594 1 94.88 47 LEU B CA 1
ATOM 2999 C C . LEU B 1 47 ? 1.577 -39.625 -31.844 1 94.88 47 LEU B C 1
ATOM 3001 O O . LEU B 1 47 ? 1.883 -38.625 -31.203 1 94.88 47 LEU B O 1
ATOM 3005 N N . ASP B 1 48 ? 2.352 -40.156 -32.75 1 93.81 48 ASP B N 1
ATOM 3006 C CA . ASP B 1 48 ? 3.545 -39.438 -33.156 1 93.81 48 ASP B CA 1
ATOM 3007 C C . ASP B 1 48 ? 3.186 -38.281 -34.094 1 93.81 48 ASP B C 1
ATOM 3009 O O . ASP B 1 48 ? 2.006 -38 -34.312 1 93.81 48 ASP B O 1
ATOM 3013 N N . ARG B 1 49 ? 4.168 -37.625 -34.594 1 92.25 49 ARG B N 1
ATOM 3014 C CA . ARG B 1 49 ? 3.939 -36.438 -35.438 1 92.25 49 ARG B CA 1
ATOM 3015 C C . ARG B 1 49 ? 3.111 -36.781 -36.656 1 92.25 49 ARG B C 1
ATOM 3017 O O . ARG B 1 49 ? 2.172 -36.062 -37 1 92.25 49 ARG B O 1
ATOM 3024 N N . LYS B 1 50 ? 3.451 -37.812 -37.312 1 93.56 50 LYS B N 1
ATOM 3025 C CA . LYS B 1 50 ? 2.725 -38.25 -38.5 1 93.56 50 LYS B CA 1
ATOM 3026 C C . LYS B 1 50 ? 1.286 -38.625 -38.156 1 93.56 50 LYS B C 1
ATOM 3028 O O . LYS B 1 50 ? 0.355 -38.281 -38.875 1 93.56 50 LYS B O 1
ATOM 3033 N N . GLY B 1 51 ? 1.195 -39.344 -37.125 1 93.81 51 GLY B N 1
ATOM 3034 C CA . GLY B 1 51 ? -0.13 -39.75 -36.688 1 93.81 51 GLY B CA 1
ATOM 3035 C C . GLY B 1 51 ? -1.038 -38.594 -36.375 1 93.81 51 GLY B C 1
ATOM 3036 O O . GLY B 1 51 ? -2.232 -38.625 -36.656 1 93.81 51 GLY B O 1
ATOM 3037 N N . ARG B 1 52 ? -0.528 -37.562 -35.75 1 92.56 52 ARG B N 1
ATOM 3038 C CA . ARG B 1 52 ? -1.317 -36.375 -35.438 1 92.56 52 ARG B CA 1
ATOM 3039 C C . ARG B 1 52 ? -1.759 -35.656 -36.688 1 92.56 52 ARG B C 1
ATOM 3041 O O . ARG B 1 52 ? -2.895 -35.156 -36.75 1 92.56 52 ARG B O 1
ATOM 3048 N N . LYS B 1 53 ? -0.858 -35.562 -37.594 1 91.06 53 LYS B N 1
ATOM 3049 C CA . LYS B 1 53 ? -1.19 -34.938 -38.844 1 91.06 53 LYS B CA 1
ATOM 3050 C C . LYS B 1 53 ? -2.32 -35.656 -39.562 1 91.06 53 LYS B C 1
ATOM 3052 O O . LYS B 1 53 ? -3.256 -35.031 -40.062 1 91.06 53 LYS B O 1
ATOM 3057 N N . GLU B 1 54 ? -2.207 -36.938 -39.562 1 94.75 54 GLU B N 1
ATOM 3058 C CA . GLU B 1 54 ? -3.213 -37.781 -40.219 1 94.75 54 GLU B CA 1
ATOM 3059 C C . GLU B 1 54 ? -4.562 -37.656 -39.5 1 94.75 54 GLU B C 1
ATOM 3061 O O . GLU B 1 54 ? -5.609 -37.656 -40.156 1 94.75 54 GLU B O 1
ATOM 3066 N N . ALA B 1 55 ? -4.488 -37.656 -38.25 1 93.69 55 ALA B N 1
ATOM 3067 C CA . ALA B 1 55 ? -5.711 -37.594 -37.438 1 93.69 55 ALA B CA 1
ATOM 3068 C C . ALA B 1 55 ? -6.266 -36.156 -37.406 1 93.69 55 ALA B C 1
ATOM 3070 O O . ALA B 1 55 ? -7.418 -35.938 -37.031 1 93.69 55 ALA B O 1
ATOM 3071 N N . GLY B 1 56 ? -5.496 -35.125 -37.781 1 91.69 56 GLY B N 1
ATOM 3072 C CA . GLY B 1 56 ? -5.918 -33.75 -37.75 1 91.69 56 GLY B CA 1
ATOM 3073 C C . GLY B 1 56 ? -6.027 -33.156 -36.375 1 91.69 56 GLY B C 1
ATOM 3074 O O . GLY B 1 56 ? -6.973 -32.438 -36.062 1 91.69 56 GLY B O 1
ATOM 3075 N N . VAL B 1 57 ? -5.152 -33.594 -35.5 1 92.69 57 VAL B N 1
ATOM 3076 C CA . VAL B 1 57 ? -5.203 -33.125 -34.125 1 92.69 57 VAL B CA 1
ATOM 3077 C C . VAL B 1 57 ? -3.828 -32.594 -33.719 1 92.69 57 VAL B C 1
ATOM 3079 O O . VAL B 1 57 ? -2.807 -33 -34.25 1 92.69 57 VAL B O 1
ATOM 3082 N N . THR B 1 58 ? -3.84 -31.641 -32.812 1 92.19 58 THR B N 1
ATOM 3083 C CA . THR B 1 58 ? -2.586 -31.156 -32.25 1 92.19 58 THR B CA 1
ATOM 3084 C C . THR B 1 58 ? -2.164 -32 -31.047 1 92.19 58 THR B C 1
ATOM 3086 O O . THR B 1 58 ? -2.918 -32.875 -30.609 1 92.19 58 THR B O 1
ATOM 3089 N N . ALA B 1 59 ? -0.91 -31.812 -30.531 1 92 59 ALA B N 1
ATOM 3090 C CA . ALA B 1 59 ? -0.411 -32.531 -29.359 1 92 59 ALA B CA 1
ATOM 3091 C C . ALA B 1 59 ? -1.24 -32.188 -28.125 1 92 59 ALA B C 1
ATOM 3093 O O . ALA B 1 59 ? -1.195 -32.875 -27.109 1 92 59 ALA B O 1
ATOM 3094 N N . LEU B 1 60 ? -2.043 -31.078 -28.188 1 95.62 60 LEU B N 1
ATOM 3095 C CA . LEU B 1 60 ? -2.836 -30.609 -27.047 1 95.62 60 LEU B CA 1
ATOM 3096 C C . LEU B 1 60 ? -4.148 -31.375 -26.953 1 95.62 60 LEU B C 1
ATOM 3098 O O . LEU B 1 60 ? -4.777 -31.406 -25.891 1 95.62 60 LEU B O 1
ATOM 3102 N N . ASP B 1 61 ? -4.539 -31.969 -28.062 1 96.25 61 ASP B N 1
ATOM 3103 C CA . ASP B 1 61 ? -5.812 -32.688 -28.156 1 96.25 61 ASP B CA 1
ATOM 3104 C C . ASP B 1 61 ? -5.77 -33.969 -27.344 1 96.25 61 ASP B C 1
ATOM 3106 O O . ASP B 1 61 ? -4.82 -34.75 -27.453 1 96.25 61 ASP B O 1
ATOM 3110 N N . PRO B 1 62 ? -6.82 -34.219 -26.562 1 96.44 62 PRO B N 1
ATOM 3111 C CA . PRO B 1 62 ? -6.852 -35.406 -25.734 1 96.44 62 PRO B CA 1
ATOM 3112 C C . PRO B 1 62 ? -6.715 -36.688 -26.562 1 96.44 62 PRO B C 1
ATOM 3114 O O . PRO B 1 62 ? -6.199 -37.688 -26.062 1 96.44 62 PRO B O 1
ATOM 3117 N N . ARG B 1 63 ? -7.078 -36.688 -27.844 1 95.44 63 ARG B N 1
ATOM 3118 C CA . ARG B 1 63 ? -7.008 -37.875 -28.703 1 95.44 63 ARG B CA 1
ATOM 3119 C C . ARG B 1 63 ? -5.562 -38.219 -29.016 1 95.44 63 ARG B C 1
ATOM 3121 O O . ARG B 1 63 ? -5.277 -39.344 -29.453 1 95.44 63 ARG B O 1
ATOM 3128 N N . ALA B 1 64 ? -4.738 -37.281 -28.75 1 96.44 64 ALA B N 1
ATOM 3129 C CA . ALA B 1 64 ? -3.332 -37.5 -29.078 1 96.44 64 ALA B CA 1
ATOM 3130 C C . ALA B 1 64 ? -2.533 -37.906 -27.828 1 96.44 64 ALA B C 1
ATOM 3132 O O . ALA B 1 64 ? -1.302 -37.938 -27.859 1 96.44 64 ALA B O 1
ATOM 3133 N N . ASN B 1 65 ? -3.172 -38.25 -26.703 1 97.12 65 ASN B N 1
ATOM 3134 C CA . ASN B 1 65 ? -2.5 -38.5 -25.438 1 97.12 65 ASN B CA 1
ATOM 3135 C C . ASN B 1 65 ? -3.066 -39.75 -24.766 1 97.12 65 ASN B C 1
ATOM 3137 O O . ASN B 1 65 ? -4.273 -40 -24.812 1 97.12 65 ASN B O 1
ATOM 3141 N N . ASN B 1 66 ? -2.266 -40.531 -24.125 1 97.62 66 ASN B N 1
ATOM 3142 C CA . ASN B 1 66 ? -2.674 -41.719 -23.375 1 97.62 66 ASN B CA 1
ATOM 3143 C C . ASN B 1 66 ? -2.828 -41.406 -21.891 1 97.62 66 ASN B C 1
ATOM 3145 O O . ASN B 1 66 ? -1.979 -41.781 -21.078 1 97.62 66 ASN B O 1
ATOM 3149 N N . PHE B 1 67 ? -3.977 -40.875 -21.547 1 97.94 67 PHE B N 1
ATOM 3150 C CA . PHE B 1 67 ? -4.211 -40.406 -20.188 1 97.94 67 PHE B CA 1
ATOM 3151 C C . PHE B 1 67 ? -4.375 -41.562 -19.219 1 97.94 67 PHE B C 1
ATOM 3153 O O . PHE B 1 67 ? -4.051 -41.438 -18.031 1 97.94 67 PHE B O 1
ATOM 3160 N N . ASP B 1 68 ? -4.848 -42.719 -19.734 1 98.19 68 ASP B N 1
ATOM 3161 C CA . ASP B 1 68 ? -4.973 -43.875 -18.875 1 98.19 68 ASP B CA 1
ATOM 3162 C C . ASP B 1 68 ? -3.604 -44.375 -18.391 1 98.19 68 ASP B C 1
ATOM 3164 O O . ASP B 1 68 ? -3.402 -44.562 -17.203 1 98.19 68 ASP B O 1
ATOM 3168 N N . LEU B 1 69 ? -2.729 -44.5 -19.312 1 98.19 69 LEU B N 1
ATOM 3169 C CA . LEU B 1 69 ? -1.381 -44.906 -18.938 1 98.19 69 LEU B CA 1
ATOM 3170 C C . LEU B 1 69 ? -0.716 -43.875 -18.047 1 98.19 69 LEU B C 1
ATOM 3172 O O . LEU B 1 69 ? -0.014 -44.219 -17.094 1 98.19 69 LEU B O 1
ATOM 3176 N N . MET B 1 70 ? -0.865 -42.625 -18.375 1 98.06 70 MET B N 1
ATOM 3177 C CA . MET B 1 70 ? -0.342 -41.531 -17.578 1 98.06 70 MET B CA 1
ATOM 3178 C C . MET B 1 70 ? -0.782 -41.656 -16.125 1 98.06 70 MET B C 1
ATOM 3180 O O . MET B 1 70 ? 0.049 -41.656 -15.211 1 98.06 70 MET B O 1
ATOM 3184 N N . TYR B 1 71 ? -2.082 -41.812 -15.898 1 98.44 71 TYR B N 1
ATOM 3185 C CA . TYR B 1 71 ? -2.637 -41.938 -14.562 1 98.44 71 TYR B CA 1
ATOM 3186 C C . TYR B 1 71 ? -2.057 -43.156 -13.852 1 98.44 71 TYR B C 1
ATOM 3188 O O . TYR B 1 71 ? -1.615 -43.062 -12.703 1 98.44 71 TYR B O 1
ATOM 3196 N N . GLU B 1 72 ? -2.049 -44.25 -14.539 1 98.56 72 GLU B N 1
ATOM 3197 C CA . GLU B 1 72 ? -1.569 -45.5 -13.961 1 98.56 72 GLU B CA 1
ATOM 3198 C C . GLU B 1 72 ? -0.121 -45.375 -13.492 1 98.56 72 GLU B C 1
ATOM 3200 O O . GLU B 1 72 ? 0.225 -45.812 -12.398 1 98.56 72 GLU B O 1
ATOM 3205 N N . GLN B 1 73 ? 0.662 -44.812 -14.281 1 98.5 73 GLN B N 1
ATOM 3206 C CA . GLN B 1 73 ? 2.086 -44.75 -13.969 1 98.5 73 GLN B CA 1
ATOM 3207 C C . GLN B 1 73 ? 2.381 -43.656 -12.93 1 98.5 73 GLN B C 1
ATOM 3209 O O . GLN B 1 73 ? 3.27 -43.844 -12.094 1 98.5 73 GLN B O 1
ATOM 3214 N N . VAL B 1 74 ? 1.662 -42.562 -12.984 1 98.25 74 VAL B N 1
ATOM 3215 C CA . VAL B 1 74 ? 1.808 -41.531 -11.945 1 98.25 74 VAL B CA 1
ATOM 3216 C C . VAL B 1 74 ? 1.402 -42.125 -10.594 1 98.25 74 VAL B C 1
ATOM 3218 O O . VAL B 1 74 ? 2.082 -41.906 -9.586 1 98.25 74 VAL B O 1
ATOM 3221 N N . LYS B 1 75 ? 0.313 -42.844 -10.57 1 98.25 75 LYS B N 1
ATOM 3222 C CA . LYS B 1 75 ? -0.149 -43.531 -9.352 1 98.25 75 LYS B CA 1
ATOM 3223 C C . LYS B 1 75 ? 0.884 -44.531 -8.852 1 98.25 75 LYS B C 1
ATOM 3225 O O . LYS B 1 75 ? 1.15 -44.594 -7.648 1 98.25 75 LYS B O 1
ATOM 3230 N N . ALA B 1 76 ? 1.429 -45.25 -9.766 1 97.94 76 ALA B N 1
ATOM 3231 C CA . ALA B 1 76 ? 2.459 -46.219 -9.406 1 97.94 76 ALA B CA 1
ATOM 3232 C C . ALA B 1 76 ? 3.654 -45.531 -8.75 1 97.94 76 ALA B C 1
ATOM 3234 O O . ALA B 1 76 ? 4.137 -46 -7.707 1 97.94 76 ALA B O 1
ATOM 3235 N N . LEU B 1 77 ? 4.082 -44.531 -9.328 1 97.12 77 LEU B N 1
ATOM 3236 C CA . LEU B 1 77 ? 5.207 -43.781 -8.773 1 97.12 77 LEU B CA 1
ATOM 3237 C C . LEU B 1 77 ? 4.879 -43.25 -7.387 1 97.12 77 LEU B C 1
ATOM 3239 O O . LEU B 1 77 ? 5.715 -43.281 -6.484 1 97.12 77 LEU B O 1
ATOM 3243 N N . LYS B 1 78 ? 3.678 -42.688 -7.277 1 96.31 78 LYS B N 1
ATOM 3244 C CA . LYS B 1 78 ? 3.234 -42.156 -5.988 1 96.31 78 LYS B CA 1
ATOM 3245 C C . LYS B 1 78 ? 3.256 -43.25 -4.918 1 96.31 78 LYS B C 1
ATOM 3247 O O . LYS B 1 78 ? 3.52 -42.969 -3.746 1 96.31 78 LYS B O 1
ATOM 3252 N N . ASN B 1 79 ? 3.039 -44.438 -5.324 1 95.25 79 ASN B N 1
ATOM 3253 C CA . ASN B 1 79 ? 3.025 -45.594 -4.422 1 95.25 79 ASN B CA 1
ATOM 3254 C C . ASN B 1 79 ? 4.418 -46.188 -4.258 1 95.25 79 ASN B C 1
ATOM 3256 O O . ASN B 1 79 ? 4.57 -47.25 -3.666 1 95.25 79 ASN B O 1
ATOM 3260 N N . GLY B 1 80 ? 5.363 -45.594 -4.824 1 94.31 80 GLY B N 1
ATOM 3261 C CA . GLY B 1 80 ? 6.738 -46.031 -4.652 1 94.31 80 GLY B CA 1
ATOM 3262 C C . GLY B 1 80 ? 7.133 -47.156 -5.613 1 94.31 80 GLY B C 1
ATOM 3263 O O . GLY B 1 80 ? 8.062 -47.906 -5.344 1 94.31 80 GLY B O 1
ATOM 3264 N N . GLU B 1 81 ? 6.422 -47.25 -6.715 1 96.25 81 GLU B N 1
ATOM 3265 C CA . GLU B 1 81 ? 6.695 -48.312 -7.68 1 96.25 81 GLU B CA 1
ATOM 3266 C C . GLU B 1 81 ? 7.441 -47.75 -8.898 1 96.25 81 GLU B C 1
ATOM 3268 O O . GLU B 1 81 ? 7.207 -46.625 -9.32 1 96.25 81 GLU B O 1
ATOM 3273 N N . THR B 1 82 ? 8.312 -48.625 -9.406 1 96.88 82 THR B N 1
ATOM 3274 C CA . THR B 1 82 ? 9.055 -48.281 -10.617 1 96.88 82 THR B CA 1
ATOM 3275 C C . THR B 1 82 ? 8.164 -48.438 -11.852 1 96.88 82 THR B C 1
ATOM 3277 O O . THR B 1 82 ? 7.297 -49.312 -11.891 1 96.88 82 THR B O 1
ATOM 3280 N N . ILE B 1 83 ? 8.438 -47.594 -12.82 1 97.81 83 ILE B N 1
ATOM 3281 C CA . ILE B 1 83 ? 7.641 -47.688 -14.039 1 97.81 83 ILE B CA 1
ATOM 3282 C C . ILE B 1 83 ? 8.562 -47.719 -15.258 1 97.81 83 ILE B C 1
ATOM 3284 O O . ILE B 1 83 ? 9.758 -47.438 -15.148 1 97.81 83 ILE B O 1
ATOM 3288 N N . MET B 1 84 ? 7.961 -48.156 -16.406 1 98.25 84 MET B N 1
ATOM 3289 C CA . MET B 1 84 ? 8.562 -48 -17.719 1 98.25 84 MET B CA 1
ATOM 3290 C C . MET B 1 84 ? 7.875 -46.875 -18.5 1 98.25 84 MET B C 1
ATOM 3292 O O . MET B 1 84 ? 6.844 -47.094 -19.125 1 98.25 84 MET B O 1
ATOM 3296 N N . LYS B 1 85 ? 8.469 -45.719 -18.406 1 97.81 85 LYS B N 1
ATOM 3297 C CA . LYS B 1 85 ? 7.832 -44.531 -18.953 1 97.81 85 LYS B CA 1
ATOM 3298 C C . LYS B 1 85 ? 7.988 -44.469 -20.469 1 97.81 85 LYS B C 1
ATOM 3300 O O . LYS B 1 85 ? 9.094 -44.625 -21 1 97.81 85 LYS B O 1
ATOM 3305 N N . PRO B 1 86 ? 6.914 -44.219 -21.156 1 97.56 86 PRO B N 1
ATOM 3306 C CA . PRO B 1 86 ? 7.082 -43.969 -22.594 1 97.56 86 PRO B CA 1
ATOM 3307 C C . PRO B 1 86 ? 7.926 -42.719 -22.891 1 97.56 86 PRO B C 1
ATOM 3309 O O . PRO B 1 86 ? 8.117 -41.875 -22 1 97.56 86 PRO B O 1
ATOM 3312 N N . ILE B 1 87 ? 8.438 -42.656 -24.078 1 96.62 87 ILE B N 1
ATOM 3313 C CA . ILE B 1 87 ? 9.266 -41.531 -24.5 1 96.62 87 ILE B CA 1
ATOM 3314 C C . ILE B 1 87 ? 8.758 -41 -25.844 1 96.62 87 ILE B C 1
ATOM 3316 O O . ILE B 1 87 ? 8.633 -41.75 -26.812 1 96.62 87 ILE B O 1
ATOM 3320 N N . TYR B 1 88 ? 8.414 -39.781 -25.812 1 95.88 88 TYR B N 1
ATOM 3321 C CA . TYR B 1 88 ? 8.18 -39.094 -27.078 1 95.88 88 TYR B CA 1
ATOM 3322 C C . TYR B 1 88 ? 9.375 -38.219 -27.453 1 95.88 88 TYR B C 1
ATOM 3324 O O . TYR B 1 88 ? 9.719 -37.281 -26.75 1 95.88 88 TYR B O 1
ATOM 3332 N N . ASN B 1 89 ? 9.992 -38.531 -28.562 1 94 89 ASN B N 1
ATOM 3333 C CA . ASN B 1 89 ? 11.148 -37.781 -29.047 1 94 89 ASN B CA 1
ATOM 3334 C C . ASN B 1 89 ? 10.727 -36.5 -29.781 1 94 89 ASN B C 1
ATOM 3336 O O . ASN B 1 89 ? 10.297 -36.562 -30.938 1 94 89 ASN B O 1
ATOM 3340 N N . HIS B 1 90 ? 10.961 -35.406 -29.188 1 86.5 90 HIS B N 1
ATOM 3341 C CA . HIS B 1 90 ? 10.5 -34.156 -29.734 1 86.5 90 HIS B CA 1
ATOM 3342 C C . HIS B 1 90 ? 11.32 -33.75 -30.953 1 86.5 90 HIS B C 1
ATOM 3344 O O . HIS B 1 90 ? 10.852 -32.969 -31.797 1 86.5 90 HIS B O 1
ATOM 3350 N N . GLU B 1 91 ? 12.453 -34.156 -31.062 1 87.81 91 GLU B N 1
ATOM 3351 C CA . GLU B 1 91 ? 13.289 -33.875 -32.219 1 87.81 91 GLU B CA 1
ATOM 3352 C C . GLU B 1 91 ? 12.82 -34.656 -33.438 1 87.81 91 GLU B C 1
ATOM 3354 O O . GLU B 1 91 ? 12.625 -34.062 -34.531 1 87.81 91 GLU B O 1
ATOM 3359 N N . THR B 1 92 ? 12.523 -35.938 -33.25 1 92.19 92 THR B N 1
ATOM 3360 C CA . THR B 1 92 ? 12.164 -36.781 -34.375 1 92.19 92 THR B CA 1
ATOM 3361 C C . THR B 1 92 ? 10.648 -36.812 -34.594 1 92.19 92 THR B C 1
ATOM 3363 O O . THR B 1 92 ? 10.164 -37.125 -35.656 1 92.19 92 THR B O 1
ATOM 3366 N N . GLY B 1 93 ? 10.016 -36.625 -33.562 1 92.25 93 GLY B N 1
ATOM 3367 C CA . GLY B 1 93 ? 8.562 -36.719 -33.594 1 92.25 93 GLY B CA 1
ATOM 3368 C C . GLY B 1 93 ? 8.055 -38.125 -33.438 1 92.25 93 GLY B C 1
ATOM 3369 O O . GLY B 1 93 ? 6.879 -38.406 -33.656 1 92.25 93 GLY B O 1
ATOM 3370 N N . LEU B 1 94 ? 8.938 -39.031 -33.031 1 94.94 94 LEU B N 1
ATOM 3371 C CA . LEU B 1 94 ? 8.586 -40.438 -32.906 1 94.94 94 LEU B CA 1
ATOM 3372 C C . LEU B 1 94 ? 8.5 -40.844 -31.453 1 94.94 94 LEU B C 1
ATOM 3374 O O . LEU B 1 94 ? 8.93 -40.125 -30.562 1 94.94 94 LEU B O 1
ATOM 3378 N N . ILE B 1 95 ? 7.844 -42.031 -31.266 1 95.31 95 ILE B N 1
ATOM 3379 C CA . ILE B 1 95 ? 7.785 -42.625 -29.938 1 95.31 95 ILE B CA 1
ATOM 3380 C C . ILE B 1 95 ? 8.938 -43.594 -29.766 1 95.31 95 ILE B C 1
ATOM 3382 O O . ILE B 1 95 ? 9.047 -44.594 -30.5 1 95.31 95 ILE B O 1
ATOM 3386 N N . ASP B 1 96 ? 9.766 -43.312 -28.828 1 95.88 96 ASP B N 1
ATOM 3387 C CA . ASP B 1 96 ? 10.945 -44.125 -28.531 1 95.88 96 ASP B CA 1
ATOM 3388 C C . ASP B 1 96 ? 10.617 -45.219 -27.516 1 95.88 96 ASP B C 1
ATOM 3390 O O . ASP B 1 96 ? 9.547 -45.219 -26.906 1 95.88 96 ASP B O 1
ATOM 3394 N N . PRO B 1 97 ? 11.516 -46.25 -27.406 1 95.94 97 PRO B N 1
ATOM 3395 C CA . PRO B 1 97 ? 11.305 -47.25 -26.359 1 95.94 97 PRO B CA 1
ATOM 3396 C C . PRO B 1 97 ? 11.219 -46.656 -24.969 1 95.94 97 PRO B C 1
ATOM 3398 O O . PRO B 1 97 ? 11.898 -45.656 -24.688 1 95.94 97 PRO B O 1
ATOM 3401 N N . PRO B 1 98 ? 10.367 -47.25 -24.172 1 97.38 98 PRO B N 1
ATOM 3402 C CA . PRO B 1 98 ? 10.195 -46.719 -22.828 1 97.38 98 PRO B CA 1
ATOM 3403 C C . PRO B 1 98 ? 11.484 -46.781 -22 1 97.38 98 PRO B C 1
ATOM 3405 O O . PRO B 1 98 ? 12.391 -47.531 -22.328 1 97.38 98 PRO B O 1
ATOM 3408 N N . GLU B 1 99 ? 11.531 -45.969 -21.031 1 97.19 99 GLU B N 1
ATOM 3409 C CA . GLU B 1 99 ? 12.664 -45.938 -20.109 1 97.19 99 GLU B CA 1
ATOM 3410 C C . GLU B 1 99 ? 12.227 -46.219 -18.688 1 97.19 99 GLU B C 1
ATOM 3412 O O . GLU B 1 99 ? 11.109 -45.875 -18.297 1 97.19 99 GLU B O 1
ATOM 3417 N N . LYS B 1 100 ? 13.141 -46.75 -17.953 1 97.44 100 LYS B N 1
ATOM 3418 C CA . LYS B 1 100 ? 12.875 -47.094 -16.562 1 97.44 100 LYS B CA 1
ATOM 3419 C C . LYS B 1 100 ? 12.984 -45.844 -15.672 1 97.44 100 LYS B C 1
ATOM 3421 O O . LYS B 1 100 ? 13.969 -45.094 -15.758 1 97.44 100 LYS B O 1
ATOM 3426 N N . ILE B 1 101 ? 11.945 -45.594 -14.844 1 96.69 101 ILE B N 1
ATOM 3427 C CA . ILE B 1 101 ? 11.953 -44.5 -13.875 1 96.69 101 ILE B CA 1
ATOM 3428 C C . ILE B 1 101 ? 11.672 -45.062 -12.484 1 96.69 101 ILE B C 1
ATOM 3430 O O . ILE B 1 101 ? 10.656 -45.719 -12.258 1 96.69 101 ILE B O 1
ATOM 3434 N N . GLU B 1 102 ? 12.547 -44.781 -11.602 1 94.5 102 GLU B N 1
ATOM 3435 C CA . GLU B 1 102 ? 12.375 -45.188 -10.211 1 94.5 102 GLU B CA 1
ATOM 3436 C C . GLU B 1 102 ? 11.727 -44.062 -9.398 1 94.5 102 GLU B C 1
ATOM 3438 O O . GLU B 1 102 ? 11.945 -42.875 -9.672 1 94.5 102 GLU B O 1
ATOM 3443 N N . PRO B 1 103 ? 10.906 -44.5 -8.461 1 92.62 103 PRO B N 1
ATOM 3444 C CA . PRO B 1 103 ? 10.328 -43.469 -7.594 1 92.62 103 PRO B CA 1
ATOM 3445 C C . PRO B 1 103 ? 11.383 -42.719 -6.789 1 92.62 103 PRO B C 1
ATOM 3447 O O . PRO B 1 103 ? 12.492 -43.219 -6.594 1 92.62 103 PRO B O 1
ATOM 3450 N N . ASN B 1 104 ? 11.086 -41.469 -6.465 1 93.88 104 ASN B N 1
ATOM 3451 C CA . ASN B 1 104 ? 11.906 -40.594 -5.637 1 93.88 104 ASN B CA 1
ATOM 3452 C C . ASN B 1 104 ? 11.086 -39.938 -4.535 1 93.88 104 ASN B C 1
ATOM 3454 O O . ASN B 1 104 ? 9.883 -40.188 -4.422 1 93.88 104 ASN B O 1
ATOM 3458 N N . ARG B 1 105 ? 11.758 -39.188 -3.686 1 93.5 105 ARG B N 1
ATOM 3459 C CA . ARG B 1 105 ? 11.039 -38.531 -2.607 1 93.5 105 ARG B CA 1
ATOM 3460 C C . ARG B 1 105 ? 10.078 -37.469 -3.16 1 93.5 105 ARG B C 1
ATOM 3462 O O . ARG B 1 105 ? 8.969 -37.312 -2.652 1 93.5 105 ARG B O 1
ATOM 3469 N N . ILE B 1 106 ? 10.539 -36.781 -4.168 1 96.06 106 ILE B N 1
ATOM 3470 C CA . ILE B 1 106 ? 9.727 -35.781 -4.836 1 96.06 106 ILE B CA 1
ATOM 3471 C C . ILE B 1 106 ? 9.625 -36.094 -6.328 1 96.06 106 ILE B C 1
ATOM 3473 O O . ILE B 1 106 ? 10.648 -36.281 -7 1 96.06 106 ILE B O 1
ATOM 3477 N N . ILE B 1 107 ? 8.461 -36.25 -6.809 1 96.88 107 ILE B N 1
ATOM 3478 C CA . ILE B 1 107 ? 8.219 -36.406 -8.234 1 96.88 107 ILE B CA 1
ATOM 3479 C C . ILE B 1 107 ? 7.477 -35.188 -8.789 1 96.88 107 ILE B C 1
ATOM 3481 O O . ILE B 1 107 ? 6.418 -34.812 -8.273 1 96.88 107 ILE B O 1
ATOM 3485 N N . VAL B 1 108 ? 8.07 -34.562 -9.75 1 97.56 108 VAL B N 1
ATOM 3486 C CA . VAL B 1 108 ? 7.43 -33.438 -10.438 1 97.56 108 VAL B CA 1
ATOM 3487 C C . VAL B 1 108 ? 6.941 -33.906 -11.812 1 97.56 108 VAL B C 1
ATOM 3489 O O . VAL B 1 108 ? 7.734 -34.344 -12.648 1 97.56 108 VAL B O 1
ATOM 3492 N N . ILE B 1 109 ? 5.672 -33.875 -12 1 98.19 109 ILE B N 1
ATOM 3493 C CA . ILE B 1 109 ? 5.137 -34.125 -13.336 1 98.19 109 ILE B CA 1
ATOM 3494 C C . ILE B 1 109 ? 4.859 -32.812 -14.055 1 98.19 109 ILE B C 1
ATOM 3496 O O . ILE B 1 109 ? 4.172 -31.953 -13.523 1 98.19 109 ILE B O 1
ATOM 3500 N N . GLU B 1 110 ? 5.441 -32.625 -15.219 1 98.12 110 GLU B N 1
ATOM 3501 C CA . GLU B 1 110 ? 5.352 -31.359 -15.922 1 98.12 110 GLU B CA 1
ATOM 3502 C C . GLU B 1 110 ? 4.938 -31.547 -17.375 1 98.12 110 GLU B C 1
ATOM 3504 O O . GLU B 1 110 ? 5.121 -32.625 -17.938 1 98.12 110 GLU B O 1
ATOM 3509 N N . GLY B 1 111 ? 4.324 -30.594 -17.938 1 97.25 111 GLY B N 1
ATOM 3510 C CA . GLY B 1 111 ? 3.949 -30.641 -19.344 1 97.25 111 GLY B CA 1
ATOM 3511 C C . GLY B 1 111 ? 2.662 -29.891 -19.641 1 97.25 111 GLY B C 1
ATOM 3512 O O . GLY B 1 111 ? 2.305 -28.953 -18.938 1 97.25 111 GLY B O 1
ATOM 3513 N N . LEU B 1 112 ? 2.008 -30.328 -20.719 1 97 112 LEU B N 1
ATOM 3514 C CA . LEU B 1 112 ? 0.789 -29.688 -21.219 1 97 112 LEU B CA 1
ATOM 3515 C C . LEU B 1 112 ? -0.416 -30.109 -20.375 1 97 112 LEU B C 1
ATOM 3517 O O . LEU B 1 112 ? -1.349 -29.312 -20.203 1 97 112 LEU B O 1
ATOM 3521 N N . HIS B 1 113 ? -0.368 -31.359 -19.734 1 98.19 113 HIS B N 1
ATOM 3522 C CA . HIS B 1 113 ? -1.631 -31.875 -19.219 1 98.19 113 HIS B CA 1
ATOM 3523 C C . HIS B 1 113 ? -1.479 -32.406 -17.797 1 98.19 113 HIS B C 1
ATOM 3525 O O . HIS B 1 113 ? -2.08 -33.406 -17.422 1 98.19 113 HIS B O 1
ATOM 3531 N N . PRO B 1 114 ? -0.685 -31.781 -16.969 1 98 114 PRO B N 1
ATOM 3532 C CA . PRO B 1 114 ? -0.573 -32.281 -15.602 1 98 114 PRO B CA 1
ATOM 3533 C C . PRO B 1 114 ? -1.867 -32.156 -14.805 1 98 114 PRO B C 1
ATOM 3535 O O . PRO B 1 114 ? -2.107 -32.906 -13.859 1 98 114 PRO B O 1
ATOM 3538 N N . LEU B 1 115 ? -2.689 -31.172 -15.102 1 98.38 115 LEU B N 1
ATOM 3539 C CA . LEU B 1 115 ? -3.875 -30.875 -14.305 1 98.38 115 LEU B CA 1
ATOM 3540 C C . LEU B 1 115 ? -5.145 -31.156 -15.102 1 98.38 115 LEU B C 1
ATOM 3542 O O . LEU B 1 115 ? -6.23 -30.703 -14.727 1 98.38 115 LEU B O 1
ATOM 3546 N N . TYR B 1 116 ? -5.012 -31.828 -16.188 1 98.19 116 TYR B N 1
ATOM 3547 C CA . TYR B 1 116 ? -6.145 -32.031 -17.078 1 98.19 116 TYR B CA 1
ATOM 3548 C C . TYR B 1 116 ? -7.012 -33.188 -16.594 1 98.19 116 TYR B C 1
ATOM 3550 O O . TYR B 1 116 ? -8.219 -33.031 -16.406 1 98.19 116 TYR B O 1
ATOM 3558 N N . ASP B 1 117 ? -6.395 -34.375 -16.375 1 98.06 117 ASP B N 1
ATOM 3559 C CA . ASP B 1 117 ? -7.098 -35.562 -15.922 1 98.06 117 ASP B CA 1
ATOM 3560 C C . ASP B 1 117 ? -7.371 -35.531 -14.422 1 98.06 117 ASP B C 1
ATOM 3562 O O . ASP B 1 117 ? -6.438 -35.438 -13.617 1 98.06 117 ASP B O 1
ATOM 3566 N N . GLU B 1 118 ? -8.586 -35.594 -14.047 1 97.94 118 GLU B N 1
ATOM 3567 C CA . GLU B 1 118 ? -8.992 -35.5 -12.648 1 97.94 118 GLU B CA 1
ATOM 3568 C C . GLU B 1 118 ? -8.328 -36.562 -11.797 1 97.94 118 GLU B C 1
ATOM 3570 O O . GLU B 1 118 ? -7.984 -36.312 -10.633 1 97.94 118 GLU B O 1
ATOM 3575 N N . ARG B 1 119 ? -8.156 -37.75 -12.32 1 98.31 119 ARG B N 1
ATOM 3576 C CA . ARG B 1 119 ? -7.539 -38.844 -11.586 1 98.31 119 ARG B CA 1
ATOM 3577 C C . ARG B 1 119 ? -6.102 -38.5 -11.203 1 98.31 119 ARG B C 1
ATOM 3579 O O . ARG B 1 119 ? -5.648 -38.844 -10.109 1 98.31 119 ARG B O 1
ATOM 3586 N N . VAL B 1 120 ? -5.445 -37.844 -12.086 1 98.25 120 VAL B N 1
ATOM 3587 C CA . VAL B 1 120 ? -4.074 -37.438 -11.82 1 98.25 120 VAL B CA 1
ATOM 3588 C C . VAL B 1 120 ? -4.07 -36.281 -10.812 1 98.25 120 VAL B C 1
ATOM 3590 O O . VAL B 1 120 ? -3.268 -36.281 -9.875 1 98.25 120 VAL B O 1
ATOM 3593 N N . ARG B 1 121 ? -5.012 -35.344 -10.914 1 97.5 121 ARG B N 1
ATOM 3594 C CA . ARG B 1 121 ? -5.113 -34.188 -10.008 1 97.5 121 ARG B CA 1
ATOM 3595 C C . ARG B 1 121 ? -5.285 -34.656 -8.562 1 97.5 121 ARG B C 1
ATOM 3597 O O . ARG B 1 121 ? -4.719 -34.062 -7.645 1 97.5 121 ARG B O 1
ATOM 3604 N N . GLU B 1 122 ? -6.039 -35.656 -8.406 1 97.38 122 GLU B N 1
ATOM 3605 C CA . GLU B 1 122 ? -6.348 -36.156 -7.07 1 97.38 122 GLU B CA 1
ATOM 3606 C C . GLU B 1 122 ? -5.109 -36.719 -6.395 1 97.38 122 GLU B C 1
ATOM 3608 O O . GLU B 1 122 ? -5.07 -36.875 -5.172 1 97.38 122 GLU B O 1
ATOM 3613 N N . LEU B 1 123 ? -4.145 -37.062 -7.227 1 97.81 123 LEU B N 1
ATOM 3614 C CA . LEU B 1 123 ? -2.918 -37.625 -6.691 1 97.81 123 LEU B CA 1
ATOM 3615 C C . LEU B 1 123 ? -1.939 -36.531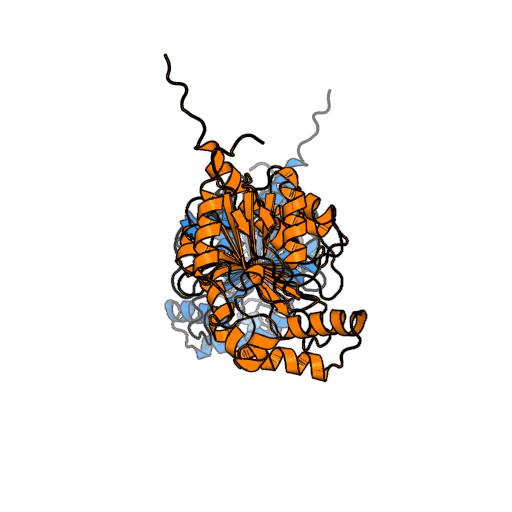 -6.277 1 97.81 123 LEU B C 1
ATOM 3617 O O . LEU B 1 123 ? -0.989 -36.781 -5.535 1 97.81 123 LEU B O 1
ATOM 3621 N N . LEU B 1 124 ? -2.148 -35.312 -6.73 1 97.81 124 LEU B N 1
ATOM 3622 C CA . LEU B 1 124 ? -1.177 -34.25 -6.555 1 97.81 124 LEU B CA 1
ATOM 3623 C C . LEU B 1 124 ? -1.215 -33.688 -5.129 1 97.81 124 LEU B C 1
ATOM 3625 O O . LEU B 1 124 ? -2.291 -33.562 -4.547 1 97.81 124 LEU B O 1
ATOM 3629 N N . ASP B 1 125 ? -0.063 -33.406 -4.633 1 96.94 125 ASP B N 1
ATOM 3630 C CA . ASP B 1 125 ? 0.063 -32.781 -3.32 1 96.94 125 ASP B CA 1
ATOM 3631 C C . ASP B 1 125 ? 0.186 -31.25 -3.449 1 96.94 125 ASP B C 1
ATOM 3633 O O . ASP B 1 125 ? -0.073 -30.516 -2.492 1 96.94 125 ASP B O 1
ATOM 3637 N N . PHE B 1 126 ? 0.645 -30.812 -4.531 1 97.44 126 PHE B N 1
ATOM 3638 C CA . PHE B 1 126 ? 0.804 -29.406 -4.844 1 97.44 126 PHE B CA 1
ATOM 3639 C C . PHE B 1 126 ? 0.839 -29.172 -6.352 1 97.44 126 PHE B C 1
ATOM 3641 O O . PHE B 1 126 ? 1.313 -30.031 -7.098 1 97.44 126 PHE B O 1
ATOM 3648 N N . SER B 1 127 ? 0.32 -28.062 -6.816 1 98.06 127 SER B N 1
ATOM 3649 C CA . SER B 1 127 ? 0.276 -27.844 -8.258 1 98.06 127 SER B CA 1
ATOM 3650 C C . SER B 1 127 ? 0.473 -26.375 -8.609 1 98.06 127 SER B C 1
ATOM 3652 O O . SER B 1 127 ? 0.053 -25.5 -7.859 1 98.06 127 SER B O 1
ATOM 3654 N N . VAL B 1 128 ? 1.111 -26.141 -9.75 1 98.31 128 VAL B N 1
ATOM 3655 C CA . VAL B 1 128 ? 1.355 -24.797 -10.266 1 98.31 128 VAL B CA 1
ATOM 3656 C C . VAL B 1 128 ? 1.022 -24.734 -11.75 1 98.31 128 VAL B C 1
ATOM 3658 O O . VAL B 1 128 ? 1.247 -25.719 -12.484 1 98.31 128 VAL B O 1
ATOM 3661 N N . TYR B 1 129 ? 0.433 -23.656 -12.164 1 98.62 129 TYR B N 1
ATOM 3662 C CA . TYR B 1 129 ? 0.197 -23.375 -13.57 1 98.62 129 TYR B CA 1
ATOM 3663 C C . TYR B 1 129 ? 0.917 -22.109 -14.008 1 98.62 129 TYR B C 1
ATOM 3665 O O . TYR B 1 129 ? 0.788 -21.062 -13.359 1 98.62 129 TYR B O 1
ATOM 3673 N N . LEU B 1 130 ? 1.722 -22.172 -15.047 1 98.19 130 LEU B N 1
ATOM 3674 C CA . LEU B 1 130 ? 2.381 -21 -15.617 1 98.19 130 LEU B CA 1
ATOM 3675 C C . LEU B 1 130 ? 1.549 -20.406 -16.75 1 98.19 130 LEU B C 1
ATOM 3677 O O . LEU B 1 130 ? 1.409 -21.016 -17.812 1 98.19 130 LEU B O 1
ATOM 3681 N N . ASP B 1 131 ? 1.006 -19.203 -16.484 1 97.69 131 ASP B N 1
ATOM 3682 C CA . ASP B 1 131 ? 0.078 -18.531 -17.375 1 97.69 131 ASP B CA 1
ATOM 3683 C C . ASP B 1 131 ? 0.744 -17.328 -18.062 1 97.69 131 ASP B C 1
ATOM 3685 O O . ASP B 1 131 ? 0.79 -16.234 -17.484 1 97.69 131 ASP B O 1
ATOM 3689 N N . ILE B 1 132 ? 1.126 -17.547 -19.312 1 95.19 132 ILE B N 1
ATOM 3690 C CA . ILE B 1 132 ? 1.783 -16.453 -20.031 1 95.19 132 ILE B CA 1
ATOM 3691 C C . ILE B 1 132 ? 0.812 -15.844 -21.047 1 95.19 132 ILE B C 1
ATOM 3693 O O . ILE B 1 132 ? 0.267 -16.547 -21.891 1 95.19 132 ILE B O 1
ATOM 3697 N N . ASP B 1 133 ? 0.675 -14.57 -20.922 1 92.5 133 ASP B N 1
ATOM 3698 C CA . ASP B 1 133 ? -0.185 -13.859 -21.859 1 92.5 133 ASP B CA 1
ATOM 3699 C C . ASP B 1 133 ? 0.301 -14.031 -23.297 1 92.5 133 ASP B C 1
ATOM 3701 O O . ASP B 1 133 ? 1.507 -14.102 -23.547 1 92.5 133 ASP B O 1
ATOM 3705 N N . ASP B 1 134 ? -0.622 -13.953 -24.203 1 86.88 134 ASP B N 1
ATOM 3706 C CA . ASP B 1 134 ? -0.334 -14.211 -25.609 1 86.88 134 ASP B CA 1
ATOM 3707 C C . ASP B 1 134 ? 0.727 -13.25 -26.141 1 86.88 134 ASP B C 1
ATOM 3709 O O . ASP B 1 134 ? 1.643 -13.664 -26.844 1 86.88 134 ASP B O 1
ATOM 3713 N N . GLU B 1 135 ? 0.569 -12.031 -25.75 1 86.62 135 GLU B N 1
ATOM 3714 C CA . GLU B 1 135 ? 1.498 -11.023 -26.25 1 86.62 135 GLU B CA 1
ATOM 3715 C C . GLU B 1 135 ? 2.924 -11.305 -25.797 1 86.62 135 GLU B C 1
ATOM 3717 O O . GLU B 1 135 ? 3.877 -11.141 -26.562 1 86.62 135 GLU B O 1
ATOM 3722 N N . VAL B 1 136 ? 2.996 -11.734 -24.625 1 89.56 136 VAL B N 1
ATOM 3723 C CA . VAL B 1 136 ? 4.309 -12.039 -24.062 1 89.56 136 VAL B CA 1
ATOM 3724 C C . VAL B 1 136 ? 4.855 -13.312 -24.703 1 89.56 136 VAL B C 1
ATOM 3726 O O . VAL B 1 136 ? 6.039 -13.383 -25.047 1 89.56 136 VAL B O 1
ATOM 3729 N N . LYS B 1 137 ? 4.043 -14.281 -24.859 1 86.44 137 LYS B N 1
ATOM 3730 C CA . LYS B 1 137 ? 4.426 -15.555 -25.453 1 86.44 137 LYS B CA 1
ATOM 3731 C C . LYS B 1 137 ? 4.969 -15.367 -26.859 1 86.44 137 LYS B C 1
ATOM 3733 O O . LYS B 1 137 ? 5.988 -15.953 -27.234 1 86.44 137 LYS B O 1
ATOM 3738 N N . ILE B 1 138 ? 4.309 -14.555 -27.578 1 84.06 138 ILE B N 1
ATOM 3739 C CA . ILE B 1 138 ? 4.719 -14.266 -28.953 1 84.06 138 ILE B CA 1
ATOM 3740 C C . ILE B 1 138 ? 6.082 -13.578 -28.938 1 84.06 138 ILE B C 1
ATOM 3742 O O . ILE B 1 138 ? 6.977 -13.953 -29.703 1 84.06 138 ILE B O 1
ATOM 3746 N N . ALA B 1 139 ? 6.203 -12.688 -28.094 1 84.25 139 ALA B N 1
ATOM 3747 C CA . ALA B 1 139 ? 7.461 -11.953 -28.016 1 84.25 139 ALA B CA 1
ATOM 3748 C C . ALA B 1 139 ? 8.617 -12.883 -27.641 1 84.25 139 ALA B C 1
ATOM 3750 O O . ALA B 1 139 ? 9.703 -12.797 -28.203 1 84.25 139 ALA B O 1
ATOM 3751 N N . TRP B 1 140 ? 8.352 -13.719 -26.672 1 83.31 140 TRP B N 1
ATOM 3752 C CA . TRP B 1 140 ? 9.367 -14.672 -26.25 1 83.31 140 TRP B CA 1
ATOM 3753 C C . TRP B 1 140 ? 9.719 -15.641 -27.359 1 83.31 140 TRP B C 1
ATOM 3755 O O . TRP B 1 140 ? 10.891 -15.984 -27.562 1 83.31 140 TRP B O 1
ATOM 3765 N N . LYS B 1 141 ? 8.75 -16.141 -28.047 1 78.31 141 LYS B N 1
ATOM 3766 C CA . LYS B 1 141 ? 8.961 -17.094 -29.125 1 78.31 141 LYS B CA 1
ATOM 3767 C C . LYS B 1 141 ? 9.734 -16.469 -30.281 1 78.31 141 LYS B C 1
ATOM 3769 O O . LYS B 1 141 ? 10.594 -17.109 -30.891 1 78.31 141 LYS B O 1
ATOM 3774 N N . ILE B 1 142 ? 9.344 -15.227 -30.531 1 76.94 142 ILE B N 1
ATOM 3775 C CA . ILE B 1 142 ? 10.039 -14.508 -31.594 1 76.94 142 ILE B CA 1
ATOM 3776 C C . ILE B 1 142 ? 11.516 -14.352 -31.219 1 76.94 142 ILE B C 1
ATOM 3778 O O . ILE B 1 142 ? 12.398 -14.609 -32.031 1 76.94 142 ILE B O 1
ATOM 3782 N N . GLN B 1 143 ? 11.695 -13.984 -30.062 1 76.81 143 GLN B N 1
ATOM 3783 C CA . GLN B 1 143 ? 13.07 -13.797 -29.609 1 76.81 143 GLN B CA 1
ATOM 3784 C C . GLN B 1 143 ? 13.844 -15.117 -29.641 1 76.81 143 GLN B C 1
ATOM 3786 O O . GLN B 1 143 ? 15 -15.156 -30.047 1 76.81 143 GLN B O 1
ATOM 3791 N N . ARG B 1 144 ? 13.258 -16.188 -29.25 1 74.31 144 ARG B N 1
ATOM 3792 C CA . ARG B 1 144 ? 13.891 -17.516 -29.188 1 74.31 144 ARG B CA 1
ATOM 3793 C C . ARG B 1 144 ? 14.062 -18.094 -30.594 1 74.31 144 ARG B C 1
ATOM 3795 O O . ARG B 1 144 ? 15.148 -18.547 -30.953 1 74.31 144 ARG B O 1
ATOM 3802 N N . ASP B 1 145 ? 12.969 -18.125 -31.375 1 68.88 145 ASP B N 1
ATOM 3803 C CA . ASP B 1 145 ? 12.945 -18.844 -32.656 1 68.88 145 ASP B CA 1
ATOM 3804 C C . ASP B 1 145 ? 13.695 -18.078 -33.719 1 68.88 145 ASP B C 1
ATOM 3806 O O . ASP B 1 145 ? 14.258 -18.672 -34.656 1 68.88 145 ASP B O 1
ATOM 3810 N N . MET B 1 146 ? 13.562 -16.766 -33.594 1 66.69 146 MET B N 1
ATOM 3811 C CA . MET B 1 146 ? 14.344 -15.984 -34.531 1 66.69 146 MET B CA 1
ATOM 3812 C C . MET B 1 146 ? 15.836 -16.109 -34.25 1 66.69 146 MET B C 1
ATOM 3814 O O . MET B 1 146 ? 16.641 -16.219 -35.156 1 66.69 146 MET B O 1
ATOM 3818 N N . ALA B 1 147 ? 16.078 -16.125 -33.031 1 64.19 147 ALA B N 1
ATOM 3819 C CA . ALA B 1 147 ? 17.484 -16.203 -32.625 1 64.19 147 ALA B CA 1
ATOM 3820 C C . ALA B 1 147 ? 18.047 -17.609 -32.875 1 64.19 147 ALA B C 1
ATOM 3822 O O . ALA B 1 147 ? 19.172 -17.766 -33.344 1 64.19 147 ALA B O 1
ATOM 3823 N N . GLU B 1 148 ? 17.188 -18.562 -32.688 1 63.25 148 GLU B N 1
ATOM 3824 C CA . GLU B 1 148 ? 17.734 -19.906 -32.656 1 63.25 148 GLU B CA 1
ATOM 3825 C C . GLU B 1 148 ? 17.375 -20.703 -33.906 1 63.25 148 GLU B C 1
ATOM 3827 O O . GLU B 1 148 ? 18.141 -21.562 -34.344 1 63.25 148 GLU B O 1
ATOM 3832 N N . ARG B 1 149 ? 16.141 -20.391 -34.594 1 63.03 149 ARG B N 1
ATOM 3833 C CA . ARG B 1 149 ? 15.664 -21.406 -35.531 1 63.03 149 ARG B CA 1
ATOM 3834 C C . ARG B 1 149 ? 15.406 -20.797 -36.906 1 63.03 149 ARG B C 1
ATOM 3836 O O . ARG B 1 149 ? 14.992 -21.484 -37.844 1 63.03 149 ARG B O 1
ATOM 3843 N N . GLY B 1 150 ? 15.641 -19.516 -37 1 67.12 150 GLY B N 1
ATOM 3844 C CA . GLY B 1 150 ? 15.531 -18.859 -38.312 1 67.12 150 GLY B CA 1
ATOM 3845 C C . GLY B 1 150 ? 14.109 -18.766 -38.812 1 67.12 150 GLY B C 1
ATOM 3846 O O . GLY B 1 150 ? 13.883 -18.734 -40.031 1 67.12 150 GLY B O 1
ATOM 3847 N N . HIS B 1 151 ? 13.102 -18.984 -38 1 69.69 151 HIS B N 1
ATOM 3848 C CA . HIS B 1 151 ? 11.703 -18.891 -38.406 1 69.69 151 HIS B CA 1
ATOM 3849 C C . HIS B 1 151 ? 11.297 -17.438 -38.656 1 69.69 151 HIS B C 1
ATOM 3851 O O . HIS B 1 151 ? 11.859 -16.516 -38.031 1 69.69 151 HIS B O 1
ATOM 3857 N N . SER B 1 152 ? 10.289 -17.359 -39.625 1 75.44 152 SER B N 1
ATOM 3858 C CA . SER B 1 152 ? 9.734 -16.031 -39.875 1 75.44 152 SER B CA 1
ATOM 3859 C C . SER B 1 152 ? 8.688 -15.68 -38.812 1 75.44 152 SER B C 1
ATOM 3861 O O . SER B 1 152 ? 8.156 -16.562 -38.156 1 75.44 152 SER B O 1
ATOM 3863 N N . TYR B 1 153 ? 8.531 -14.461 -38.688 1 77.31 153 TYR B N 1
ATOM 3864 C CA . TYR B 1 153 ? 7.492 -13.938 -37.812 1 77.31 153 TYR B CA 1
ATOM 3865 C C . TYR B 1 153 ? 6.141 -14.562 -38.125 1 77.31 153 TYR B C 1
ATOM 3867 O O . TYR B 1 153 ? 5.414 -14.984 -37.25 1 77.31 153 TYR B O 1
ATOM 3875 N N . GLU B 1 154 ? 5.902 -14.711 -39.312 1 79.56 154 GLU B N 1
ATOM 3876 C CA . GLU B 1 154 ? 4.617 -15.227 -39.781 1 79.56 154 GLU B CA 1
ATOM 3877 C C . GLU B 1 154 ? 4.457 -16.703 -39.406 1 79.56 154 GLU B C 1
ATOM 3879 O O . GLU B 1 154 ? 3.361 -17.141 -39.062 1 79.56 154 GLU B O 1
ATOM 3884 N N . ASP B 1 155 ? 5.488 -17.391 -39.5 1 78.69 155 ASP B N 1
ATOM 3885 C CA . ASP B 1 155 ? 5.453 -18.812 -39.156 1 78.69 155 ASP B CA 1
ATOM 3886 C C . ASP B 1 155 ? 5.164 -19.016 -37.656 1 78.69 155 ASP B C 1
ATOM 3888 O O . ASP B 1 155 ? 4.406 -19.922 -37.281 1 78.69 155 ASP B O 1
ATOM 3892 N N . VAL B 1 156 ? 5.785 -18.219 -36.969 1 77.44 156 VAL B N 1
ATOM 3893 C CA . VAL B 1 156 ? 5.598 -18.297 -35.5 1 77.44 156 VAL B CA 1
ATOM 3894 C C . VAL B 1 156 ? 4.141 -18 -35.156 1 77.44 156 VAL B C 1
ATOM 3896 O O . VAL B 1 156 ? 3.512 -18.75 -34.406 1 77.44 156 VAL B O 1
ATOM 3899 N N . LEU B 1 157 ? 3.637 -16.984 -35.75 1 82.44 157 LEU B N 1
ATOM 3900 C CA . LEU B 1 157 ? 2.26 -16.578 -35.469 1 82.44 157 LEU B CA 1
ATOM 3901 C C . LEU B 1 157 ? 1.284 -17.656 -35.938 1 82.44 157 LEU B C 1
ATOM 3903 O O . LEU B 1 157 ? 0.284 -17.922 -35.281 1 82.44 157 LEU B O 1
ATOM 3907 N N . ALA B 1 158 ? 1.576 -18.188 -37.031 1 82.44 158 ALA B N 1
ATOM 3908 C CA . ALA B 1 158 ? 0.709 -19.234 -37.562 1 82.44 158 ALA B CA 1
ATOM 3909 C C . ALA B 1 158 ? 0.673 -20.453 -36.656 1 82.44 158 ALA B C 1
ATOM 3911 O O . ALA B 1 158 ? -0.377 -21.078 -36.469 1 82.44 158 ALA B O 1
ATOM 3912 N N . SER B 1 159 ? 1.755 -20.781 -36.188 1 78.81 159 SER B N 1
ATOM 3913 C CA . SER B 1 159 ? 1.843 -21.938 -35.312 1 78.81 159 SER B CA 1
ATOM 3914 C C . SER B 1 159 ? 1.05 -21.703 -34.031 1 78.81 159 SER B C 1
ATOM 3916 O O . SER B 1 159 ? 0.401 -22.625 -33.5 1 78.81 159 SER B O 1
ATOM 3918 N N . ILE B 1 160 ? 1.112 -20.562 -33.531 1 81.75 160 ILE B N 1
ATOM 3919 C CA . ILE B 1 160 ? 0.387 -20.203 -32.312 1 81.75 160 ILE B CA 1
ATOM 3920 C C . ILE B 1 160 ? -1.115 -20.234 -32.594 1 81.75 160 ILE B C 1
ATOM 3922 O O . ILE B 1 160 ? -1.884 -20.797 -31.812 1 81.75 160 ILE B O 1
ATOM 3926 N N . GLU B 1 161 ? -1.45 -19.672 -33.688 1 85.75 161 GLU B N 1
ATOM 3927 C CA . GLU B 1 161 ? -2.867 -19.578 -34.031 1 85.75 161 GLU B CA 1
ATOM 3928 C C . GLU B 1 161 ? -3.453 -20.969 -34.312 1 85.75 161 GLU B C 1
ATOM 3930 O O . GLU B 1 161 ? -4.613 -21.234 -33.969 1 85.75 161 GLU B O 1
ATOM 3935 N N . ALA B 1 162 ? -2.695 -21.797 -34.844 1 85.19 162 ALA B N 1
ATOM 3936 C CA . ALA B 1 162 ? -3.154 -23.141 -35.188 1 85.19 162 ALA B CA 1
ATOM 3937 C C . ALA B 1 162 ? -3.488 -23.938 -33.938 1 85.19 162 ALA B C 1
ATOM 3939 O O . ALA B 1 162 ? -4.379 -24.781 -33.938 1 85.19 162 ALA B O 1
ATOM 3940 N N . ARG B 1 163 ? -2.871 -23.594 -32.906 1 88.25 163 ARG B N 1
ATOM 3941 C CA . ARG B 1 163 ? -3.021 -24.359 -31.672 1 88.25 163 ARG B CA 1
ATOM 3942 C C . ARG B 1 163 ? -4.02 -23.703 -30.719 1 88.25 163 ARG B C 1
ATOM 3944 O O . ARG B 1 163 ? -4.387 -24.281 -29.703 1 88.25 163 ARG B O 1
ATOM 3951 N N . ARG B 1 164 ? -4.488 -22.578 -31.047 1 90.81 164 ARG B N 1
ATOM 3952 C CA . ARG B 1 164 ? -5.27 -21.734 -30.141 1 90.81 164 ARG B CA 1
ATOM 3953 C C . ARG B 1 164 ? -6.551 -22.438 -29.703 1 90.81 164 ARG B C 1
ATOM 3955 O O . ARG B 1 164 ? -6.902 -22.438 -28.531 1 90.81 164 ARG B O 1
ATOM 3962 N N . PRO B 1 165 ? -7.32 -23.062 -30.625 1 93.81 165 PRO B N 1
ATOM 3963 C CA . PRO B 1 165 ? -8.555 -23.719 -30.188 1 93.81 165 PRO B CA 1
ATOM 3964 C C . PRO B 1 165 ? -8.297 -24.828 -29.172 1 93.81 165 PRO B C 1
ATOM 3966 O O . PRO B 1 165 ? -9.008 -24.922 -28.156 1 93.81 165 PRO B O 1
ATOM 3969 N N . ASP B 1 166 ? -7.309 -25.656 -29.391 1 95.75 166 ASP B N 1
ATOM 3970 C CA . ASP B 1 166 ? -6.988 -26.734 -28.453 1 95.75 166 ASP B CA 1
ATOM 3971 C C . ASP B 1 166 ? -6.43 -26.188 -27.141 1 95.75 166 ASP B C 1
ATOM 3973 O O . ASP B 1 166 ? -6.699 -26.734 -26.078 1 95.75 166 ASP B O 1
ATOM 3977 N N . PHE B 1 167 ? -5.676 -25.125 -27.281 1 95.06 167 PHE B N 1
ATOM 3978 C CA . PHE B 1 167 ? -5.16 -24.484 -26.078 1 95.06 167 PHE B CA 1
ATOM 3979 C C . PHE B 1 167 ? -6.301 -24.047 -25.172 1 95.06 167 PHE B C 1
ATOM 3981 O O . PHE B 1 167 ? -6.305 -24.328 -23.984 1 95.06 167 PHE B O 1
ATOM 3988 N N . LYS B 1 168 ? -7.27 -23.375 -25.734 1 95.56 168 LYS B N 1
ATOM 3989 C CA . LYS B 1 168 ? -8.406 -22.844 -24.984 1 95.56 168 LYS B CA 1
ATOM 3990 C C . LYS B 1 168 ? -9.266 -23.953 -24.406 1 95.56 168 LYS B C 1
ATOM 3992 O O . LYS B 1 168 ? -9.836 -23.812 -23.312 1 95.56 168 LYS B O 1
ATOM 3997 N N . ALA B 1 169 ? -9.266 -25.047 -25.047 1 96.56 169 ALA B N 1
ATOM 3998 C CA . ALA B 1 169 ? -10.156 -26.125 -24.656 1 96.56 169 ALA B CA 1
ATOM 3999 C C . ALA B 1 169 ? -9.508 -27 -23.594 1 96.56 169 ALA B C 1
ATOM 4001 O O . ALA B 1 169 ? -10.188 -27.469 -22.672 1 96.56 169 ALA B O 1
ATOM 4002 N N . TYR B 1 170 ? -8.164 -27.266 -23.734 1 97.44 170 TYR B N 1
ATOM 4003 C CA . TYR B 1 170 ? -7.625 -28.391 -22.984 1 97.44 170 TYR B CA 1
ATOM 4004 C C . TYR B 1 170 ? -6.484 -27.938 -22.078 1 97.44 170 TYR B C 1
ATOM 4006 O O . TYR B 1 170 ? -6.129 -28.641 -21.125 1 97.44 170 TYR B O 1
ATOM 4014 N N . ILE B 1 171 ? -5.895 -26.766 -22.359 1 97.44 171 ILE B N 1
ATOM 4015 C CA . ILE B 1 171 ? -4.719 -26.344 -21.594 1 97.44 171 ILE B CA 1
ATOM 4016 C C . ILE B 1 171 ? -5.094 -25.219 -20.656 1 97.44 171 ILE B C 1
ATOM 4018 O O . ILE B 1 171 ? -4.922 -25.328 -19.438 1 97.44 171 ILE B O 1
ATOM 4022 N N . GLU B 1 172 ? -5.719 -24.156 -21.141 1 96.62 172 GLU B N 1
ATOM 4023 C CA . GLU B 1 172 ? -6.023 -22.922 -20.422 1 96.62 172 GLU B CA 1
ATOM 4024 C C . GLU B 1 172 ? -6.906 -23.203 -19.203 1 96.62 172 GLU B C 1
ATOM 4026 O O . GLU B 1 172 ? -6.668 -22.672 -18.125 1 96.62 172 GLU B O 1
ATOM 4031 N N . PRO B 1 173 ? -7.867 -24.094 -19.281 1 97.38 173 PRO B N 1
ATOM 4032 C CA . PRO B 1 173 ? -8.766 -24.297 -18.141 1 97.38 173 PRO B CA 1
ATOM 4033 C C . PRO B 1 173 ? -8.062 -24.938 -16.953 1 97.38 173 PRO B C 1
ATOM 4035 O O . PRO B 1 173 ? -8.578 -24.906 -15.828 1 97.38 173 PRO B O 1
ATOM 4038 N N . GLN B 1 174 ? -6.918 -25.531 -17.203 1 98.06 174 GLN B N 1
ATOM 4039 C CA . GLN B 1 174 ? -6.191 -26.219 -16.125 1 98.06 174 GLN B CA 1
ATOM 4040 C C . GLN B 1 174 ? -5.785 -25.234 -15.031 1 98.06 174 GLN B C 1
ATOM 4042 O O . GLN B 1 174 ? -5.617 -25.641 -13.875 1 98.06 174 GLN B O 1
ATOM 4047 N N . ARG B 1 175 ? -5.648 -23.938 -15.359 1 97.75 175 ARG B N 1
ATOM 4048 C CA . ARG B 1 175 ? -5.211 -22.953 -14.383 1 97.75 175 ARG B CA 1
ATOM 4049 C C . ARG B 1 175 ? -6.215 -22.844 -13.234 1 97.75 175 ARG B C 1
ATOM 4051 O O . ARG B 1 175 ? -5.844 -22.531 -12.109 1 97.75 175 ARG B O 1
ATOM 4058 N N . GLY B 1 176 ? -7.445 -23.219 -13.469 1 97.25 176 GLY B N 1
ATOM 4059 C CA . GLY B 1 176 ? -8.477 -23.188 -12.438 1 97.25 176 GLY B CA 1
ATOM 4060 C C . GLY B 1 176 ? -8.312 -24.266 -11.391 1 97.25 176 GLY B C 1
ATOM 4061 O O . GLY B 1 176 ? -8.93 -24.203 -10.32 1 97.25 176 GLY B O 1
ATOM 4062 N N . HIS B 1 177 ? -7.434 -25.234 -11.656 1 97.44 177 HIS B N 1
ATOM 4063 C CA . HIS B 1 177 ? -7.254 -26.359 -10.742 1 97.44 177 HIS B CA 1
ATOM 4064 C C . HIS B 1 177 ? -5.957 -26.219 -9.953 1 97.44 177 HIS B C 1
ATOM 4066 O O . HIS B 1 177 ? -5.684 -27.031 -9.055 1 97.44 177 HIS B O 1
ATOM 4072 N N . ALA B 1 178 ? -5.188 -25.219 -10.227 1 98.25 178 ALA B N 1
ATOM 4073 C CA . ALA B 1 178 ? -3.855 -25.109 -9.633 1 98.25 178 ALA B CA 1
ATOM 4074 C C . ALA B 1 178 ? -3.92 -24.438 -8.266 1 98.25 178 ALA B C 1
ATOM 4076 O O . ALA B 1 178 ? -4.773 -23.578 -8.023 1 98.25 178 ALA B O 1
ATOM 4077 N N . ASP B 1 179 ? -2.969 -24.812 -7.363 1 98.12 179 ASP B N 1
ATOM 4078 C CA . ASP B 1 179 ? -2.811 -24.141 -6.078 1 98.12 179 ASP B CA 1
ATOM 4079 C C . ASP B 1 179 ? -2.236 -22.734 -6.27 1 98.12 179 ASP B C 1
ATOM 4081 O O . ASP B 1 179 ? -2.596 -21.812 -5.539 1 98.12 179 ASP B O 1
ATOM 4085 N N . ILE B 1 180 ? -1.355 -22.672 -7.238 1 98.69 180 ILE B N 1
ATOM 4086 C CA . ILE B 1 180 ? -0.721 -21.391 -7.566 1 98.69 180 ILE B CA 1
ATOM 4087 C C . ILE B 1 180 ? -0.714 -21.203 -9.078 1 98.69 180 ILE B C 1
ATOM 4089 O O . ILE B 1 180 ? -0.463 -22.141 -9.836 1 98.69 180 ILE B O 1
ATOM 4093 N N . VAL B 1 181 ? -1.046 -20.016 -9.477 1 98.75 181 VAL B N 1
ATOM 4094 C CA . VAL B 1 181 ? -0.875 -19.609 -10.875 1 98.75 181 VAL B CA 1
ATOM 4095 C C . VAL B 1 181 ? 0.11 -18.438 -10.953 1 98.75 181 VAL B C 1
ATOM 4097 O O . VAL B 1 181 ? -0.021 -17.453 -10.219 1 98.75 181 VAL B O 1
ATOM 4100 N N . ILE B 1 182 ? 1.131 -18.578 -11.75 1 98.69 182 ILE B N 1
ATOM 4101 C CA . ILE B 1 182 ? 2.018 -17.469 -12.078 1 98.69 182 ILE B CA 1
ATOM 4102 C C . ILE B 1 182 ? 1.651 -16.891 -13.445 1 98.69 182 ILE B C 1
ATOM 4104 O O . ILE B 1 182 ? 1.849 -17.547 -14.477 1 98.69 182 ILE B O 1
ATOM 4108 N N . ARG B 1 183 ? 1.142 -15.703 -13.438 1 98.44 183 ARG B N 1
ATOM 4109 C CA . ARG B 1 183 ? 0.667 -15.062 -14.664 1 98.44 183 ARG B CA 1
ATOM 4110 C C . ARG B 1 183 ? 1.62 -13.961 -15.109 1 98.44 183 ARG B C 1
ATOM 4112 O O . ARG B 1 183 ? 1.939 -13.055 -14.336 1 98.44 183 ARG B O 1
ATOM 4119 N N . VAL B 1 184 ? 2.104 -14.078 -16.344 1 97.62 184 VAL B N 1
ATOM 4120 C CA . VAL B 1 184 ? 3.041 -13.109 -16.891 1 97.62 184 VAL B CA 1
ATOM 4121 C C . VAL B 1 184 ? 2.34 -12.258 -17.953 1 97.62 184 VAL B C 1
ATOM 4123 O O . VAL B 1 184 ? 1.791 -12.781 -18.922 1 97.62 184 VAL B O 1
ATOM 4126 N N . MET B 1 185 ? 2.361 -10.945 -17.75 1 97.06 185 MET B N 1
ATOM 4127 C CA . MET B 1 185 ? 1.633 -9.992 -18.578 1 97.06 185 MET B CA 1
ATOM 4128 C C . MET B 1 185 ? 2.525 -8.82 -18.969 1 97.06 185 MET B C 1
ATOM 4130 O O . MET B 1 185 ? 3.596 -8.633 -18.391 1 97.06 185 MET B O 1
ATOM 4134 N N . PRO B 1 186 ? 2.061 -8.062 -19.969 1 95.69 186 PRO B N 1
ATOM 4135 C CA . PRO B 1 186 ? 2.793 -6.832 -20.266 1 95.69 186 PRO B CA 1
ATOM 4136 C C . PRO B 1 186 ? 2.725 -5.816 -19.125 1 95.69 186 PRO B C 1
ATOM 4138 O O . PRO B 1 186 ? 1.715 -5.742 -18.422 1 95.69 186 PRO B O 1
ATOM 4141 N N . THR B 1 187 ? 3.77 -5.016 -19.078 1 97.25 187 THR B N 1
ATOM 4142 C CA . THR B 1 187 ? 3.863 -4.004 -18.031 1 97.25 187 THR B CA 1
ATOM 4143 C C . THR B 1 187 ? 2.795 -2.93 -18.219 1 97.25 187 THR B C 1
ATOM 4145 O O . THR B 1 187 ? 2.344 -2.686 -19.344 1 97.25 187 THR B O 1
ATOM 4148 N N . GLN B 1 188 ? 2.324 -2.322 -17.141 1 96.19 188 GLN B N 1
ATOM 4149 C CA . GLN B 1 188 ? 1.445 -1.158 -17.172 1 96.19 188 GLN B CA 1
ATOM 4150 C C . GLN B 1 188 ? 2.209 0.118 -16.844 1 96.19 188 GLN B C 1
ATOM 4152 O O . GLN B 1 188 ? 1.623 1.201 -16.781 1 96.19 188 GLN B O 1
ATOM 4157 N N . LEU B 1 189 ? 3.475 -0.085 -16.594 1 95.94 189 LEU B N 1
ATOM 4158 C CA . LEU B 1 189 ? 4.293 1.061 -16.219 1 95.94 189 LEU B CA 1
ATOM 4159 C C . LEU B 1 189 ? 4.645 1.905 -17.438 1 95.94 189 LEU B C 1
ATOM 4161 O O . LEU B 1 189 ? 4.945 3.096 -17.297 1 95.94 189 LEU B O 1
ATOM 4165 N N . ILE B 1 190 ? 4.676 1.284 -18.609 1 95 190 ILE B N 1
ATOM 4166 C CA . ILE B 1 190 ? 5.055 1.943 -19.859 1 95 190 ILE B CA 1
ATOM 4167 C C . ILE B 1 190 ? 3.852 2.002 -20.797 1 95 190 ILE B C 1
ATOM 4169 O O . ILE B 1 190 ? 3.463 0.987 -21.391 1 95 190 ILE B O 1
ATOM 4173 N N . PRO B 1 191 ? 3.314 3.158 -20.969 1 91.12 191 PRO B N 1
ATOM 4174 C CA . PRO B 1 191 ? 2.174 3.262 -21.875 1 91.12 191 PRO B CA 1
ATOM 4175 C C . PRO B 1 191 ? 2.516 2.828 -23.297 1 91.12 191 PRO B C 1
ATOM 4177 O O . PRO B 1 191 ? 3.562 3.209 -23.828 1 91.12 191 PRO B O 1
ATOM 4180 N N . ASN B 1 192 ? 1.762 2.031 -23.938 1 89.44 192 ASN B N 1
ATOM 4181 C CA . ASN B 1 192 ? 1.912 1.573 -25.312 1 89.44 192 ASN B CA 1
ATOM 4182 C C . ASN B 1 192 ? 3.246 0.864 -25.531 1 89.44 192 ASN B C 1
ATOM 4184 O O . ASN B 1 192 ? 3.945 1.128 -26.5 1 89.44 192 ASN B O 1
ATOM 4188 N N . ASP B 1 193 ? 3.658 0.135 -24.531 1 89 193 ASP B N 1
ATOM 4189 C CA . ASP B 1 193 ? 4.898 -0.626 -24.625 1 89 193 ASP B CA 1
ATOM 4190 C C . ASP B 1 193 ? 4.828 -1.661 -25.75 1 89 193 ASP B C 1
ATOM 4192 O O . ASP B 1 193 ? 4.082 -2.639 -25.656 1 89 193 ASP B O 1
ATOM 4196 N N . THR B 1 194 ? 5.691 -1.555 -26.734 1 82.81 194 THR B N 1
ATOM 4197 C CA . THR B 1 194 ? 5.688 -2.48 -27.859 1 82.81 194 THR B CA 1
ATOM 4198 C C . THR B 1 194 ? 6.828 -3.488 -27.734 1 82.81 194 THR B C 1
ATOM 4200 O O . THR B 1 194 ? 6.816 -4.531 -28.391 1 82.81 194 THR B O 1
ATOM 4203 N N . GLU B 1 195 ? 7.793 -3.23 -26.969 1 82 195 GLU B N 1
ATOM 4204 C CA . GLU B 1 195 ? 8.961 -4.098 -26.859 1 82 195 GLU B CA 1
ATOM 4205 C C . GLU B 1 195 ? 8.672 -5.289 -25.953 1 82 195 GLU B C 1
ATOM 4207 O O . GLU B 1 195 ? 9.18 -6.391 -26.172 1 82 195 GLU B O 1
ATOM 4212 N N . ARG B 1 196 ? 7.824 -5.125 -24.969 1 85.81 196 ARG B N 1
ATOM 4213 C CA . ARG B 1 196 ? 7.383 -6.16 -24.031 1 85.81 196 ARG B CA 1
ATOM 4214 C C . ARG B 1 196 ? 8.57 -6.754 -23.281 1 85.81 196 ARG B C 1
ATOM 4216 O O . ARG B 1 196 ? 8.625 -7.965 -23.062 1 85.81 196 ARG B O 1
ATOM 4223 N N . LYS B 1 197 ? 9.57 -5.969 -22.953 1 87.25 197 LYS B N 1
ATOM 4224 C CA . LYS B 1 197 ? 10.742 -6.402 -22.188 1 87.25 197 LYS B CA 1
ATOM 4225 C C . LYS B 1 197 ? 10.484 -6.305 -20.688 1 87.25 197 LYS B C 1
ATOM 4227 O O . LYS B 1 197 ? 11 -7.113 -19.906 1 87.25 197 LYS B O 1
ATOM 4232 N N . VAL B 1 198 ? 9.75 -5.305 -20.375 1 94 198 VAL B N 1
ATOM 4233 C CA . VAL B 1 198 ? 9.336 -5.145 -18.984 1 94 198 VAL B CA 1
ATOM 4234 C C . VAL B 1 198 ? 8.023 -5.879 -18.734 1 94 198 VAL B C 1
ATOM 4236 O O . VAL B 1 198 ? 7.07 -5.73 -19.516 1 94 198 VAL B O 1
ATOM 4239 N N . LEU B 1 199 ? 8.039 -6.707 -17.672 1 96.75 199 LEU B N 1
ATOM 4240 C CA . LEU B 1 199 ? 6.898 -7.598 -17.484 1 96.75 199 LEU B CA 1
ATOM 4241 C C . LEU B 1 199 ? 6.172 -7.277 -16.188 1 96.75 199 LEU B C 1
ATOM 4243 O O . LEU B 1 199 ? 6.766 -6.727 -15.258 1 96.75 199 LEU B O 1
ATOM 4247 N N . ARG B 1 200 ? 4.906 -7.535 -16.172 1 98.19 200 ARG B N 1
ATOM 4248 C CA . ARG B 1 200 ? 4.043 -7.578 -14.992 1 98.19 200 ARG B CA 1
ATOM 4249 C C . ARG B 1 200 ? 3.672 -9.016 -14.641 1 98.19 200 ARG B C 1
ATOM 4251 O O . ARG B 1 200 ? 3.182 -9.766 -15.492 1 98.19 200 ARG B O 1
ATOM 4258 N N . VAL B 1 201 ? 3.967 -9.391 -13.391 1 98.69 201 VAL B N 1
ATOM 4259 C CA . VAL B 1 201 ? 3.791 -10.797 -13.023 1 98.69 201 VAL B CA 1
ATOM 4260 C C . VAL B 1 201 ? 2.91 -10.898 -11.781 1 98.69 201 VAL B C 1
ATOM 4262 O O . VAL B 1 201 ? 3.1 -10.156 -10.82 1 98.69 201 VAL B O 1
ATOM 4265 N N . GLN B 1 202 ? 1.964 -11.781 -11.828 1 98.81 202 GLN B N 1
ATOM 4266 C CA . GLN B 1 202 ? 1.084 -12.039 -10.695 1 98.81 202 GLN B CA 1
ATOM 4267 C C . GLN B 1 202 ? 1.296 -13.445 -10.141 1 98.81 202 GLN B C 1
ATOM 4269 O O . GLN B 1 202 ? 1.468 -14.398 -10.906 1 98.81 202 GLN B O 1
ATOM 4274 N N . LEU B 1 203 ? 1.417 -13.547 -8.867 1 98.88 203 LEU B N 1
ATOM 4275 C CA . LEU B 1 203 ? 1.312 -14.805 -8.133 1 98.88 203 LEU B CA 1
ATOM 4276 C C . LEU B 1 203 ? -0.089 -14.977 -7.555 1 98.88 203 LEU B C 1
ATOM 4278 O O . LEU B 1 203 ? -0.451 -14.312 -6.578 1 98.88 203 LEU B O 1
ATOM 4282 N N . ILE B 1 204 ? -0.859 -15.844 -8.148 1 98.81 204 ILE B N 1
ATOM 4283 C CA . ILE B 1 204 ? -2.223 -16.109 -7.707 1 98.81 204 ILE B CA 1
ATOM 4284 C C . ILE B 1 204 ? -2.244 -17.359 -6.812 1 98.81 204 ILE B C 1
ATOM 4286 O O . ILE B 1 204 ? -1.978 -18.469 -7.277 1 98.81 204 ILE B O 1
ATOM 4290 N N . GLN B 1 205 ? -2.553 -17.172 -5.547 1 98.75 205 GLN B N 1
ATOM 4291 C CA . GLN B 1 205 ? -2.471 -18.219 -4.535 1 98.75 205 GLN B CA 1
ATOM 4292 C C . GLN B 1 205 ? -3.859 -18.609 -4.035 1 98.75 205 GLN B C 1
ATOM 4294 O O . GLN B 1 205 ? -4.574 -17.797 -3.455 1 98.75 205 GLN B O 1
ATOM 4299 N N . ARG B 1 206 ? -4.195 -19.828 -4.199 1 97.88 206 ARG B N 1
ATOM 4300 C CA . ARG B 1 206 ? -5.504 -20.297 -3.756 1 97.88 206 ARG B CA 1
ATOM 4301 C C . ARG B 1 206 ? -5.586 -20.328 -2.234 1 97.88 206 ARG B C 1
ATOM 4303 O O . ARG B 1 206 ? -4.664 -20.797 -1.568 1 97.88 206 ARG B O 1
ATOM 4310 N N . GLU B 1 207 ? -6.66 -19.812 -1.726 1 96.12 207 GLU B N 1
ATOM 4311 C CA . GLU B 1 207 ? -6.883 -19.828 -0.283 1 96.12 207 GLU B CA 1
ATOM 4312 C C . GLU B 1 207 ? -7.652 -21.078 0.14 1 96.12 207 GLU B C 1
ATOM 4314 O O . GLU B 1 207 ? -8.289 -21.734 -0.688 1 96.12 207 GLU B O 1
ATOM 4319 N N . GLY B 1 208 ? -7.539 -21.438 1.389 1 92.75 208 GLY B N 1
ATOM 4320 C CA . GLY B 1 208 ? -8.352 -22.5 1.968 1 92.75 208 GLY B CA 1
ATOM 4321 C C . GLY B 1 208 ? -7.77 -23.891 1.758 1 92.75 208 GLY B C 1
ATOM 4322 O O . GLY B 1 208 ? -8.438 -24.891 2.014 1 92.75 208 GLY B O 1
ATOM 4323 N N . ARG B 1 209 ? -6.637 -24.016 1.196 1 91.38 209 ARG B N 1
ATOM 4324 C CA . ARG B 1 209 ? -5.977 -25.312 1.028 1 91.38 209 ARG B CA 1
ATOM 4325 C C . ARG B 1 209 ? -5.215 -25.703 2.287 1 91.38 209 ARG B C 1
ATOM 4327 O O . ARG B 1 209 ? -4.445 -24.906 2.828 1 91.38 209 ARG B O 1
ATOM 4334 N N . ASP B 1 210 ? -5.418 -26.859 2.648 1 89.31 210 ASP B N 1
ATOM 4335 C CA . ASP B 1 210 ? -4.781 -27.344 3.873 1 89.31 210 ASP B CA 1
ATOM 4336 C C . ASP B 1 210 ? -3.258 -27.281 3.758 1 89.31 210 ASP B C 1
ATOM 4338 O O . ASP B 1 210 ? -2.686 -27.766 2.775 1 89.31 210 ASP B O 1
ATOM 4342 N N . GLY B 1 211 ? -2.713 -26.703 4.738 1 89.81 211 GLY B N 1
ATOM 4343 C CA . GLY B 1 211 ? -1.263 -26.656 4.844 1 89.81 211 GLY B CA 1
ATOM 4344 C C . GLY B 1 211 ? -0.629 -25.594 3.959 1 89.81 211 GLY B C 1
ATOM 4345 O O . GLY B 1 211 ? 0.597 -25.484 3.9 1 89.81 211 GLY B O 1
ATOM 4346 N N . PHE B 1 212 ? -1.446 -24.891 3.281 1 94.62 212 PHE B N 1
ATOM 4347 C CA . PHE B 1 212 ? -0.935 -23.859 2.393 1 94.62 212 PHE B CA 1
ATOM 4348 C C . PHE B 1 212 ? -1.366 -22.469 2.867 1 94.62 212 PHE B C 1
ATOM 4350 O O . PHE B 1 212 ? -2.562 -22.188 2.965 1 94.62 212 PHE B O 1
ATOM 4357 N N . GLU B 1 213 ? -0.414 -21.656 3.174 1 96.06 213 GLU B N 1
ATOM 4358 C CA . GLU B 1 213 ? -0.664 -20.266 3.547 1 96.06 213 GLU B CA 1
ATOM 4359 C C . GLU B 1 213 ? -0.105 -19.312 2.502 1 96.06 213 GLU B C 1
ATOM 4361 O O . GLU B 1 213 ? 1.111 -19.203 2.328 1 96.06 213 GLU B O 1
ATOM 4366 N N . PRO B 1 214 ? -0.964 -18.562 1.863 1 97.81 214 PRO B N 1
ATOM 4367 C CA . PRO B 1 214 ? -0.5 -17.625 0.831 1 97.81 214 PRO B CA 1
ATOM 4368 C C . PRO B 1 214 ? 0.434 -16.547 1.382 1 97.81 214 PRO B C 1
ATOM 4370 O O . PRO B 1 214 ? 0.226 -16.062 2.494 1 97.81 214 PRO B O 1
ATOM 4373 N N . ALA B 1 215 ? 1.465 -16.25 0.656 1 98.5 215 ALA B N 1
ATOM 4374 C CA . ALA B 1 215 ? 2.322 -15.109 0.984 1 98.5 215 ALA B CA 1
ATOM 4375 C C . ALA B 1 215 ? 1.575 -13.789 0.806 1 98.5 215 ALA B C 1
ATOM 4377 O O . ALA B 1 215 ? 0.658 -13.695 -0.014 1 98.5 215 ALA B O 1
ATOM 4378 N N . TYR B 1 216 ? 1.92 -12.789 1.61 1 98.06 216 TYR B N 1
ATOM 4379 C CA . TYR B 1 216 ? 1.244 -11.5 1.487 1 98.06 216 TYR B CA 1
ATOM 4380 C C . TYR B 1 216 ? 2.217 -10.352 1.712 1 98.06 216 TYR B C 1
ATOM 4382 O O . TYR B 1 216 ? 3.346 -10.562 2.16 1 98.06 216 TYR B O 1
ATOM 4390 N N . LEU B 1 217 ? 1.813 -9.148 1.287 1 97.94 217 LEU B N 1
ATOM 4391 C CA . LEU B 1 217 ? 2.588 -7.914 1.388 1 97.94 217 LEU B CA 1
ATOM 4392 C C . LEU B 1 217 ? 2.023 -7.004 2.475 1 97.94 217 LEU B C 1
ATOM 4394 O O . LEU B 1 217 ? 0.863 -6.598 2.408 1 97.94 217 LEU B O 1
ATOM 4398 N N . PHE B 1 218 ? 2.771 -6.617 3.533 1 96.25 218 PHE B N 1
ATOM 4399 C CA . PHE B 1 218 ? 2.521 -5.637 4.586 1 96.25 218 PHE B CA 1
ATOM 4400 C C . PHE B 1 218 ? 1.392 -6.098 5.496 1 96.25 218 PHE B C 1
ATOM 4402 O O . PHE B 1 218 ? 1.578 -6.223 6.711 1 96.25 218 PHE B O 1
ATOM 4409 N N . ASP B 1 219 ? 0.178 -6.367 4.965 1 96 219 ASP B N 1
ATOM 4410 C CA . ASP B 1 219 ? -1.024 -6.613 5.754 1 96 219 ASP B CA 1
ATOM 4411 C C . ASP B 1 219 ? -1.893 -7.691 5.113 1 96 219 ASP B C 1
ATOM 4413 O O . ASP B 1 219 ? -2.506 -7.465 4.066 1 96 219 ASP B O 1
ATOM 4417 N N . GLU B 1 220 ? -2.027 -8.812 5.805 1 95.88 220 GLU B N 1
ATOM 4418 C CA . GLU B 1 220 ? -2.736 -9.969 5.258 1 95.88 220 GLU B CA 1
ATOM 4419 C C . GLU B 1 220 ? -4.215 -9.656 5.039 1 95.88 220 GLU B C 1
ATOM 4421 O O . GLU B 1 220 ? -4.887 -9.148 5.941 1 95.88 220 GLU B O 1
ATOM 4426 N N . GLY B 1 221 ? -4.668 -9.914 3.832 1 94.5 221 GLY B N 1
ATOM 4427 C CA . GLY B 1 221 ? -6.094 -9.82 3.555 1 94.5 221 GLY B CA 1
ATOM 4428 C C . GLY B 1 221 ? -6.527 -8.438 3.119 1 94.5 221 GLY B C 1
ATOM 4429 O O . GLY B 1 221 ? -7.691 -8.227 2.777 1 94.5 221 GLY B O 1
ATOM 4430 N N . SER B 1 222 ? -5.598 -7.477 3.121 1 95.94 222 SER B N 1
ATOM 4431 C CA . SER B 1 222 ? -5.922 -6.125 2.67 1 95.94 222 SER B CA 1
ATOM 4432 C C . SER B 1 222 ? -5.547 -5.93 1.206 1 95.94 222 SER B C 1
ATOM 4434 O O . SER B 1 222 ? -5.129 -6.871 0.533 1 95.94 222 SER B O 1
ATOM 4436 N N . THR B 1 223 ? -5.852 -4.75 0.717 1 97.06 223 THR B N 1
ATOM 4437 C CA . THR B 1 223 ? -5.43 -4.379 -0.629 1 97.06 223 THR B CA 1
ATOM 4438 C C . THR B 1 223 ? -4.352 -3.299 -0.581 1 97.06 223 THR B C 1
ATOM 4440 O O . THR B 1 223 ? -4.539 -2.258 0.054 1 97.06 223 THR B O 1
ATOM 4443 N N . ILE B 1 224 ? -3.271 -3.592 -1.298 1 98 224 ILE B N 1
ATOM 4444 C CA . ILE B 1 224 ? -2.119 -2.705 -1.178 1 98 224 ILE B CA 1
ATOM 4445 C C . ILE B 1 224 ? -1.526 -2.439 -2.559 1 98 224 ILE B C 1
ATOM 4447 O O . ILE B 1 224 ? -1.424 -3.352 -3.383 1 98 224 ILE B O 1
ATOM 4451 N N . GLN B 1 225 ? -1.208 -1.238 -2.816 1 98.19 225 GLN B N 1
ATOM 4452 C CA . GLN B 1 225 ? -0.285 -0.836 -3.873 1 98.19 225 GLN B CA 1
ATOM 4453 C C . GLN B 1 225 ? 0.946 -0.144 -3.293 1 98.19 225 GLN B C 1
ATOM 4455 O O . GLN B 1 225 ? 0.829 0.691 -2.395 1 98.19 225 GLN B O 1
ATOM 4460 N N . TRP B 1 226 ? 2.092 -0.543 -3.736 1 97.94 226 TRP B N 1
ATOM 4461 C CA . TRP B 1 226 ? 3.33 -0.068 -3.131 1 97.94 226 TRP B CA 1
ATOM 4462 C C . TRP B 1 226 ? 4.375 0.237 -4.199 1 97.94 226 TRP B C 1
ATOM 4464 O O . TRP B 1 226 ? 4.676 -0.61 -5.043 1 97.94 226 TRP B O 1
ATOM 4474 N N . THR B 1 227 ? 4.832 1.429 -4.27 1 96.5 227 THR B N 1
ATOM 4475 C CA . THR B 1 227 ? 6.02 1.819 -5.023 1 96.5 227 THR B CA 1
ATOM 4476 C C . THR B 1 227 ? 7.199 2.064 -4.086 1 96.5 227 THR B C 1
ATOM 4478 O O . THR B 1 227 ? 7.293 3.127 -3.465 1 96.5 227 THR B O 1
ATOM 4481 N N . PRO B 1 228 ? 8.047 1.105 -4.023 1 93.69 228 PRO B N 1
ATOM 4482 C CA . PRO B 1 228 ? 9.133 1.198 -3.039 1 93.69 228 PRO B CA 1
ATOM 4483 C C . PRO B 1 228 ? 10.102 2.338 -3.334 1 93.69 228 PRO B C 1
ATOM 4485 O O . PRO B 1 228 ? 10.75 2.855 -2.42 1 93.69 228 PRO B O 1
ATOM 4488 N N . CYS B 1 229 ? 10.227 2.729 -4.617 1 89.19 229 CYS B N 1
ATOM 4489 C CA . CYS B 1 229 ? 11.18 3.771 -4.977 1 89.19 229 CYS B CA 1
ATOM 4490 C C . CYS B 1 229 ? 10.664 5.148 -4.586 1 89.19 229 CYS B C 1
ATOM 4492 O O . CYS B 1 229 ? 9.5 5.477 -4.848 1 89.19 229 CYS B O 1
ATOM 4494 N N . GLY B 1 230 ? 11.477 5.871 -3.908 1 86.56 230 GLY B N 1
ATOM 4495 C CA . GLY B 1 230 ? 11.195 7.211 -3.422 1 86.56 230 GLY B CA 1
ATOM 4496 C C . GLY B 1 230 ? 12.383 7.863 -2.744 1 86.56 230 GLY B C 1
ATOM 4497 O O . GLY B 1 230 ? 13.391 8.148 -3.393 1 86.56 230 GLY B O 1
ATOM 4498 N N . ARG B 1 231 ? 12.219 7.887 -1.38 1 85.44 231 ARG B N 1
ATOM 4499 C CA . ARG B 1 231 ? 13.289 8.586 -0.682 1 85.44 231 ARG B CA 1
ATOM 4500 C C . ARG B 1 231 ? 14.414 7.625 -0.294 1 85.44 231 ARG B C 1
ATOM 4502 O O . ARG B 1 231 ? 15.586 7.988 -0.334 1 85.44 231 ARG B O 1
ATOM 4509 N N . LYS B 1 232 ? 14.055 6.387 -0.038 1 79 232 LYS B N 1
ATOM 4510 C CA . LYS B 1 232 ? 15.031 5.426 0.461 1 79 232 LYS B CA 1
ATOM 4511 C C . LYS B 1 232 ? 15.617 4.598 -0.677 1 79 232 LYS B C 1
ATOM 4513 O O . LYS B 1 232 ? 16.781 4.207 -0.629 1 79 232 LYS B O 1
ATOM 4518 N N . LEU B 1 233 ? 14.766 4.27 -1.645 1 82.5 233 LEU B N 1
ATOM 4519 C CA . LEU B 1 233 ? 15.18 3.469 -2.791 1 82.5 233 LEU B CA 1
ATOM 4520 C C . LEU B 1 233 ? 15.031 4.262 -4.086 1 82.5 233 LEU B C 1
ATOM 4522 O O . LEU B 1 233 ? 14.039 4.965 -4.285 1 82.5 233 LEU B O 1
ATOM 4526 N N . THR B 1 234 ? 16.094 4.23 -4.82 1 83.94 234 THR B N 1
ATOM 4527 C CA . THR B 1 234 ? 16.047 4.863 -6.133 1 83.94 234 THR B CA 1
ATOM 4528 C C . THR B 1 234 ? 15.922 3.812 -7.234 1 83.94 234 THR B C 1
ATOM 4530 O O . THR B 1 234 ? 16.578 2.773 -7.184 1 83.94 234 THR B O 1
ATOM 4533 N N . CYS B 1 235 ? 15.008 4.047 -8.109 1 86.5 235 CYS B N 1
ATOM 4534 C CA . CYS B 1 235 ? 14.82 3.135 -9.227 1 86.5 235 CYS B CA 1
ATOM 4535 C C . CYS B 1 235 ? 14.945 3.871 -10.555 1 86.5 235 CYS B C 1
ATOM 4537 O O . CYS B 1 235 ? 14.617 5.055 -10.648 1 86.5 235 CYS B O 1
ATOM 4539 N N . SER B 1 236 ? 15.484 3.199 -11.531 1 88 236 SER B N 1
ATOM 4540 C CA . SER B 1 236 ? 15.5 3.746 -12.883 1 88 236 SER B CA 1
ATOM 4541 C C . SER B 1 236 ? 14.156 3.568 -13.578 1 88 236 SER B C 1
ATOM 4543 O O . SER B 1 236 ? 13.312 2.801 -13.109 1 88 236 SER B O 1
ATOM 4545 N N . TYR B 1 237 ? 14.047 4.32 -14.648 1 89.75 237 TYR B N 1
ATOM 4546 C CA . TYR B 1 237 ? 12.836 4.164 -15.453 1 89.75 237 TYR B CA 1
ATOM 4547 C C . TYR B 1 237 ? 12.68 2.727 -15.938 1 89.75 237 TYR B C 1
ATOM 4549 O O . TYR B 1 237 ? 13.656 2.107 -16.375 1 89.75 237 TYR B O 1
ATOM 4557 N N . PRO B 1 238 ? 11.477 2.232 -15.984 1 93.44 238 PRO B N 1
ATOM 4558 C CA . PRO B 1 238 ? 10.164 2.777 -15.641 1 93.44 238 PRO B CA 1
ATOM 4559 C C . PRO B 1 238 ? 9.812 2.578 -14.172 1 93.44 238 PRO B C 1
ATOM 4561 O O . PRO B 1 238 ? 8.703 2.918 -13.75 1 93.44 238 PRO B O 1
ATOM 4564 N N . GLY B 1 239 ? 10.688 2.078 -13.422 1 91.44 239 GLY B N 1
ATOM 4565 C CA . GLY B 1 239 ? 10.469 1.81 -12.008 1 91.44 239 GLY B CA 1
ATOM 4566 C C . GLY B 1 239 ? 9.891 0.431 -11.75 1 91.44 239 GLY B C 1
ATOM 4567 O O . GLY B 1 239 ? 10.031 -0.473 -12.578 1 91.44 239 GLY B O 1
ATOM 4568 N N . ILE B 1 240 ? 9.367 0.294 -10.5 1 95.5 240 ILE B N 1
ATOM 4569 C CA . ILE B 1 240 ? 8.781 -0.973 -10.078 1 95.5 240 ILE B CA 1
ATOM 4570 C C . ILE B 1 240 ? 7.586 -0.708 -9.164 1 95.5 240 ILE B C 1
ATOM 4572 O O . ILE B 1 240 ? 7.594 0.248 -8.391 1 95.5 240 ILE B O 1
ATOM 4576 N N . ARG B 1 241 ? 6.598 -1.438 -9.281 1 97.5 241 ARG B N 1
ATOM 4577 C CA . ARG B 1 241 ? 5.402 -1.355 -8.445 1 97.5 241 ARG B CA 1
ATOM 4578 C C . ARG B 1 241 ? 4.953 -2.74 -7.996 1 97.5 241 ARG B C 1
ATOM 4580 O O . ARG B 1 241 ? 4.98 -3.693 -8.781 1 97.5 241 ARG B O 1
ATOM 4587 N N . LEU B 1 242 ? 4.633 -2.828 -6.75 1 98.31 242 LEU B N 1
ATOM 4588 C CA . LEU B 1 242 ? 4.074 -4.062 -6.211 1 98.31 242 LEU B CA 1
ATOM 4589 C C . LEU B 1 242 ? 2.623 -3.861 -5.781 1 98.31 242 LEU B C 1
ATOM 4591 O O . LEU B 1 242 ? 2.219 -2.744 -5.449 1 98.31 242 LEU B O 1
ATOM 4595 N N . ALA B 1 243 ? 1.895 -4.875 -5.836 1 98.69 243 ALA B N 1
ATOM 4596 C CA . ALA B 1 243 ? 0.507 -4.852 -5.383 1 98.69 243 ALA B CA 1
ATOM 4597 C C . ALA B 1 243 ? 0.128 -6.172 -4.715 1 98.69 243 ALA B C 1
ATOM 4599 O O . ALA B 1 243 ? 0.779 -7.195 -4.938 1 98.69 243 ALA B O 1
ATOM 4600 N N . TYR B 1 244 ? -0.838 -6.137 -3.875 1 98.62 244 TYR B N 1
ATOM 4601 C CA . TYR B 1 244 ? -1.358 -7.297 -3.156 1 98.62 244 TYR B CA 1
ATOM 4602 C C . TYR B 1 244 ? -2.84 -7.121 -2.842 1 98.62 244 TYR B C 1
ATOM 4604 O O . TYR B 1 244 ? -3.293 -6.012 -2.553 1 98.62 244 TYR B O 1
ATOM 4612 N N . GLY B 1 245 ? -3.535 -8.273 -2.848 1 98.19 245 GLY B N 1
ATOM 4613 C CA . GLY B 1 245 ? -4.902 -8.18 -2.361 1 98.19 245 GLY B CA 1
ATOM 4614 C C . GLY B 1 245 ? -5.711 -9.438 -2.613 1 98.19 245 GLY B C 1
ATOM 4615 O O . GLY B 1 245 ? -5.262 -10.344 -3.324 1 98.19 245 GLY B O 1
ATOM 4616 N N . PRO B 1 246 ? -6.891 -9.453 -1.968 1 96.69 246 PRO B N 1
ATOM 4617 C CA . PRO B 1 246 ? -7.812 -10.562 -2.205 1 96.69 246 PRO B CA 1
ATOM 4618 C C . PRO B 1 246 ? -8.5 -10.477 -3.568 1 96.69 246 PRO B C 1
ATOM 4620 O O . PRO B 1 246 ? -8.672 -9.383 -4.109 1 96.69 246 PRO B O 1
ATOM 4623 N N . ASP B 1 247 ? -8.805 -11.594 -4.145 1 97.12 247 ASP B N 1
ATOM 4624 C CA . ASP B 1 247 ? -9.508 -11.688 -5.418 1 97.12 247 ASP B CA 1
ATOM 4625 C C . ASP B 1 247 ? -10.266 -13.008 -5.531 1 97.12 247 ASP B C 1
ATOM 4627 O O . ASP B 1 247 ? -10.336 -13.773 -4.566 1 97.12 247 ASP B O 1
ATOM 4631 N N . THR B 1 248 ? -10.914 -13.172 -6.566 1 97 248 THR B N 1
ATOM 4632 C CA . THR B 1 248 ? -11.516 -14.438 -6.953 1 97 248 THR B CA 1
ATOM 4633 C C . THR B 1 248 ? -10.969 -14.906 -8.297 1 97 248 THR B C 1
ATOM 4635 O O . THR B 1 248 ? -10.75 -14.102 -9.203 1 97 248 THR B O 1
ATOM 4638 N N . TYR B 1 249 ? -10.68 -16.203 -8.391 1 96.94 249 TYR B N 1
ATOM 4639 C CA . TYR B 1 249 ? -10.109 -16.812 -9.586 1 96.94 249 TYR B CA 1
ATOM 4640 C C . TYR B 1 249 ? -10.719 -18.188 -9.852 1 96.94 249 TYR B C 1
ATOM 4642 O O . TYR B 1 249 ? -10.531 -19.109 -9.07 1 96.94 249 TYR B O 1
ATOM 4650 N N . TYR B 1 250 ? -11.5 -18.344 -10.922 1 95.5 250 TYR B N 1
ATOM 4651 C CA . TYR B 1 250 ? -12.195 -19.578 -11.297 1 95.5 250 TYR B CA 1
ATOM 4652 C C . TYR B 1 250 ? -13.031 -20.109 -10.133 1 95.5 250 TYR B C 1
ATOM 4654 O O . TYR B 1 250 ? -12.977 -21.297 -9.812 1 95.5 250 TYR B O 1
ATOM 4662 N N . GLY B 1 251 ? -13.695 -19.203 -9.477 1 94.88 251 GLY B N 1
ATOM 4663 C CA . GLY B 1 251 ? -14.641 -19.578 -8.438 1 94.88 251 GLY B CA 1
ATOM 4664 C C . GLY B 1 251 ? -13.992 -19.797 -7.082 1 94.88 251 GLY B C 1
ATOM 4665 O O . GLY B 1 251 ? -14.672 -20.125 -6.109 1 94.88 251 GLY B O 1
ATOM 4666 N N . HIS B 1 252 ? -12.672 -19.562 -7.008 1 96.12 252 HIS B N 1
ATOM 4667 C CA . HIS B 1 252 ? -11.969 -19.734 -5.742 1 96.12 252 HIS B CA 1
ATOM 4668 C C . HIS B 1 252 ? -11.484 -18.406 -5.195 1 96.12 252 HIS B C 1
A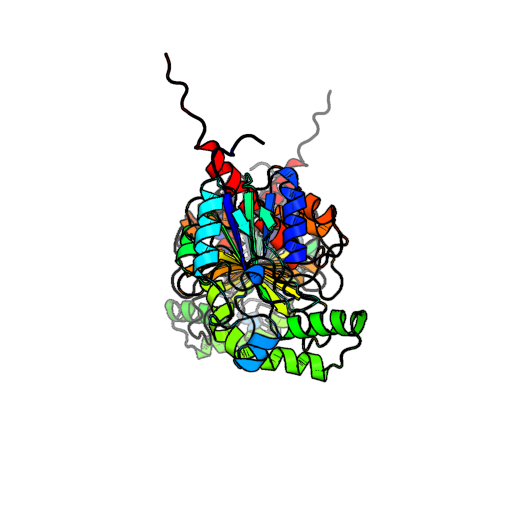TOM 4670 O O . HIS B 1 252 ? -11.094 -17.516 -5.961 1 96.12 252 HIS B O 1
ATOM 4676 N N . GLU B 1 253 ? -11.516 -18.312 -3.824 1 96.62 253 GLU B N 1
ATOM 4677 C CA . GLU B 1 253 ? -10.844 -17.188 -3.193 1 96.62 253 GLU B CA 1
ATOM 4678 C C . GLU B 1 253 ? -9.328 -17.297 -3.316 1 96.62 253 GLU B C 1
ATOM 4680 O O . GLU B 1 253 ? -8.766 -18.375 -3.102 1 96.62 253 GLU B O 1
ATOM 4685 N N . VAL B 1 254 ? -8.75 -16.172 -3.729 1 98.25 254 VAL B N 1
ATOM 4686 C CA . VAL B 1 254 ? -7.301 -16.219 -3.898 1 98.25 254 VAL B CA 1
ATOM 4687 C C . VAL B 1 254 ? -6.672 -14.953 -3.312 1 98.25 254 VAL B C 1
ATOM 4689 O O . VAL B 1 254 ? -7.359 -13.945 -3.107 1 98.25 254 VAL B O 1
ATOM 4692 N N . SER B 1 255 ? -5.453 -15.039 -2.967 1 98.12 255 SER B N 1
ATOM 4693 C CA . SER B 1 255 ? -4.582 -13.906 -2.678 1 98.12 255 SER B CA 1
ATOM 4694 C C . SER B 1 255 ? -3.6 -13.656 -3.816 1 98.12 255 SER B C 1
ATOM 4696 O O . SER B 1 255 ? -2.926 -14.586 -4.273 1 98.12 255 SER B O 1
ATOM 4698 N N . VAL B 1 256 ? -3.525 -12.398 -4.25 1 98.75 256 VAL B N 1
ATOM 4699 C CA . VAL B 1 256 ? -2.713 -12.109 -5.426 1 98.75 256 VAL B CA 1
ATOM 4700 C C . VAL B 1 256 ? -1.581 -11.156 -5.047 1 98.75 256 VAL B C 1
ATOM 4702 O O . VAL B 1 256 ? -1.822 -10.094 -4.473 1 98.75 256 VAL B O 1
ATOM 4705 N N . LEU B 1 257 ? -0.391 -11.57 -5.316 1 98.75 257 LEU B N 1
ATOM 4706 C CA . LEU B 1 257 ? 0.78 -10.695 -5.301 1 98.75 257 LEU B CA 1
ATOM 4707 C C . LEU B 1 257 ? 1.183 -10.305 -6.719 1 98.75 257 LEU B C 1
ATOM 4709 O O . LEU B 1 257 ? 1.148 -11.133 -7.633 1 98.75 257 LEU B O 1
ATOM 4713 N N . GLU B 1 258 ? 1.589 -9.07 -6.895 1 98.81 258 GLU B N 1
ATOM 4714 C CA . GLU B 1 258 ? 1.969 -8.609 -8.227 1 98.81 258 GLU B CA 1
ATOM 4715 C C . GLU B 1 258 ? 3.256 -7.789 -8.18 1 98.81 258 GLU B C 1
ATOM 4717 O O . GLU B 1 258 ? 3.461 -6.996 -7.254 1 98.81 258 GLU B O 1
ATOM 4722 N N . VAL B 1 259 ? 4.086 -8.031 -9.102 1 98.31 259 VAL B N 1
ATOM 4723 C CA . VAL B 1 259 ? 5.262 -7.207 -9.359 1 98.31 259 VAL B CA 1
ATOM 4724 C C . VAL B 1 259 ? 5.219 -6.676 -10.789 1 98.31 259 VAL B C 1
ATOM 4726 O O . VAL B 1 259 ? 5.16 -7.453 -11.742 1 98.31 259 VAL B O 1
ATOM 4729 N N . ASP B 1 260 ? 5.164 -5.418 -10.977 1 98.25 260 ASP B N 1
ATOM 4730 C CA . ASP B 1 260 ? 5.277 -4.742 -12.266 1 98.25 260 ASP B CA 1
ATOM 4731 C C . ASP B 1 260 ? 6.605 -3.998 -12.375 1 98.25 260 ASP B C 1
ATOM 4733 O O . ASP B 1 260 ? 6.859 -3.045 -11.633 1 98.25 260 ASP B O 1
ATOM 4737 N N . GLY B 1 261 ? 7.414 -4.504 -13.281 1 96.5 261 GLY B N 1
ATOM 4738 C CA . GLY B 1 261 ? 8.734 -3.914 -13.43 1 96.5 261 GLY B CA 1
ATOM 4739 C C . GLY B 1 261 ? 9.859 -4.871 -13.078 1 96.5 261 GLY B C 1
ATOM 4740 O O . GLY B 1 261 ? 9.664 -6.086 -13.055 1 96.5 261 GLY B O 1
ATOM 4741 N N . GLN B 1 262 ? 11.109 -4.258 -12.891 1 94.31 262 GLN B N 1
ATOM 4742 C CA . GLN B 1 262 ? 12.297 -5.066 -12.656 1 94.31 262 GLN B CA 1
ATOM 4743 C C . GLN B 1 262 ? 13.117 -4.527 -11.484 1 94.31 262 GLN B C 1
ATOM 4745 O O . GLN B 1 262 ? 13.078 -3.33 -11.203 1 94.31 262 GLN B O 1
ATOM 4750 N N . PHE B 1 263 ? 13.766 -5.449 -10.883 1 92.44 263 PHE B N 1
ATOM 4751 C CA . PHE B 1 263 ? 14.727 -5.082 -9.852 1 92.44 263 PHE B CA 1
ATOM 4752 C C . PHE B 1 263 ? 16.047 -4.664 -10.477 1 92.44 263 PHE B C 1
ATOM 4754 O O . PHE B 1 263 ? 16.594 -5.371 -11.328 1 92.44 263 PHE B O 1
ATOM 4761 N N . GLU B 1 264 ? 16.641 -3.613 -10.055 1 88.19 264 GLU B N 1
ATOM 4762 C CA . GLU B 1 264 ? 17.891 -3.123 -10.625 1 88.19 264 GLU B CA 1
ATOM 4763 C C . GLU B 1 264 ? 19.094 -3.74 -9.914 1 88.19 264 GLU B C 1
ATOM 4765 O O . GLU B 1 264 ? 20.156 -3.906 -10.523 1 88.19 264 GLU B O 1
ATOM 4770 N N . ASN B 1 265 ? 18.875 -3.941 -8.602 1 85.44 265 ASN B N 1
ATOM 4771 C CA . ASN B 1 265 ? 19.984 -4.477 -7.824 1 85.44 265 ASN B CA 1
ATOM 4772 C C . ASN B 1 265 ? 19.5 -5.367 -6.688 1 85.44 265 ASN B C 1
ATOM 4774 O O . ASN B 1 265 ? 18.297 -5.543 -6.508 1 85.44 265 ASN B O 1
ATOM 4778 N N . LEU B 1 266 ? 20.422 -5.883 -6.055 1 81.38 266 LEU B N 1
ATOM 4779 C CA . LEU B 1 266 ? 20.141 -6.84 -4.984 1 81.38 266 LEU B CA 1
ATOM 4780 C C . LEU B 1 266 ? 19.484 -6.152 -3.801 1 81.38 266 LEU B C 1
ATOM 4782 O O . LEU B 1 266 ? 18.641 -6.75 -3.129 1 81.38 266 LEU B O 1
ATOM 4786 N N . GLU B 1 267 ? 19.797 -4.992 -3.631 1 81.88 267 GLU B N 1
ATOM 4787 C CA . GLU B 1 267 ? 19.25 -4.242 -2.504 1 81.88 267 GLU B CA 1
ATOM 4788 C C . GLU B 1 267 ? 17.734 -4.094 -2.615 1 81.88 267 GLU B C 1
ATOM 4790 O O . GLU B 1 267 ? 17.016 -4.219 -1.621 1 81.88 267 GLU B O 1
ATOM 4795 N N . GLU B 1 268 ? 17.328 -3.959 -3.793 1 87.88 268 GLU B N 1
ATOM 4796 C CA . GLU B 1 268 ? 15.891 -3.846 -4.031 1 87.88 268 GLU B CA 1
ATOM 4797 C C . GLU B 1 268 ? 15.18 -5.16 -3.725 1 87.88 268 GLU B C 1
ATOM 4799 O O . GLU B 1 268 ? 14.102 -5.16 -3.119 1 87.88 268 GLU B O 1
ATOM 4804 N N . MET B 1 269 ? 15.836 -6.188 -4.059 1 90 269 MET B N 1
ATOM 4805 C CA . MET B 1 269 ? 15.227 -7.504 -3.865 1 90 269 MET B CA 1
ATOM 4806 C C . MET B 1 269 ? 15.109 -7.836 -2.383 1 90 269 MET B C 1
ATOM 4808 O O . MET B 1 269 ? 14.062 -8.305 -1.929 1 90 269 MET B O 1
ATOM 4812 N N . ILE B 1 270 ? 16.172 -7.586 -1.699 1 91.19 270 ILE B N 1
ATOM 4813 C CA . ILE B 1 270 ? 16.172 -7.859 -0.267 1 91.19 270 ILE B CA 1
ATOM 4814 C C . ILE B 1 270 ? 15.156 -6.965 0.437 1 91.19 270 ILE B C 1
ATOM 4816 O O . ILE B 1 270 ? 14.516 -7.383 1.405 1 91.19 270 ILE B O 1
ATOM 4820 N N . TYR B 1 271 ? 15.133 -5.758 -0.029 1 92.5 271 TYR B N 1
ATOM 4821 C CA . TYR B 1 271 ? 14.203 -4.797 0.545 1 92.5 271 TYR B CA 1
ATOM 4822 C C . TYR B 1 271 ? 12.766 -5.266 0.379 1 92.5 271 TYR B C 1
ATOM 4824 O O . TYR B 1 271 ? 11.977 -5.23 1.329 1 92.5 271 TYR B O 1
ATOM 4832 N N . VAL B 1 272 ? 12.414 -5.766 -0.764 1 92.44 272 VAL B N 1
ATOM 4833 C CA . VAL B 1 272 ? 11.07 -6.254 -1.051 1 92.44 272 VAL B CA 1
ATOM 4834 C C . VAL B 1 272 ? 10.797 -7.52 -0.239 1 92.44 272 VAL B C 1
ATOM 4836 O O . VAL B 1 272 ? 9.727 -7.664 0.351 1 92.44 272 VAL B O 1
ATOM 4839 N N . GLU B 1 273 ? 11.742 -8.414 -0.183 1 94.56 273 GLU B N 1
ATOM 4840 C CA . GLU B 1 273 ? 11.602 -9.641 0.595 1 94.56 273 GLU B CA 1
ATOM 4841 C C . GLU B 1 273 ? 11.266 -9.336 2.053 1 94.56 273 GLU B C 1
ATOM 4843 O O . GLU B 1 273 ? 10.469 -10.039 2.676 1 94.56 273 GLU B O 1
ATOM 4848 N N . GLY B 1 274 ? 11.883 -8.258 2.516 1 94.88 274 GLY B N 1
ATOM 4849 C CA . GLY B 1 274 ? 11.688 -7.883 3.906 1 94.88 274 GLY B CA 1
ATOM 4850 C C . GLY B 1 274 ? 10.266 -7.461 4.219 1 94.88 274 GLY B C 1
ATOM 4851 O O . GLY B 1 274 ? 9.875 -7.395 5.383 1 94.88 274 GLY B O 1
ATOM 4852 N N . HIS B 1 275 ? 9.477 -7.18 3.217 1 96 275 HIS B N 1
ATOM 4853 C CA . HIS B 1 275 ? 8.109 -6.723 3.436 1 96 275 HIS B CA 1
ATOM 4854 C C . HIS B 1 275 ? 7.098 -7.805 3.07 1 96 275 HIS B C 1
ATOM 4856 O O . HIS B 1 275 ? 5.891 -7.57 3.107 1 96 275 HIS B O 1
ATOM 4862 N N . LEU B 1 276 ? 7.594 -8.945 2.658 1 97.38 276 LEU B N 1
ATOM 4863 C CA . LEU B 1 276 ? 6.746 -10.109 2.41 1 97.38 276 LEU B CA 1
ATOM 4864 C C . LEU B 1 276 ? 6.641 -10.984 3.656 1 97.38 276 LEU B C 1
ATOM 4866 O O . LEU B 1 276 ? 7.594 -11.086 4.43 1 97.38 276 LEU B O 1
ATOM 4870 N N . SER B 1 277 ? 5.465 -11.539 3.82 1 97.5 277 SER B N 1
ATOM 4871 C CA . SER B 1 277 ? 5.219 -12.438 4.945 1 97.5 277 SER B CA 1
ATOM 4872 C C . SER B 1 277 ? 4.691 -13.789 4.473 1 97.5 277 SER B C 1
ATOM 4874 O O . SER B 1 277 ? 4.145 -13.898 3.373 1 97.5 277 SER B O 1
ATOM 4876 N N . LYS B 1 278 ? 4.977 -14.867 5.281 1 97.88 278 LYS B N 1
ATOM 4877 C CA . LYS B 1 278 ? 4.555 -16.234 5.004 1 97.88 278 LYS B CA 1
ATOM 4878 C C . LYS B 1 278 ? 5.176 -16.75 3.711 1 97.88 278 LYS B C 1
ATOM 4880 O O . LYS B 1 278 ? 4.477 -17.312 2.863 1 97.88 278 LYS B O 1
ATOM 4885 N N . THR B 1 279 ? 6.441 -16.469 3.537 1 97.81 279 THR B N 1
ATOM 4886 C CA . THR B 1 279 ? 7.168 -16.875 2.338 1 97.81 279 THR B CA 1
ATOM 4887 C C . THR B 1 279 ? 7.699 -18.297 2.486 1 97.81 279 THR B C 1
ATOM 4889 O O . THR B 1 279 ? 8.141 -18.906 1.507 1 97.81 279 THR B O 1
ATOM 4892 N N . ASP B 1 280 ? 7.707 -18.844 3.74 1 97.31 280 ASP B N 1
ATOM 4893 C CA . ASP B 1 280 ? 8.211 -20.172 4.078 1 97.31 280 ASP B CA 1
ATOM 4894 C C . ASP B 1 280 ? 9.727 -20.234 3.93 1 97.31 280 ASP B C 1
ATOM 4896 O O . ASP B 1 280 ? 10.281 -21.297 3.666 1 97.31 280 ASP B O 1
ATOM 4900 N N . THR B 1 281 ? 10.344 -19.031 3.93 1 96.31 281 THR B N 1
ATOM 4901 C CA . THR B 1 281 ? 11.797 -19 4.012 1 96.31 281 THR B CA 1
ATOM 4902 C C . THR B 1 281 ? 12.273 -19.547 5.359 1 96.31 281 THR B C 1
ATOM 4904 O O . THR B 1 281 ? 11.57 -19.422 6.363 1 96.31 281 THR B O 1
ATOM 4907 N N . GLN B 1 282 ? 13.391 -20.141 5.402 1 94.44 282 GLN B N 1
ATOM 4908 C CA . GLN B 1 282 ? 13.945 -20.672 6.641 1 94.44 282 GLN B CA 1
ATOM 4909 C C . GLN B 1 282 ? 14.773 -19.609 7.371 1 94.44 282 GLN B C 1
ATOM 4911 O O . GLN B 1 282 ? 14.969 -19.703 8.586 1 94.44 282 GLN B O 1
ATOM 4916 N N . TYR B 1 283 ? 15.305 -18.641 6.676 1 93.88 283 TYR B N 1
ATOM 4917 C CA . TYR B 1 283 ? 16.047 -17.516 7.238 1 93.88 283 TYR B CA 1
ATOM 4918 C C . TYR B 1 283 ? 15.836 -16.266 6.395 1 93.88 283 TYR B C 1
ATOM 4920 O O . TYR B 1 283 ? 15.477 -16.344 5.219 1 93.88 283 TYR B O 1
ATOM 4928 N N . TYR B 1 284 ? 16.031 -15.141 7.012 1 91.38 284 TYR B N 1
ATOM 4929 C CA . TYR B 1 284 ? 15.906 -13.875 6.297 1 91.38 284 TYR B CA 1
ATOM 4930 C C . TYR B 1 284 ? 16.922 -13.781 5.164 1 91.38 284 TYR B C 1
ATOM 4932 O O . TYR B 1 284 ? 18.109 -14.016 5.371 1 91.38 284 TYR B O 1
ATOM 4940 N N . GLY B 1 285 ? 16.406 -13.5 3.926 1 93.25 285 GLY B N 1
ATOM 4941 C CA . GLY B 1 285 ? 17.281 -13.352 2.785 1 93.25 285 GLY B CA 1
ATOM 4942 C C . GLY B 1 285 ? 17.359 -14.594 1.914 1 93.25 285 GLY B C 1
ATOM 4943 O O . GLY B 1 285 ? 17.969 -14.586 0.85 1 93.25 285 GLY B O 1
ATOM 4944 N N . GLU B 1 286 ? 16.703 -15.688 2.316 1 94.81 286 GLU B N 1
ATOM 4945 C CA . GLU B 1 286 ? 16.797 -16.938 1.557 1 94.81 286 GLU B CA 1
ATOM 4946 C C . GLU B 1 286 ? 16.234 -16.75 0.147 1 94.81 286 GLU B C 1
ATOM 4948 O O . GLU B 1 286 ? 16.812 -17.25 -0.822 1 94.81 286 GLU B O 1
ATOM 4953 N N . LEU B 1 287 ? 15.102 -16.109 0.055 1 94.69 287 LEU B N 1
ATOM 4954 C CA . LEU B 1 287 ? 14.477 -15.875 -1.243 1 94.69 287 LEU B CA 1
ATOM 4955 C C . LEU B 1 287 ? 15.438 -15.148 -2.182 1 94.69 287 LEU B C 1
ATOM 4957 O O . LEU B 1 287 ? 15.656 -15.586 -3.314 1 94.69 287 LEU B O 1
ATOM 4961 N N . THR B 1 288 ? 16.047 -14.117 -1.672 1 93 288 THR B N 1
ATOM 4962 C CA . THR B 1 288 ? 17 -13.336 -2.449 1 93 288 THR B CA 1
ATOM 4963 C C . THR B 1 288 ? 18.219 -14.172 -2.801 1 93 288 THR B C 1
ATOM 4965 O O . THR B 1 288 ? 18.719 -14.117 -3.93 1 93 288 THR B O 1
ATOM 4968 N N . HIS B 1 289 ? 18.672 -14.953 -1.883 1 92.75 289 HIS B N 1
ATOM 4969 C CA . HIS B 1 289 ? 19.828 -15.82 -2.092 1 92.75 289 HIS B CA 1
ATOM 4970 C C . HIS B 1 289 ? 19.562 -16.812 -3.217 1 92.75 289 HIS B C 1
ATOM 4972 O O . HIS B 1 289 ? 20.406 -16.984 -4.102 1 92.75 289 HIS B O 1
ATOM 4978 N N . LEU B 1 290 ? 18.469 -17.422 -3.207 1 91.81 290 LEU B N 1
ATOM 4979 C CA . LEU B 1 290 ? 18.109 -18.406 -4.207 1 91.81 290 LEU B CA 1
ATOM 4980 C C . LEU B 1 290 ? 18 -17.781 -5.59 1 91.81 290 LEU B C 1
ATOM 4982 O O . LEU B 1 290 ? 18.359 -18.406 -6.594 1 91.81 290 LEU B O 1
ATOM 4986 N N . LEU B 1 291 ? 17.5 -16.594 -5.66 1 91.19 291 LEU B N 1
ATOM 4987 C CA . LEU B 1 291 ? 17.391 -15.883 -6.926 1 91.19 291 LEU B CA 1
ATOM 4988 C C . LEU B 1 291 ? 18.781 -15.516 -7.461 1 91.19 291 LEU B C 1
ATOM 4990 O O . LEU B 1 291 ? 19.016 -15.586 -8.672 1 91.19 291 LEU B O 1
ATOM 4994 N N . LEU B 1 292 ? 19.656 -15.219 -6.59 1 88.06 292 LEU B N 1
ATOM 4995 C CA . LEU B 1 292 ? 20.969 -14.742 -6.98 1 88.06 292 LEU B CA 1
ATOM 4996 C C . LEU B 1 292 ? 21.875 -15.914 -7.359 1 88.06 292 LEU B C 1
ATOM 4998 O O . LEU B 1 292 ? 22.875 -15.727 -8.055 1 88.06 292 LEU B O 1
ATOM 5002 N N . GLN B 1 293 ? 21.609 -17.047 -6.84 1 87.5 293 GLN B N 1
ATOM 5003 C CA . GLN B 1 293 ? 22.391 -18.234 -7.207 1 87.5 293 GLN B CA 1
ATOM 5004 C C . GLN B 1 293 ? 22.406 -18.438 -8.719 1 87.5 293 GLN B C 1
ATOM 5006 O O . GLN B 1 293 ? 23.375 -18.938 -9.273 1 87.5 293 GLN B O 1
ATOM 5011 N N . HIS B 1 294 ? 21.312 -18.031 -9.273 1 85.62 294 HIS B N 1
ATOM 5012 C CA . HIS B 1 294 ? 21.219 -18.125 -10.727 1 85.62 294 HIS B CA 1
ATOM 5013 C C . HIS B 1 294 ? 20.734 -16.812 -11.336 1 85.62 294 HIS B C 1
ATOM 5015 O O . HIS B 1 294 ? 19.688 -16.766 -11.984 1 85.62 294 HIS B O 1
ATOM 5021 N N . LYS B 1 295 ? 21.516 -15.914 -11.273 1 87.5 295 LYS B N 1
ATOM 5022 C CA . LYS B 1 295 ? 21.203 -14.57 -11.766 1 87.5 295 LYS B CA 1
ATOM 5023 C C . LYS B 1 295 ? 21.047 -14.57 -13.289 1 87.5 295 LYS B C 1
ATOM 5025 O O . LYS B 1 295 ? 20.375 -13.703 -13.844 1 87.5 295 LYS B O 1
ATOM 5030 N N . ASP B 1 296 ? 21.625 -15.562 -13.859 1 88.88 296 ASP B N 1
ATOM 5031 C CA . ASP B 1 296 ? 21.656 -15.625 -15.32 1 88.88 296 ASP B CA 1
ATOM 5032 C C . ASP B 1 296 ? 20.391 -16.266 -15.867 1 88.88 296 ASP B C 1
ATOM 5034 O O . ASP B 1 296 ? 20.125 -16.203 -17.078 1 88.88 296 ASP B O 1
ATOM 5038 N N . TYR B 1 297 ? 19.641 -16.859 -14.93 1 89 297 TYR B N 1
ATOM 5039 C CA . TYR B 1 297 ? 18.375 -17.438 -15.391 1 89 297 TYR B CA 1
ATOM 5040 C C . TYR B 1 297 ? 17.406 -16.359 -15.859 1 89 297 TYR B C 1
ATOM 5042 O O . TYR B 1 297 ? 17.359 -15.273 -15.281 1 89 297 TYR B O 1
ATOM 5050 N N . PRO B 1 298 ? 16.672 -16.656 -16.891 1 87.69 298 PRO B N 1
ATOM 5051 C CA . PRO B 1 298 ? 15.648 -15.695 -17.328 1 87.69 298 PRO B CA 1
ATOM 5052 C C . PRO B 1 298 ? 14.672 -15.32 -16.203 1 87.69 298 PRO B C 1
ATOM 5054 O O . PRO B 1 298 ? 14.25 -16.188 -15.438 1 87.69 298 PRO B O 1
ATOM 5057 N N . GLY B 1 299 ? 14.484 -14 -16.031 1 90.75 299 GLY B N 1
ATOM 5058 C CA . GLY B 1 299 ? 13.461 -13.516 -15.109 1 90.75 299 GLY B CA 1
ATOM 5059 C C . GLY B 1 299 ? 13.969 -13.352 -13.688 1 90.75 299 GLY B C 1
ATOM 5060 O O . GLY B 1 299 ? 13.195 -13.055 -12.781 1 90.75 299 GLY B O 1
ATOM 5061 N N . SER B 1 300 ? 15.258 -13.492 -13.477 1 92.19 300 SER B N 1
ATOM 5062 C CA . SER B 1 300 ? 15.812 -13.414 -12.133 1 92.19 300 SER B CA 1
ATOM 5063 C C . SER B 1 300 ? 15.734 -12 -11.578 1 92.19 300 SER B C 1
ATOM 5065 O O . SER B 1 300 ? 15.898 -11.781 -10.375 1 92.19 300 SER B O 1
ATOM 5067 N N . ASN B 1 301 ? 15.43 -11.031 -12.422 1 93 301 ASN B N 1
ATOM 5068 C CA . ASN B 1 301 ? 15.383 -9.641 -11.969 1 93 301 ASN B CA 1
ATOM 5069 C C . ASN B 1 301 ? 13.969 -9.086 -12 1 93 301 ASN B C 1
ATOM 5071 O O . ASN B 1 301 ? 13.773 -7.867 -12.039 1 93 301 ASN B O 1
ATOM 5075 N N . ASN B 1 302 ? 12.977 -9.922 -12.133 1 94.62 302 ASN B N 1
ATOM 5076 C CA . ASN B 1 302 ? 11.602 -9.438 -12.133 1 94.62 302 ASN B CA 1
ATOM 5077 C C . ASN B 1 302 ? 10.664 -10.414 -11.422 1 94.62 302 ASN B C 1
ATOM 5079 O O . ASN B 1 302 ? 11.117 -11.305 -10.703 1 94.62 302 ASN B O 1
ATOM 5083 N N . GLY B 1 303 ? 9.406 -10.25 -11.586 1 96.5 303 GLY B N 1
ATOM 5084 C CA . GLY B 1 303 ? 8.406 -11.016 -10.859 1 96.5 303 GLY B CA 1
ATOM 5085 C C . GLY B 1 303 ? 8.414 -12.492 -11.219 1 96.5 303 GLY B C 1
ATOM 5086 O O . GLY B 1 303 ? 8.008 -13.336 -10.414 1 96.5 303 GLY B O 1
ATOM 5087 N N . THR B 1 304 ? 8.891 -12.836 -12.438 1 96.44 304 THR B N 1
ATOM 5088 C CA . THR B 1 304 ? 8.891 -14.242 -12.852 1 96.44 304 THR B CA 1
ATOM 5089 C C . THR B 1 304 ? 9.812 -15.062 -11.961 1 96.44 304 THR B C 1
ATOM 5091 O O . THR B 1 304 ? 9.391 -16.047 -11.359 1 96.44 304 THR B O 1
ATOM 5094 N N . GLY B 1 305 ? 11.062 -14.602 -11.836 1 95.62 305 GLY B N 1
ATOM 5095 C CA . GLY B 1 305 ? 11.992 -15.312 -10.969 1 95.62 305 GLY B CA 1
ATOM 5096 C C . GLY B 1 305 ? 11.57 -15.305 -9.508 1 95.62 305 GLY B C 1
ATOM 5097 O O . GLY B 1 305 ? 11.625 -16.328 -8.836 1 95.62 305 GLY B O 1
ATOM 5098 N N . LEU B 1 306 ? 11.141 -14.156 -9.062 1 96.44 306 LEU B N 1
ATOM 5099 C CA . LEU B 1 306 ? 10.742 -14 -7.668 1 96.44 306 LEU B CA 1
ATOM 5100 C C . LEU B 1 306 ? 9.633 -14.984 -7.309 1 96.44 306 LEU B C 1
ATOM 5102 O O . LEU B 1 306 ? 9.734 -15.703 -6.309 1 96.44 306 LEU B O 1
ATOM 5106 N N . PHE B 1 307 ? 8.609 -15.086 -8.117 1 98.19 307 PHE B N 1
ATOM 5107 C CA . PHE B 1 307 ? 7.438 -15.891 -7.781 1 98.19 307 PHE B CA 1
ATOM 5108 C C . PHE B 1 307 ? 7.707 -17.375 -8.047 1 98.19 307 PHE B C 1
ATOM 5110 O O . PHE B 1 307 ? 7.141 -18.234 -7.379 1 98.19 307 PHE B O 1
ATOM 5117 N N . GLN B 1 308 ? 8.617 -17.641 -8.984 1 97.44 308 GLN B N 1
ATOM 5118 C CA . GLN B 1 308 ? 9.031 -19.031 -9.164 1 97.44 308 GLN B CA 1
ATOM 5119 C C . GLN B 1 308 ? 9.758 -19.547 -7.926 1 97.44 308 GLN B C 1
ATOM 5121 O O . GLN B 1 308 ? 9.461 -20.641 -7.438 1 97.44 308 GLN B O 1
ATOM 5126 N N . VAL B 1 309 ? 10.672 -18.734 -7.41 1 96.62 309 VAL B N 1
ATOM 5127 C CA . VAL B 1 309 ? 11.406 -19.141 -6.219 1 96.62 309 VAL B CA 1
ATOM 5128 C C . VAL B 1 309 ? 10.453 -19.219 -5.027 1 96.62 309 VAL B C 1
ATOM 5130 O O . VAL B 1 309 ? 10.508 -20.172 -4.246 1 96.62 309 VAL B O 1
ATOM 5133 N N . LEU B 1 310 ? 9.586 -18.234 -4.91 1 97.81 310 LEU B N 1
ATOM 5134 C CA . LEU B 1 310 ? 8.609 -18.25 -3.826 1 97.81 310 LEU B CA 1
ATOM 5135 C C . LEU B 1 310 ? 7.738 -19.484 -3.895 1 97.81 310 LEU B C 1
ATOM 5137 O O . LEU B 1 310 ? 7.477 -20.125 -2.873 1 97.81 310 LEU B O 1
ATOM 5141 N N . THR B 1 311 ? 7.309 -19.844 -5.055 1 98.19 311 THR B N 1
ATOM 5142 C CA . THR B 1 311 ? 6.512 -21.047 -5.258 1 98.19 311 THR B CA 1
ATOM 5143 C C . THR B 1 311 ? 7.301 -22.297 -4.855 1 98.19 311 THR B C 1
ATOM 5145 O O . THR B 1 311 ? 6.758 -23.203 -4.227 1 98.19 311 THR B O 1
ATOM 5148 N N . GLY B 1 312 ? 8.57 -22.312 -5.219 1 97.31 312 GLY B N 1
ATOM 5149 C CA . GLY B 1 312 ? 9.422 -23.406 -4.781 1 97.31 312 GLY B CA 1
ATOM 5150 C C . GLY B 1 312 ? 9.484 -23.547 -3.271 1 97.31 312 GLY B C 1
ATOM 5151 O O . GLY B 1 312 ? 9.453 -24.656 -2.744 1 97.31 312 GLY B O 1
ATOM 5152 N N . LEU B 1 313 ? 9.586 -22.438 -2.625 1 97.25 313 LEU B N 1
ATOM 5153 C CA . LEU B 1 313 ? 9.617 -22.438 -1.167 1 97.25 313 LEU B CA 1
ATOM 5154 C C . LEU B 1 313 ? 8.32 -23 -0.594 1 97.25 313 LEU B C 1
ATOM 5156 O O . LEU B 1 313 ? 8.336 -23.734 0.392 1 97.25 313 LEU B O 1
ATOM 5160 N N . LYS B 1 314 ? 7.215 -22.641 -1.224 1 97.81 314 LYS B N 1
ATOM 5161 C CA . LYS B 1 314 ? 5.934 -23.203 -0.806 1 97.81 314 LYS B CA 1
ATOM 5162 C C . LYS B 1 314 ? 5.895 -24.719 -1.012 1 97.81 314 LYS B C 1
ATOM 5164 O O . LYS B 1 314 ? 5.363 -25.453 -0.175 1 97.81 314 LYS B O 1
ATOM 5169 N N . MET B 1 315 ? 6.453 -25.156 -2.076 1 96.56 315 MET B N 1
ATOM 5170 C CA . MET B 1 315 ? 6.531 -26.594 -2.367 1 96.56 315 MET B CA 1
ATOM 5171 C C . MET B 1 315 ? 7.402 -27.312 -1.341 1 96.56 315 MET B C 1
ATOM 5173 O O . MET B 1 315 ? 7.055 -28.406 -0.883 1 96.56 315 MET B O 1
ATOM 5177 N N . ARG B 1 316 ? 8.5 -26.703 -0.999 1 95.38 316 ARG B N 1
ATOM 5178 C CA . ARG B 1 316 ? 9.367 -27.281 0.018 1 95.38 316 ARG B CA 1
ATOM 5179 C C . ARG B 1 316 ? 8.648 -27.391 1.356 1 95.38 316 ARG B C 1
ATOM 5181 O O . ARG B 1 316 ? 8.758 -28.422 2.039 1 95.38 316 ARG B O 1
ATOM 5188 N N . ALA B 1 317 ? 7.949 -26.359 1.691 1 95.62 317 ALA B N 1
ATOM 5189 C CA . ALA B 1 317 ? 7.176 -26.406 2.93 1 95.62 317 ALA B CA 1
ATOM 5190 C C . ALA B 1 317 ? 6.148 -27.531 2.906 1 95.62 317 ALA B C 1
ATOM 5192 O O . ALA B 1 317 ? 5.938 -28.203 3.914 1 95.62 317 ALA B O 1
ATOM 5193 N N . ALA B 1 318 ? 5.512 -27.719 1.794 1 94.56 318 ALA B N 1
ATOM 5194 C CA . ALA B 1 318 ? 4.555 -28.812 1.639 1 94.56 318 ALA B CA 1
ATOM 5195 C C . ALA B 1 318 ? 5.238 -30.172 1.808 1 94.56 318 ALA B C 1
ATOM 5197 O O . ALA B 1 318 ? 4.715 -31.047 2.484 1 94.56 318 ALA B O 1
ATOM 5198 N N . TYR B 1 319 ? 6.375 -30.312 1.231 1 94.44 319 TYR B N 1
ATOM 5199 C CA . TYR B 1 319 ? 7.156 -31.531 1.346 1 94.44 319 TYR B CA 1
ATOM 5200 C C . TYR B 1 319 ? 7.496 -31.828 2.803 1 94.44 319 TYR B C 1
ATOM 5202 O O . TYR B 1 319 ? 7.293 -32.969 3.279 1 94.44 319 TYR B O 1
ATOM 5210 N N . GLU B 1 320 ? 7.945 -30.812 3.479 1 93.44 320 GLU B N 1
ATOM 5211 C CA . GLU B 1 320 ? 8.336 -30.969 4.879 1 93.44 320 GLU B CA 1
ATOM 5212 C C . GLU B 1 320 ? 7.133 -31.328 5.746 1 93.44 320 GLU B C 1
ATOM 5214 O O . GLU B 1 320 ? 7.23 -32.188 6.625 1 93.44 320 GLU B O 1
ATOM 5219 N N . ARG B 1 321 ? 6.105 -30.734 5.496 1 93.31 321 ARG B N 1
ATOM 5220 C CA . ARG B 1 321 ? 4.887 -31 6.246 1 93.31 321 ARG B CA 1
ATOM 5221 C C . ARG B 1 321 ? 4.41 -32.438 6.016 1 93.31 321 ARG B C 1
ATOM 5223 O O . ARG B 1 321 ? 4.082 -33.156 6.969 1 93.31 321 ARG B O 1
ATOM 5230 N N . LEU B 1 322 ? 4.41 -32.875 4.801 1 92.06 322 LEU B N 1
ATOM 5231 C CA . LEU B 1 322 ? 3.855 -34.188 4.418 1 92.06 322 LEU B CA 1
ATOM 5232 C C . LEU B 1 322 ? 4.781 -35.312 4.844 1 92.06 322 LEU B C 1
ATOM 5234 O O . LEU B 1 322 ? 4.32 -36.406 5.125 1 92.06 322 LEU B O 1
ATOM 5238 N N . THR B 1 323 ? 6.047 -35.062 5.008 1 90.12 323 THR B N 1
ATOM 5239 C CA . THR B 1 323 ? 6.992 -36.125 5.34 1 90.12 323 THR B CA 1
ATOM 5240 C C . THR B 1 323 ? 7.285 -36.156 6.836 1 90.12 323 THR B C 1
ATOM 5242 O O . THR B 1 323 ? 7.836 -37.125 7.359 1 90.12 323 THR B O 1
ATOM 5245 N N . SER B 1 324 ? 7.16 -35 7.586 1 82.62 324 SER B N 1
ATOM 5246 C CA . SER B 1 324 ? 7.285 -35.031 9.039 1 82.62 324 SER B CA 1
ATOM 5247 C C . SER B 1 324 ? 6.141 -35.781 9.688 1 82.62 324 SER B C 1
ATOM 5249 O O . SER B 1 324 ? 6.316 -36.406 10.734 1 82.62 324 SER B O 1
ATOM 5251 N N . GLN B 1 325 ? 5.02 -35.719 9.297 1 62.5 325 GLN B N 1
ATOM 5252 C CA . GLN B 1 325 ? 3.877 -36.469 9.828 1 62.5 325 GLN B CA 1
ATOM 5253 C C . GLN B 1 325 ? 4.082 -37.969 9.695 1 62.5 325 GLN B C 1
ATOM 5255 O O . GLN B 1 325 ? 3.539 -38.75 10.484 1 62.5 325 GLN B O 1
ATOM 5260 N N . ALA B 1 326 ? 4.918 -38.562 8.82 1 53.12 326 ALA B N 1
ATOM 5261 C CA . ALA B 1 326 ? 5.145 -40 8.625 1 53.12 326 ALA B CA 1
ATOM 5262 C C . ALA B 1 326 ? 6.16 -40.531 9.633 1 53.12 326 ALA B C 1
ATOM 5264 O O . ALA B 1 326 ? 6.402 -41.719 9.703 1 53.12 326 ALA B O 1
ATOM 5265 N N . ALA B 1 327 ? 6.781 -39.812 10.531 1 48.34 327 ALA B N 1
ATOM 5266 C CA . ALA B 1 327 ? 7.68 -40.406 11.5 1 48.34 327 ALA B CA 1
ATOM 5267 C C . ALA B 1 327 ? 6.898 -41 12.672 1 48.34 327 ALA B C 1
ATOM 5269 O O . ALA B 1 327 ? 6.023 -40.344 13.242 1 48.34 327 ALA B O 1
ATOM 5270 N N . PRO B 1 328 ? 7.004 -42.344 12.914 1 40.16 328 PRO B N 1
ATOM 5271 C CA . PRO B 1 328 ? 6.281 -43.094 13.945 1 40.16 328 PRO B CA 1
ATOM 5272 C C . PRO B 1 328 ? 6.477 -42.5 15.344 1 40.16 328 PRO B C 1
ATOM 5274 O O . PRO B 1 328 ? 7.559 -42 15.656 1 40.16 328 PRO B O 1
ATOM 5277 N N . VAL B 1 329 ? 5.457 -42.281 16.016 1 40.72 329 VAL B N 1
ATOM 5278 C CA . VAL B 1 329 ? 5.457 -42.156 17.469 1 40.72 329 VAL B CA 1
ATOM 5279 C C . VAL B 1 329 ? 6.195 -43.344 18.078 1 40.72 329 VAL B C 1
ATOM 5281 O O . VAL B 1 329 ? 5.879 -44.5 17.781 1 40.72 329 VAL B O 1
ATOM 5284 N N . ALA B 1 330 ? 7.449 -43.094 18.625 1 40.66 330 ALA B N 1
ATOM 5285 C CA . ALA B 1 330 ? 8.055 -44.062 19.5 1 40.66 330 ALA B CA 1
ATOM 5286 C C . ALA B 1 330 ? 7.012 -44.719 20.406 1 40.66 330 ALA B C 1
ATOM 5288 O O . ALA B 1 330 ? 6.359 -44.031 21.188 1 40.66 330 ALA B O 1
ATOM 5289 N N . ALA B 1 331 ? 6.551 -45.781 20.062 1 32.53 331 ALA B N 1
ATOM 5290 C CA . ALA B 1 331 ? 5.828 -46.594 21.047 1 32.53 331 ALA B CA 1
ATOM 5291 C C . ALA B 1 331 ? 6.617 -46.75 22.344 1 32.53 331 ALA B C 1
ATOM 5293 O O . ALA B 1 331 ? 7.77 -47.188 22.328 1 32.53 331 ALA B O 1
ATOM 5294 N N . SER B 1 332 ? 6.469 -45.719 23.266 1 32.72 332 SER B N 1
ATOM 5295 C CA . SER B 1 332 ? 6.895 -46.094 24.609 1 32.72 332 SER B CA 1
ATOM 5296 C C . SER B 1 332 ? 6.617 -47.562 24.906 1 32.72 332 SER B C 1
ATOM 5298 O O . SER B 1 332 ? 5.457 -47.969 25 1 32.72 332 SER B O 1
ATOM 5300 N N . VAL B 1 333 ? 7.539 -48.312 24.344 1 24.45 333 VAL B N 1
ATOM 5301 C CA . VAL B 1 333 ? 7.664 -49.562 25.094 1 24.45 333 VAL B CA 1
ATOM 5302 C C . VAL B 1 333 ? 8.344 -49.281 26.438 1 24.45 333 VAL B C 1
ATOM 5304 O O . VAL B 1 333 ? 9.32 -48.531 26.5 1 24.45 333 VAL B O 1
#

Nearest PDB structures (foldseek):
  6kev-assembly1_A  TM=9.782E-01  e=7.659E-61  Synechococcus elongatus PCC 7942 = FACHB-805
  6hzl-assembly1_A  TM=9.378E-01  e=5.430E-60  Synechococcus elongatus PCC 6301
  6hzl-assembly1_B  TM=9.565E-01  e=8.700E-54  Synechococcus elongatus PCC 6301
  6kex-assembly2_D-2  TM=9.816E-01  e=2.198E-50  Arabidopsis thaliana
  6gve-assembly1_J  TM=9.667E-01  e=5.555E-47  Thermosynechococcus vestitus BP-1

Organism: Synechococcus elongatus (strain ATCC 33912 / PCC 7942 / FACHB-805) (NCBI:txid1140)

Secondary structure (DSSP, 8-state):
----SS-EEEEEEE-TTSSHHHHHHHHHHHH-TTTEEEEEGGGGBSS-HHHHHHHT--TTSGGGB-HHHHHHHHHHHHTT--EEEEEEETTTTEEEEEEEE---SEEEEEES-TTTSHHHHTT-SEEEEEEE-HHHHHHHHHHHHHHHT---HHHHHHHHHHHHHHIIIIIGGGGGG-SEEEEEEE-SSSTT-SS--SEEEEEEEESS-TT----EESSTTSEEEEE-BTTTB---TT-EEEEEEEEEETTEEEEEEEEEEB--SHHHHHHHHTTEE----SSTTHHHHHHHHTTTSTTTTBHHHHHHHHHHHHHHHHHHHHHHTTS------/----SS-EEEEEEE-TTSSHHHHHHHHHHHH-TTTEEEEEGGGGBSS-HHHHHHHT--TTSGGGB-HHHHHHHHHHHHTT--EEEEEEETTTTEEEEEEEE---SEEEEEES-TTTSHHHHTT-SEEEEEEE-HHHHHHHHHHHHHHHT---HHHHHHHHHHHHHHIIIIIGGGGGG-SEEEEEEE-SSSTT-SS--SEEEEEEEESS-TT----EESSTTSEEEEE-BTTTB---TT-EEEEEEEEEETTEEEEEEEEEEB--SHHHHHHHHTTEE----SSTTHHHHHHHHTTTSTTTTBHHHHHHHHHHHHHHHHHHHHHHTTS------

pLDDT: mean 91.11, std 11.62, range [24.45, 98.88]

Sequence (666 aa):
MSKPDRVVLIGVAGDSGCGKSTFLNRLADLFGTELMTVICLDDYHSLDRKGRKEAGVTALDPRANNFDLMYEQVKALKNGETIMKPIYNHETGLIDPPEKIEPNRIIVIEGLHPLYDERVRELLDFSVYLDIDDEVKIAWKIQRDMAERGHSYEDVLASIEARRPDFKAYIEPQRGHADIVIRVMPTQLIPNDTERKVLRVQLIQREGRDGFEPAYLFDEGSTIQWTPCGRKLTCSYPGIRLAYGPDTYYGHEVSVLEVDGQFENLEEMIYVEGHLSKTDTQYYGELTHLLLQHKDYPGSNNGTGLFQVLTGLKMRAAYERLTSQAAPVAASVMSKPDRVVLIGVAGDSGCGKSTFLNRLADLFGTELMTVICLDDYHSLDRKGRKEAGVTALDPRANNFDLMYEQVKALKNGETIMKPIYNHETGLIDPPEKIEPNRIIVIEGLHPLYDERVRELLDFSVYLDIDDEVKIAWKIQRDMAERGHSYEDVLASIEARRPDFKAYIEPQRGHADIVIRVMPTQLIPNDTERKVLRVQLIQREGRDGFEPAYLFDEGSTIQWTPCGRKLTCSYPGIRLAYGPDTYYGHEVSVLEVDGQFENLEEMIYVEGHLSKTDTQYYGELTHLLLQHKDYPGSNNGTGLFQVLTGLKMRAAYERLTSQAAPVAASV

InterPro domains:
  IPR006082 Phosphoribulokinase [PR00478] (14-31)
  IPR006082 Phosphoribulokinase [PR00478] (106-124)
  IPR006082 Phosphoribulokinase [PR00478] (141-158)
  IPR006082 Phosphoribulokinase [PR00478] (159-182)
  IPR006082 Phosphoribulokinase [PS00567] (141-154)
  IPR006083 Phosphoribulokinase/uridine kinase [PF00485] (9-190)
  IPR027417 P-loop containing nucleoside triphosphate hydrolase [G3DSA:3.40.50.300] (1-213)
  IPR027417 P-loop containing nucleoside triphosphate hydrolase [SSF52540] (6-261)

Foldseek 3Di:
DPQDPFAAEEEEAEAPPLCVVVLVVLLCVVPPVQQEDEAEQLLQFPAFPVRCVVVVHDSLDPVRGDVVVVLVVLVCLRVFHKDFGWGQDPVVRDIDGTDIDGHGNYYYYYYQACQQDPSNLVSHLAYEYRAEDPLLSLLSCCVPCVVPPVDDSVVSVVVCVSCVVSCVVGRVCSRLSHQWYKYKAAFPLDPPDNNSPWIKIKIKGFPDDPLFDDKFFQDPAAWDKDQPDDDPHHDDPSGKIKIWHWDDDNRTIIIMIMITGWAPDLVVVLVRQVRMPPLLDPDRCVLSVSLVVCVVRPQSTTDVSSSSSSVSSSSVSSSVVVSVVPDDDPPPD/DPQDPFAAEEEEAEAPPLCVVVLVVLLCVVQPVQQEDEAEQLLQFPAFPVRCVVVVHDSLDPVRGDVVVVLVVLVCLRVQHKDFGWGQDPVVRDTDGTDIDGHGNYYYYYYQACQQDPSNLVSHLAYEYRAEDPLLSLLSCCVCCVVPPVDDSVVSVVVCVSCVVSCVVGRVCSRLSHQWYKYKAAFPLDPPDNNSPWIKIKIKGFPDDPLFDDKFFQDPAAWDKDQPDDDPHHDDPSGKIKIWHWDDDNRTIIIMIMITGWAPDLVVVLVRQVRMPPLLDPDRCVLSVSLVVCVVRPQSTTDVSSSSSSVSSRSVSSSCVVSVVSDDDPPPD

Solvent-accessible surface area (backbone atoms only — not comparable to full-atom values): 35748 Å² total; per-residue (Å²): 127,81,75,54,93,59,42,44,33,33,30,40,24,33,59,90,88,51,50,62,67,63,46,52,52,52,41,34,68,72,67,33,67,87,41,45,43,79,42,65,56,61,20,38,45,66,42,36,52,68,51,24,61,75,68,71,46,52,86,62,32,70,88,23,40,38,61,65,60,50,40,54,49,53,51,36,28,52,72,53,32,67,42,70,42,58,30,47,37,82,87,79,32,42,72,49,79,56,43,81,45,71,51,41,43,27,35,36,36,28,31,58,56,40,53,57,48,64,75,43,43,72,62,42,74,43,36,35,20,40,43,58,34,68,72,50,44,49,51,51,48,47,56,48,34,46,71,71,64,71,52,53,72,65,54,53,52,50,55,53,58,70,43,42,67,41,37,60,67,48,40,58,62,31,51,59,72,31,47,29,33,42,35,41,37,69,37,83,72,47,83,87,61,79,80,65,79,50,39,20,21,35,41,39,25,46,57,89,44,86,90,52,68,66,56,38,54,88,49,77,39,19,36,38,40,38,27,63,51,53,72,77,34,84,63,60,89,81,32,49,38,37,37,28,26,66,49,74,54,80,90,34,56,25,40,35,41,33,29,35,28,52,52,91,48,66,66,53,46,46,57,52,54,70,45,47,41,62,54,62,60,91,49,93,57,44,68,50,49,61,39,58,76,42,55,83,43,84,42,41,45,27,33,58,29,51,47,46,52,45,49,41,29,48,50,50,49,47,47,51,55,65,57,58,71,70,60,76,76,77,70,86,117,126,81,76,54,92,59,43,44,33,34,29,40,24,32,58,90,85,48,49,63,68,61,47,50,51,52,42,33,68,73,67,33,67,87,42,47,42,80,44,62,55,61,19,37,45,67,42,36,53,68,50,23,61,74,70,70,47,54,85,62,33,70,89,23,39,38,61,66,60,48,38,53,49,53,52,34,29,52,71,56,33,68,42,71,42,58,32,48,38,80,88,77,33,40,73,49,79,56,42,82,46,72,49,42,44,27,34,36,35,30,29,58,58,41,54,57,48,65,75,43,43,73,62,44,75,44,36,35,20,39,43,58,34,67,72,50,44,51,52,51,45,48,56,49,35,44,72,71,64,70,53,52,72,65,57,54,51,48,55,51,58,71,42,41,69,41,36,61,69,50,37,60,60,30,50,60,73,31,46,28,33,42,36,41,36,68,36,82,73,45,81,86,63,79,80,65,79,51,37,19,22,34,41,39,24,45,58,90,44,86,91,51,66,65,56,37,56,88,49,77,41,18,34,38,40,38,28,63,51,55,72,77,33,84,63,60,91,80,30,47,39,37,38,28,26,65,51,76,52,80,91,34,56,23,40,36,39,34,28,34,27,53,53,89,48,68,65,53,45,48,54,52,54,71,45,47,40,64,54,62,59,91,50,94,57,44,69,50,50,62,39,56,76,42,57,83,43,85,42,41,45,28,33,57,28,53,46,47,52,44,49,42,28,48,50,50,52,45,47,50,56,65,55,58,71,69,58,77,74,75,70,84,118